Protein AF-A0A0A1UC58-F1 (afdb_monomer)

Organism: NCBI:txid370355

Foldseek 3Di:
DDDDDDDDDDDDDDDDDDDDDDDDDDDDPPPPPDDDPAPFAPDDDPNAGQFGDAQWFWEADPVGGIDTGNDDDHPQADDTGRRAGPHGHFQWEDDRRHTDGADQQARHAYYDNFRHPHGDQQWAQDPVVRGTHGLPPQSVFEPAADNVSPFHPGTDFQFDADPRHTHGADLQASHAPPDSDAHPFGDVVSQWAFQPVPQDPRGTDIDGLVVQPQAPDADNQEGPHGPFQWDQDPSRHTDGADPQERAAPDNQAHPHGDPQWAQAPVRNHTDRQVPAQQQDDADRVLRARDDGPDQWDQDPNRRHTHHDDPCVVVVVVVVVVVVVVVVVVVVVVVVVVVVVVVVVVVVLVVQWDKFFLVVCVVVVQDWDDFDDVVQQKTKSDLAAEDPDAAEAQDKDKDKMKIAHAAAQKKKKAKDFDADPLFKDKDKPPRDIDIHGHRMMIMMMIIMHTNAFDFDKTWMWIWMARPVVRDIDIGTHIYTHGHDDDLRHDPVQWAFDAWPDADPFFTWGFTDGPNDTDIDTGGDPVNLVVVVVPDDPDPDDDDPDDDDDDDDDDDDDDDDDDDDDDDDDDDDDDPVRVVVVVVVVVVVCVVVVVVVVDDVPDRDDDDD

pLDDT: mean 75.5, std 21.27, range [22.17, 95.5]

Nearest PDB structures (foldseek):
  3vta-assembly2_B  TM=6.972E-01  e=1.414E-04  Cucumis melo
  8jmw-assembly1_A  TM=4.650E-01  e=1.146E-05  Bacillus amyloliquefaciens
  7op0-assembly1_A  TM=5.884E-01  e=9.866E-03  Homo sapiens
  3cu7-assembly2_B  TM=5.703E-01  e=1.929E-02  Homo sapiens
  3cu7-assembly3_A  TM=5.698E-01  e=2.851E-02  Homo sapiens

InterPro domains:
  IPR000719 Protein kinase domain [PS50011] (493-607)
  IPR006212 Furin-like repeat [SM00261] (96-161)
  IPR006212 Furin-like repeat [SM00261] (163-222)
  IPR006212 Furin-like repeat [SM00261] (235-285)
  IPR009030 Growth factor receptor cysteine-rich domain superfamily [SSF57184] (40-193)
  IPR009030 Growth factor receptor cysteine-rich domain superfamily [SSF57184] (140-294)
  IPR011009 Protein kinase-like domain superfamily [SSF56112] (474-607)
  IPR017441 Protein kinase, ATP binding site [PS00107] (499-529)
  IPR053215 TKL Ser/Thr protein kinase [PTHR45756] (22-607)

Sequence (607 aa):
MICLPGIAKVSTYQLQNVQFVKRSTNLMITKKCVSMETTLCSYSSSGDCLQCDSQISLGTSNEGESICNTEIKTIYCKENSNTGCAKCSDGYYLSGTECLPCDKKCSSCFKNAESCFTCAFGYYFDTTNNDCIYVGELAEKCKLFLPSGVDCAACNEGYILINTDCVKCDEKCLSCVGNISNCVKCNVKGGYFEDVEFTTIEDKKCVTITTLENCEWVSEYGCAVCYDGYIQNKYYKCTKCNDLCATCSNNNTCSTCVDQSVLISKTSQCVKWNSIANCKSYDFKTHQCSECGGSNKVGPNGDECVHKTNVLSIILPIIFCILIVVIIIITISCILFYIHYRKEEKLRKSLVNEFLLKDLKKKGVEMVYLGTQKERILCLTQEIHFEGEIAVQKDSDCKFMIGNDRASLLKIQFTTQNDEEKFELNVEPSTPVSIKKGRAVEFTVTIHPLCTPEKTVDITCSVLNINKGKISEIKIPVKFASEMSTALDPDELKKKRKLGEGSFGIVYKGAYRGNVVAIKEMKEMVVAKLGAKGFTKNSTVESSSRNLAKNTTKSTTKNNTTNNSSMTTRDKTAAEKQMDKKMDEFRKEVAMLAKFVSPYLIRFYGA

Structure (mmCIF, N/CA/C/O backbone):
data_AF-A0A0A1UC58-F1
#
_entry.id   AF-A0A0A1UC58-F1
#
loop_
_atom_site.group_PDB
_atom_site.id
_atom_site.type_symbol
_atom_site.label_atom_id
_atom_site.label_alt_id
_atom_site.label_comp_id
_atom_site.label_asym_id
_atom_site.label_entity_id
_atom_site.label_seq_id
_atom_site.pdbx_PDB_ins_code
_atom_site.Cartn_x
_atom_site.Cartn_y
_atom_site.Cartn_z
_atom_site.occupancy
_atom_site.B_iso_or_equiv
_atom_site.auth_seq_id
_atom_site.auth_comp_id
_atom_site.auth_asym_id
_atom_site.auth_atom_id
_atom_site.pdbx_PDB_model_num
ATOM 1 N N . MET A 1 1 ? -11.815 -50.677 -52.597 1.00 34.56 1 MET A N 1
ATOM 2 C CA . MET A 1 1 ? -11.422 -51.828 -51.751 1.00 34.56 1 MET A CA 1
ATOM 3 C C . MET A 1 1 ? -12.610 -52.097 -50.828 1.00 34.56 1 MET A C 1
ATOM 5 O O . MET A 1 1 ? -13.082 -51.136 -50.244 1.00 34.56 1 MET A O 1
ATOM 9 N N . ILE A 1 2 ? -13.333 -53.221 -50.941 1.00 27.03 2 ILE A N 1
ATOM 10 C CA . ILE A 1 2 ? -12.948 -54.605 -50.553 1.00 27.03 2 ILE A CA 1
ATOM 11 C C . ILE A 1 2 ? -12.768 -54.699 -49.022 1.00 27.03 2 ILE A C 1
ATOM 13 O O . ILE A 1 2 ? -11.952 -53.943 -48.514 1.00 27.03 2 ILE A O 1
ATOM 17 N N . CYS A 1 3 ? -13.396 -55.596 -48.241 1.00 22.17 3 CYS A N 1
ATOM 18 C CA . CYS A 1 3 ? -14.615 -56.425 -48.385 1.00 22.17 3 CYS A CA 1
ATOM 19 C C . CYS A 1 3 ? -15.020 -56.992 -46.993 1.00 22.17 3 CYS A C 1
ATOM 21 O O . CYS A 1 3 ? -14.201 -57.029 -46.080 1.00 22.17 3 CYS A O 1
ATOM 23 N N . LEU A 1 4 ? -16.266 -57.473 -46.871 1.00 30.67 4 LEU A N 1
ATOM 24 C CA . LEU A 1 4 ? -16.813 -58.335 -45.791 1.00 30.67 4 LEU A CA 1
ATOM 25 C C . LEU A 1 4 ? -16.062 -59.694 -45.662 1.00 30.67 4 LEU A C 1
ATOM 27 O O . LEU A 1 4 ? -15.392 -60.064 -46.630 1.00 30.67 4 LEU A O 1
ATOM 31 N N . PRO A 1 5 ? -16.128 -60.437 -44.522 1.00 39.28 5 PRO A N 1
ATOM 32 C CA . PRO A 1 5 ? -17.310 -61.208 -44.035 1.00 39.28 5 PRO A CA 1
ATOM 33 C C . PRO A 1 5 ? -17.618 -61.019 -42.519 1.00 39.28 5 PRO A C 1
ATOM 35 O O . PRO A 1 5 ? -16.825 -60.413 -41.812 1.00 39.28 5 PRO A O 1
ATOM 38 N N . GLY A 1 6 ? -18.748 -61.444 -41.922 1.00 28.14 6 GLY A N 1
ATOM 39 C CA . GLY A 1 6 ? -19.748 -62.481 -42.279 1.00 28.14 6 GLY A CA 1
ATOM 40 C C . GLY A 1 6 ? -19.490 -63.791 -41.490 1.00 28.14 6 GLY A C 1
ATOM 41 O O . GLY A 1 6 ? -18.327 -64.101 -41.282 1.00 28.14 6 GLY A O 1
ATOM 42 N N . ILE A 1 7 ? -20.421 -64.637 -41.003 1.00 28.17 7 ILE A N 1
ATOM 43 C CA . ILE A 1 7 ? -21.871 -64.934 -41.189 1.00 28.17 7 ILE A CA 1
ATOM 44 C C . ILE A 1 7 ? -22.336 -65.734 -39.922 1.00 28.17 7 ILE A C 1
ATOM 46 O O . ILE A 1 7 ? -21.515 -66.454 -39.366 1.00 28.17 7 ILE A O 1
ATOM 50 N N . ALA A 1 8 ? -23.556 -65.606 -39.361 1.00 25.23 8 ALA A N 1
ATOM 51 C CA . ALA A 1 8 ? -24.745 -66.488 -39.545 1.00 25.23 8 ALA A CA 1
ATOM 52 C C . ALA A 1 8 ? -25.931 -65.963 -38.673 1.00 25.23 8 ALA A C 1
ATOM 54 O O . ALA A 1 8 ? -25.668 -65.433 -37.601 1.00 25.23 8 ALA A O 1
ATOM 55 N N . LYS A 1 9 ? -27.221 -65.913 -39.081 1.00 24.48 9 LYS A N 1
ATOM 56 C CA . LYS A 1 9 ? -28.208 -66.999 -39.381 1.00 24.48 9 LYS A CA 1
ATOM 57 C C . LYS A 1 9 ? -28.445 -67.934 -38.159 1.00 24.48 9 LYS A C 1
ATOM 59 O O . LYS A 1 9 ? -27.464 -68.422 -37.626 1.00 24.48 9 LYS A O 1
ATOM 64 N N . VAL A 1 10 ? -29.662 -68.253 -37.667 1.00 24.72 10 VAL A N 1
ATOM 65 C CA . VAL A 1 10 ? -31.027 -68.347 -38.265 1.00 24.72 10 VAL A CA 1
ATOM 66 C C . VAL A 1 10 ? -32.165 -67.980 -37.263 1.00 24.72 10 VAL A C 1
ATOM 68 O O . VAL A 1 10 ? -31.974 -67.953 -36.055 1.00 24.72 10 VAL A O 1
ATOM 71 N N . SER A 1 11 ? -33.350 -67.720 -37.827 1.00 24.61 11 SER A N 1
ATOM 72 C CA . SER A 1 11 ? -34.714 -67.507 -37.289 1.00 24.61 11 SER A CA 1
ATOM 73 C C . SER A 1 11 ? -35.352 -68.584 -36.356 1.00 24.61 11 SER A C 1
ATOM 75 O O . SER A 1 11 ? -34.956 -69.746 -36.366 1.00 24.61 11 SER A O 1
ATOM 77 N N . THR A 1 12 ? -36.501 -68.197 -35.755 1.00 25.12 12 THR A N 1
ATOM 78 C CA . THR A 1 12 ? -37.743 -68.974 -35.418 1.00 25.12 12 THR A CA 1
ATOM 79 C C . THR A 1 12 ? -37.914 -69.740 -34.079 1.00 25.12 12 THR A C 1
ATOM 81 O O . THR A 1 12 ? -37.519 -70.888 -33.958 1.00 25.12 12 THR A O 1
ATOM 84 N N . TYR A 1 13 ? -38.679 -69.111 -33.163 1.00 25.44 13 TYR A N 1
ATOM 85 C CA . TYR A 1 13 ? -39.971 -69.541 -32.554 1.00 25.44 13 TYR A CA 1
ATOM 86 C C . TYR A 1 13 ? -40.197 -70.868 -31.762 1.00 25.44 13 TYR A C 1
ATOM 88 O O . TYR A 1 13 ? -39.825 -71.952 -32.183 1.00 25.44 13 TYR A O 1
ATOM 96 N N . GLN A 1 14 ? -41.063 -70.723 -30.733 1.00 24.02 14 GLN A N 1
ATOM 97 C CA . GLN A 1 14 ? -41.922 -71.699 -30.004 1.00 24.02 14 GLN A CA 1
ATOM 98 C C . GLN A 1 14 ? -41.377 -72.525 -28.802 1.00 24.02 14 GLN A C 1
ATOM 100 O O . GLN A 1 14 ? -40.759 -73.570 -28.943 1.00 24.02 14 GLN A O 1
ATOM 105 N N . LEU A 1 15 ? -41.733 -72.024 -27.607 1.00 28.03 15 LEU A N 1
ATOM 106 C CA . LEU A 1 15 ? -42.356 -72.662 -26.421 1.00 28.03 15 LEU A CA 1
ATOM 107 C C . LEU A 1 15 ? -42.264 -74.184 -26.105 1.00 28.03 15 LEU A C 1
ATOM 109 O O . LEU A 1 15 ? -42.622 -75.034 -26.910 1.00 28.03 15 LEU A O 1
ATOM 113 N N . GLN A 1 16 ? -42.089 -74.414 -24.785 1.00 28.08 16 GLN A N 1
ATOM 114 C CA . GLN A 1 16 ? -42.767 -75.369 -23.866 1.00 28.08 16 GLN A CA 1
ATOM 115 C C . GLN A 1 16 ? -42.023 -76.587 -23.249 1.00 28.08 16 GLN A C 1
ATOM 117 O O . GLN A 1 16 ? -41.450 -77.420 -23.935 1.00 28.08 16 GLN A O 1
ATOM 122 N N . ASN A 1 17 ? -42.246 -76.715 -21.923 1.00 25.25 17 ASN A N 1
ATOM 123 C CA . ASN A 1 17 ? -42.180 -77.892 -21.025 1.00 25.25 17 ASN A CA 1
ATOM 124 C C . ASN A 1 17 ? -40.797 -78.507 -20.658 1.00 25.25 17 ASN A C 1
ATOM 126 O O . ASN A 1 17 ? -39.929 -78.584 -21.512 1.00 25.25 17 ASN A O 1
ATOM 130 N N . VAL A 1 18 ? -40.520 -79.108 -19.477 1.00 30.33 18 VAL A N 1
ATOM 131 C CA . VAL A 1 18 ? -40.904 -79.008 -18.027 1.00 30.33 18 VAL A CA 1
ATOM 132 C C . VAL A 1 18 ? -40.426 -80.311 -17.305 1.00 30.33 18 VAL A C 1
ATOM 134 O O . VAL A 1 18 ? -40.258 -81.329 -17.966 1.00 30.33 18 VAL A O 1
ATOM 137 N N . GLN A 1 19 ? -40.269 -80.298 -15.961 1.00 27.81 19 GLN A N 1
ATOM 138 C CA . GLN A 1 19 ? -39.815 -81.387 -15.030 1.00 27.81 19 GLN A CA 1
ATOM 139 C C . GLN A 1 19 ? -38.276 -81.606 -14.947 1.00 27.81 19 GLN A C 1
ATOM 141 O O . GLN A 1 19 ? -37.580 -81.275 -15.896 1.00 27.81 19 GLN A O 1
ATOM 146 N N . PHE A 1 20 ? -37.619 -82.100 -13.873 1.00 24.94 20 PHE A N 1
ATOM 147 C CA . PHE A 1 20 ? -37.948 -82.701 -12.546 1.00 24.94 20 PHE A CA 1
ATOM 148 C C . PHE A 1 20 ? -36.891 -82.243 -11.476 1.00 24.94 20 PHE A C 1
ATOM 150 O O . PHE A 1 20 ? -35.834 -81.778 -11.879 1.00 24.94 20 PHE A O 1
ATOM 157 N N . VAL A 1 21 ? -36.963 -82.460 -10.140 1.00 27.64 21 VAL A N 1
ATOM 158 C CA . VAL A 1 21 ? -38.045 -82.398 -9.116 1.00 27.64 21 VAL A CA 1
ATOM 159 C C . VAL A 1 21 ? -37.453 -82.540 -7.672 1.00 27.64 21 VAL A C 1
ATOM 161 O O . VAL A 1 21 ? -36.511 -83.304 -7.493 1.00 27.64 21 VAL A O 1
ATOM 164 N N . LYS A 1 22 ? -38.080 -81.940 -6.631 1.00 28.17 22 LYS A N 1
ATOM 165 C CA . LYS A 1 22 ? -37.839 -82.123 -5.154 1.00 28.17 22 LYS A CA 1
ATOM 166 C C . LYS A 1 22 ? -36.482 -81.597 -4.585 1.00 28.17 22 LYS A C 1
ATOM 168 O O . LYS A 1 22 ? -35.513 -81.484 -5.309 1.00 28.17 22 LYS A O 1
ATOM 173 N N . ARG A 1 23 ? -36.348 -81.250 -3.286 1.00 27.56 23 ARG A N 1
ATOM 174 C CA . ARG A 1 23 ? -37.153 -81.627 -2.098 1.00 27.56 23 ARG A CA 1
ATOM 175 C C . ARG A 1 23 ? -37.214 -80.540 -0.999 1.00 27.56 23 ARG A C 1
ATOM 177 O O . ARG A 1 23 ? -36.202 -79.987 -0.605 1.00 27.56 23 ARG A O 1
ATOM 184 N N . SER A 1 24 ? -38.428 -80.361 -0.476 1.00 30.75 24 SER A N 1
ATOM 185 C CA . SER A 1 24 ? -38.850 -79.665 0.754 1.00 30.75 24 SER A CA 1
ATOM 186 C C . SER A 1 24 ? -37.862 -79.579 1.934 1.00 30.75 24 SER A C 1
ATOM 188 O O . SER A 1 24 ? -37.379 -80.608 2.408 1.00 30.75 24 SER A O 1
ATOM 190 N N . THR A 1 25 ? -37.797 -78.388 2.540 1.00 26.58 25 THR A N 1
ATOM 191 C CA . THR A 1 25 ? -37.952 -78.226 3.996 1.00 26.58 25 THR A CA 1
ATOM 192 C C . THR A 1 25 ? -39.034 -77.186 4.294 1.00 26.58 25 THR A C 1
ATOM 194 O O . THR A 1 25 ? -38.980 -76.053 3.822 1.00 26.58 25 THR A O 1
ATOM 197 N N . ASN A 1 26 ? -40.016 -77.561 5.119 1.00 35.97 26 ASN A N 1
ATOM 198 C CA . ASN A 1 26 ? -40.834 -76.587 5.839 1.00 35.97 26 ASN A CA 1
ATOM 199 C C . ASN A 1 26 ? -39.905 -75.803 6.771 1.00 35.97 26 ASN A C 1
ATOM 201 O O . ASN A 1 26 ? -39.350 -76.394 7.698 1.00 35.97 26 ASN A O 1
ATOM 205 N N . LEU A 1 27 ? -39.803 -74.489 6.590 1.00 30.73 27 LEU A N 1
ATOM 206 C CA . LEU A 1 27 ? -39.449 -73.606 7.689 1.00 30.73 27 LEU A CA 1
ATOM 207 C C . LEU A 1 27 ? -40.635 -72.685 7.935 1.00 30.73 27 LEU A C 1
ATOM 209 O O . LEU A 1 27 ? -41.056 -71.935 7.057 1.00 30.73 27 LEU A O 1
ATOM 213 N N . MET A 1 28 ? -41.202 -72.800 9.134 1.00 29.78 28 MET A N 1
ATOM 214 C CA . MET A 1 28 ? -42.213 -71.876 9.629 1.00 29.78 28 MET A CA 1
ATOM 215 C C . MET A 1 28 ? -41.720 -70.444 9.406 1.00 29.78 28 MET A C 1
ATOM 217 O O . MET A 1 28 ? -40.592 -70.132 9.795 1.00 29.78 28 MET A O 1
ATOM 221 N N . ILE A 1 29 ? -42.580 -69.548 8.911 1.00 37.25 29 ILE A N 1
ATOM 222 C CA . ILE A 1 29 ? -42.402 -68.121 9.202 1.00 37.25 29 ILE A CA 1
ATOM 223 C C . ILE A 1 29 ? -42.750 -67.949 10.681 1.00 37.25 29 ILE A C 1
ATOM 225 O O . ILE A 1 29 ? -43.829 -67.497 11.063 1.00 37.25 29 ILE A O 1
ATOM 229 N N . THR A 1 30 ? -41.816 -68.361 11.538 1.00 33.03 30 THR A N 1
ATOM 230 C CA . THR A 1 30 ? -41.737 -67.838 12.889 1.00 33.03 30 THR A CA 1
ATOM 231 C C . THR A 1 30 ? -41.661 -66.330 12.734 1.00 33.03 30 THR A C 1
ATOM 233 O O . THR A 1 30 ? -40.696 -65.832 12.149 1.00 33.03 30 THR A O 1
ATOM 236 N N . LYS A 1 31 ? -42.643 -65.600 13.272 1.00 40.62 31 LYS A N 1
ATOM 237 C CA . LYS A 1 31 ? -42.470 -64.179 13.582 1.00 40.62 31 LYS A CA 1
ATOM 238 C C . LYS A 1 31 ? -41.414 -64.075 14.686 1.00 40.62 31 LYS A C 1
ATOM 240 O O . LYS A 1 31 ? -41.737 -63.902 15.856 1.00 40.62 31 LYS A O 1
ATOM 245 N N . LYS A 1 32 ? -40.148 -64.276 14.318 1.00 32.84 32 LYS A N 1
ATOM 246 C CA . LYS A 1 32 ? -39.002 -63.969 15.161 1.00 32.84 32 LYS A CA 1
ATOM 247 C C . LYS A 1 32 ? -38.919 -62.455 15.206 1.00 32.84 32 LYS A C 1
ATOM 249 O O . LYS A 1 32 ? -38.514 -61.834 14.229 1.00 32.84 32 LYS A O 1
ATOM 254 N N . CYS A 1 33 ? -39.313 -61.882 16.335 1.00 40.94 33 CYS A N 1
ATOM 255 C CA . CYS A 1 33 ? -38.898 -60.534 16.674 1.00 40.94 33 CYS A CA 1
ATOM 256 C C . CYS A 1 33 ? -37.369 -60.555 16.764 1.00 40.94 33 CYS A C 1
ATOM 258 O O . CYS A 1 33 ? -36.812 -61.168 17.675 1.00 40.94 33 CYS A O 1
ATOM 260 N N . VAL A 1 34 ? -36.700 -59.948 15.787 1.00 40.97 34 VAL A N 1
ATOM 261 C CA . VAL A 1 34 ? -35.288 -59.591 15.915 1.00 40.97 34 VAL A CA 1
ATOM 262 C C . VAL A 1 34 ? -35.260 -58.327 16.768 1.00 40.97 34 VAL A C 1
ATOM 264 O O . VAL A 1 34 ? -36.004 -57.386 16.495 1.00 40.97 34 VAL A O 1
ATOM 267 N N . SER A 1 35 ? -34.474 -58.321 17.842 1.00 43.78 35 SER A N 1
ATOM 268 C CA . SER A 1 35 ? -34.271 -57.119 18.650 1.00 43.78 35 SER A CA 1
ATOM 269 C C . SER A 1 35 ? -33.560 -56.064 17.806 1.00 43.78 35 SER A C 1
ATOM 271 O O . SER A 1 35 ? -32.484 -56.339 17.281 1.00 43.78 35 SER A O 1
ATOM 273 N N . MET A 1 36 ? -34.156 -54.880 17.673 1.00 44.66 36 MET A N 1
ATOM 274 C CA . MET A 1 36 ? -33.558 -53.773 16.928 1.00 44.66 36 MET A CA 1
ATOM 275 C C . MET A 1 36 ? -32.316 -53.251 17.658 1.00 44.66 36 MET A C 1
ATOM 277 O O . MET A 1 36 ? -32.385 -52.966 18.852 1.00 44.66 36 MET A O 1
ATOM 281 N N . GLU A 1 37 ? -31.210 -53.062 16.936 1.00 47.53 37 GLU A N 1
ATOM 282 C CA . GLU A 1 37 ? -30.027 -52.347 17.448 1.00 47.53 37 GLU A CA 1
ATOM 283 C C . GLU A 1 37 ? -30.183 -50.813 17.381 1.00 47.53 37 GLU A C 1
ATOM 285 O O . GLU A 1 37 ? -29.304 -50.074 17.815 1.00 47.53 37 GLU A O 1
ATOM 290 N N . THR A 1 38 ? -31.330 -50.312 16.910 1.00 53.59 38 THR A N 1
ATOM 291 C CA . THR A 1 38 ? -31.685 -48.888 16.908 1.00 53.59 38 THR A CA 1
ATOM 292 C C . THR A 1 38 ? -32.826 -48.611 17.891 1.00 53.59 38 THR A C 1
ATOM 294 O O . THR A 1 38 ? -34.007 -48.656 17.553 1.00 53.59 38 THR A O 1
ATOM 297 N N . THR A 1 39 ? -32.482 -48.254 19.130 1.00 62.94 39 THR A N 1
ATOM 298 C CA . THR A 1 39 ? -33.427 -47.896 20.214 1.00 62.94 39 THR A CA 1
ATOM 299 C C . THR A 1 39 ? -34.186 -46.574 20.001 1.00 62.94 39 THR A C 1
ATOM 301 O O . THR A 1 39 ? -34.764 -46.052 20.949 1.00 62.94 39 THR A O 1
ATOM 304 N N . LEU A 1 40 ? -34.151 -46.024 18.782 1.00 76.31 40 LEU A N 1
ATOM 305 C CA . LEU A 1 40 ? -34.602 -44.677 18.401 1.00 76.31 40 LEU A CA 1
ATOM 306 C C . LEU A 1 40 ? -35.612 -44.696 17.231 1.00 76.31 40 LEU A C 1
ATOM 308 O O . LEU A 1 40 ? -35.914 -43.653 16.641 1.00 76.31 40 LEU A O 1
ATOM 312 N N . CYS A 1 41 ? -36.065 -45.890 16.835 1.00 78.81 41 CYS A N 1
ATOM 313 C CA . CYS A 1 41 ? -36.978 -46.111 15.718 1.00 78.81 41 CYS A CA 1
ATOM 314 C C . CYS A 1 41 ? -38.379 -46.499 16.216 1.00 78.81 41 CYS A C 1
ATOM 316 O O . CYS A 1 41 ? -38.574 -47.583 16.765 1.00 78.81 41 CYS A O 1
ATOM 318 N N . SER A 1 42 ? -39.365 -45.639 15.956 1.00 82.19 42 SER A N 1
ATOM 319 C CA . SER A 1 42 ? -40.777 -45.844 16.304 1.00 82.19 42 SER A CA 1
ATOM 320 C C . SER A 1 42 ? -41.486 -46.870 15.409 1.00 82.19 42 SER A C 1
ATOM 322 O O . SER A 1 42 ? -42.420 -47.532 15.862 1.00 82.19 42 SER A O 1
ATOM 324 N N . TYR A 1 43 ? -41.096 -46.995 14.135 1.00 79.62 43 TYR A N 1
ATOM 325 C CA . TYR A 1 43 ? -41.724 -47.927 13.191 1.00 79.62 43 TYR A CA 1
ATOM 326 C C . TYR A 1 43 ? -40.732 -48.449 12.148 1.00 79.62 43 TYR A C 1
ATOM 328 O O . TYR A 1 43 ? -40.066 -47.672 11.462 1.00 79.62 43 TYR A O 1
ATOM 336 N N . SER A 1 44 ? -40.676 -49.771 11.995 1.00 77.19 44 SER A N 1
ATOM 337 C CA . SER A 1 44 ? -39.808 -50.476 11.050 1.00 77.19 44 SER A CA 1
ATOM 338 C C . SER A 1 44 ? -40.575 -51.534 10.255 1.00 77.19 44 SER A C 1
ATOM 340 O O . SER A 1 44 ? -41.598 -52.062 10.698 1.00 77.19 44 SER A O 1
ATOM 342 N N . SER A 1 45 ? -40.080 -51.853 9.059 1.00 78.50 45 SER A N 1
ATOM 343 C CA . SER A 1 45 ? -40.616 -52.919 8.209 1.00 78.50 45 SER A CA 1
ATOM 344 C C . SER A 1 45 ? -39.479 -53.616 7.473 1.00 78.50 45 SER A C 1
ATOM 346 O O . SER A 1 45 ? -38.589 -52.964 6.948 1.00 78.50 45 SER A O 1
ATOM 348 N N . SER A 1 46 ? -39.515 -54.949 7.412 1.00 72.31 46 SER A N 1
ATOM 349 C CA . SER A 1 46 ? -38.527 -55.793 6.709 1.00 72.31 46 SER A CA 1
ATOM 350 C C . SER A 1 46 ? -37.054 -55.664 7.147 1.00 72.31 46 SER A C 1
ATOM 352 O O . SER A 1 46 ? -36.209 -56.339 6.569 1.00 72.31 46 SER A O 1
ATOM 354 N N . GLY A 1 47 ? -36.754 -54.880 8.186 1.00 67.62 47 GLY A N 1
ATOM 355 C CA . GLY A 1 47 ? -35.398 -54.596 8.674 1.00 67.62 47 GLY A CA 1
ATOM 356 C C . GLY A 1 47 ? -35.089 -53.098 8.708 1.00 67.62 47 GLY A C 1
ATOM 357 O O . GLY A 1 47 ? -34.377 -52.648 9.599 1.00 67.62 47 GLY A O 1
ATOM 358 N N . ASP A 1 48 ? -35.711 -52.322 7.820 1.00 73.56 48 ASP A N 1
ATOM 359 C CA . ASP A 1 48 ? -35.487 -50.884 7.692 1.00 73.56 48 ASP A CA 1
ATOM 360 C C . ASP A 1 48 ? -36.346 -50.070 8.663 1.00 73.56 48 ASP A C 1
ATOM 362 O O . ASP A 1 48 ? -37.526 -50.370 8.889 1.00 73.56 48 ASP A O 1
ATOM 366 N N . CYS A 1 49 ? -35.771 -48.999 9.215 1.00 78.44 49 CYS A N 1
ATOM 367 C CA . CYS A 1 49 ? -36.535 -47.999 9.951 1.00 78.44 49 CYS A CA 1
ATOM 368 C C . CYS A 1 49 ? -37.269 -47.060 8.985 1.00 78.44 49 CYS A C 1
ATOM 370 O O . CYS A 1 49 ? -36.648 -46.427 8.138 1.00 78.44 49 CYS A O 1
ATOM 372 N N . LEU A 1 50 ? -38.586 -46.936 9.145 1.00 78.69 50 LEU A N 1
ATOM 373 C CA . LEU A 1 50 ? -39.440 -46.063 8.332 1.00 78.69 50 LEU A CA 1
ATOM 374 C C . LEU A 1 50 ? -39.876 -44.796 9.082 1.00 78.69 50 LEU A C 1
ATOM 376 O O . LEU A 1 50 ? -40.284 -43.819 8.456 1.00 78.69 50 LEU A O 1
ATOM 380 N N . GLN A 1 51 ? -39.808 -44.803 10.416 1.00 82.75 51 GLN A N 1
ATOM 381 C CA . GLN A 1 51 ? -40.080 -43.631 11.241 1.00 82.75 51 GLN A CA 1
ATOM 382 C C . GLN A 1 51 ? -39.277 -43.673 12.545 1.00 82.75 51 GLN A C 1
ATOM 384 O O . GLN A 1 51 ? -39.408 -44.613 13.329 1.00 82.75 51 GLN A O 1
ATOM 389 N N . CYS A 1 52 ? -38.507 -42.621 12.809 1.00 83.88 52 CYS A N 1
ATOM 390 C CA . CYS A 1 52 ? -37.823 -42.395 14.077 1.00 83.88 52 CYS A CA 1
ATOM 391 C C . CYS A 1 52 ? -38.761 -41.837 15.154 1.00 83.88 52 CYS A C 1
ATOM 393 O O . CYS A 1 52 ? -39.849 -41.317 14.870 1.00 83.88 52 CYS A O 1
ATOM 395 N N . ASP A 1 53 ? -38.306 -41.907 16.402 1.00 83.75 53 ASP A N 1
ATOM 396 C CA . ASP A 1 53 ? -38.993 -41.288 17.532 1.00 83.75 53 ASP A CA 1
ATOM 397 C C . ASP A 1 53 ? -39.149 -39.771 17.354 1.00 83.75 53 ASP A C 1
ATOM 399 O O . ASP A 1 53 ?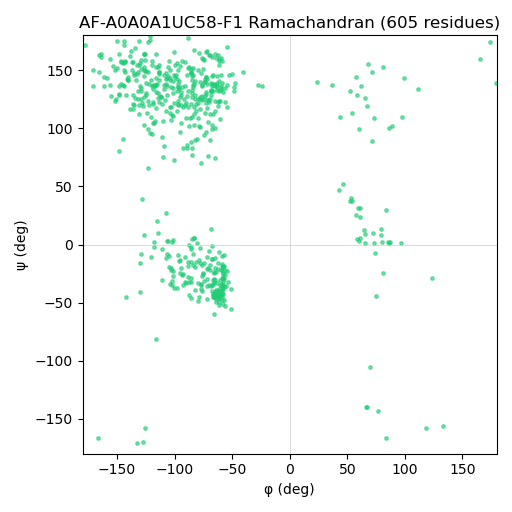 -38.443 -39.117 16.579 1.00 83.75 53 ASP A O 1
ATOM 403 N N . SER A 1 54 ? -40.115 -39.183 18.064 1.00 74.50 54 SER A N 1
ATOM 404 C CA . SER A 1 54 ? -40.357 -37.742 17.949 1.00 74.50 54 SER A CA 1
ATOM 405 C C . SER A 1 54 ? -39.108 -36.943 18.351 1.00 74.50 54 SER A C 1
ATOM 407 O O . SER A 1 54 ? -38.462 -37.244 19.349 1.00 74.50 54 SER A O 1
ATOM 409 N N . GLN A 1 55 ? -38.784 -35.913 17.559 1.00 75.25 55 GLN A N 1
ATOM 410 C CA . GLN A 1 55 ? -37.545 -35.112 17.627 1.00 75.25 55 GLN A CA 1
ATOM 411 C C . GLN A 1 55 ? -36.253 -35.791 17.126 1.00 75.25 55 GLN A C 1
ATOM 413 O O . GLN A 1 55 ? -35.209 -35.141 17.113 1.00 75.25 55 GLN A O 1
ATOM 418 N N . ILE A 1 56 ? -36.305 -37.033 16.637 1.00 82.12 56 ILE A N 1
ATOM 419 C CA . ILE A 1 56 ? -35.170 -37.705 15.988 1.00 82.12 56 ILE A CA 1
ATOM 420 C C . ILE A 1 56 ? -35.389 -37.699 14.472 1.00 82.12 56 ILE A C 1
ATOM 422 O O . ILE A 1 56 ? -36.498 -37.941 14.003 1.00 82.12 56 ILE A O 1
ATOM 426 N N . SER A 1 57 ? -34.350 -37.385 13.695 1.00 82.00 57 SER A N 1
ATOM 427 C CA . SER A 1 57 ? -34.426 -37.398 12.229 1.00 82.00 57 SER A CA 1
ATOM 428 C C . SER A 1 57 ? -34.141 -38.792 11.680 1.00 82.00 57 SER A C 1
ATOM 430 O O . SER A 1 57 ? -33.310 -39.507 12.239 1.00 82.00 57 SER A O 1
ATOM 432 N N . LEU A 1 58 ? -34.784 -39.137 10.562 1.00 79.44 58 LEU A N 1
ATOM 433 C CA . LEU A 1 58 ? -34.462 -40.307 9.741 1.00 79.44 58 LEU A CA 1
ATOM 434 C C . LEU A 1 58 ? -33.589 -39.882 8.551 1.00 79.44 58 LEU A C 1
ATOM 436 O O . LEU A 1 58 ? -33.808 -38.826 7.954 1.00 79.44 58 LEU A O 1
ATOM 440 N N . GLY A 1 59 ? -32.628 -40.720 8.181 1.00 74.62 59 GLY A N 1
ATOM 441 C CA . GLY A 1 59 ? -31.870 -40.595 6.938 1.00 74.62 59 GLY A CA 1
ATOM 442 C C . GLY A 1 59 ? -31.083 -41.860 6.634 1.00 74.62 59 GLY A C 1
ATOM 443 O O . GLY A 1 59 ? -31.314 -42.898 7.247 1.00 74.62 59 GLY A O 1
ATOM 444 N N . THR A 1 60 ? -30.152 -41.765 5.691 1.00 72.44 60 THR A N 1
ATOM 445 C CA . THR A 1 60 ? -29.488 -42.932 5.095 1.00 72.44 60 THR A CA 1
ATOM 446 C C . THR A 1 60 ? -27.995 -42.937 5.419 1.00 72.44 60 THR A C 1
ATOM 448 O O . THR A 1 60 ? -27.342 -41.891 5.367 1.00 72.44 60 THR A O 1
ATOM 451 N N . SER A 1 61 ? -27.445 -44.104 5.757 1.00 65.50 61 SER A N 1
ATOM 452 C CA . SER A 1 61 ? -26.004 -44.311 5.917 1.00 65.50 61 SER A CA 1
ATOM 453 C C . SER A 1 61 ? -25.286 -44.294 4.559 1.00 65.50 61 SER A C 1
ATOM 455 O O . SER A 1 61 ? -25.910 -44.415 3.504 1.00 65.50 61 SER A O 1
ATOM 457 N N . ASN A 1 62 ? -23.952 -44.202 4.569 1.00 63.12 62 ASN A N 1
ATOM 458 C CA . ASN A 1 62 ? -23.141 -44.305 3.345 1.00 63.12 62 ASN A CA 1
ATOM 459 C C . ASN A 1 62 ? -23.266 -45.676 2.645 1.00 63.12 62 ASN A C 1
ATOM 461 O O . ASN A 1 62 ? -22.863 -45.804 1.492 1.00 63.12 62 ASN A O 1
ATOM 465 N N . GLU A 1 63 ? -23.795 -46.687 3.340 1.00 61.94 63 GLU A N 1
ATOM 466 C CA . GLU A 1 63 ? -23.971 -48.061 2.853 1.00 61.94 63 GLU A CA 1
ATOM 467 C C . GLU A 1 63 ? -25.433 -48.353 2.449 1.00 61.94 63 GLU A C 1
ATOM 469 O O . GLU A 1 63 ? -25.739 -49.448 1.987 1.00 61.94 63 GLU A O 1
ATOM 474 N N . GLY A 1 64 ? -26.326 -47.356 2.548 1.00 64.94 64 GLY A N 1
ATOM 475 C CA . GLY A 1 64 ? -27.729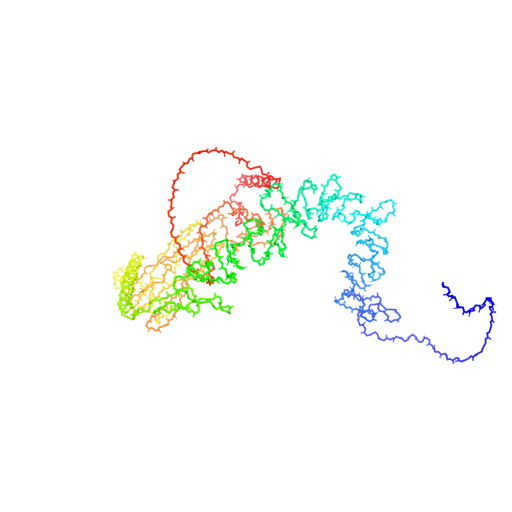 -47.439 2.116 1.00 64.94 64 GLY A CA 1
ATOM 476 C C . GLY A 1 64 ? -28.735 -47.781 3.222 1.00 64.94 64 GLY A C 1
ATOM 477 O O . GLY A 1 64 ? -29.927 -47.869 2.946 1.00 64.94 64 GLY A O 1
ATOM 478 N N . GLU A 1 65 ? -28.287 -47.950 4.466 1.00 70.69 65 GLU A N 1
ATOM 479 C CA . GLU A 1 65 ? -29.141 -48.367 5.587 1.00 70.69 65 GLU A CA 1
ATOM 480 C C . GLU A 1 65 ? -29.872 -47.189 6.251 1.00 70.69 65 GLU A C 1
ATOM 482 O O . GLU A 1 65 ? -29.320 -46.095 6.397 1.00 70.69 65 GLU A O 1
ATOM 487 N N . SER A 1 66 ? -31.107 -47.417 6.709 1.00 73.00 66 SER A N 1
ATOM 488 C CA . SER A 1 66 ? -31.929 -46.387 7.366 1.00 73.00 66 SER A CA 1
ATOM 489 C C . SER A 1 66 ? -31.515 -46.157 8.826 1.00 73.00 66 SER A C 1
ATOM 491 O O . SER A 1 66 ? -31.672 -47.037 9.674 1.00 73.00 66 SER A O 1
ATOM 493 N N . ILE A 1 67 ? -31.039 -44.950 9.141 1.00 79.44 67 ILE A N 1
ATOM 494 C CA . ILE A 1 67 ? -30.514 -44.549 10.455 1.00 79.44 67 ILE A CA 1
ATOM 495 C C . ILE A 1 67 ? -31.355 -43.445 11.116 1.00 79.44 67 ILE A C 1
ATOM 497 O O . ILE A 1 67 ? -31.826 -42.519 10.456 1.00 79.44 67 ILE A O 1
ATOM 501 N N . CYS A 1 68 ? -31.491 -43.521 12.444 1.00 79.25 68 CYS A N 1
ATOM 502 C CA . CYS A 1 68 ? -32.162 -42.525 13.286 1.00 79.25 68 CYS A CA 1
ATOM 503 C C . CYS A 1 68 ? -31.148 -41.795 14.171 1.00 79.25 68 CYS A C 1
ATOM 505 O O . CYS A 1 68 ? -30.459 -42.436 14.964 1.00 79.25 68 CYS A O 1
ATOM 507 N N . ASN A 1 69 ? -31.050 -40.468 14.060 1.00 76.31 69 ASN A N 1
ATOM 508 C CA . ASN A 1 69 ? -30.120 -39.656 14.853 1.00 76.31 69 ASN A CA 1
ATOM 509 C C . ASN A 1 69 ? -30.613 -38.195 14.968 1.00 76.31 69 ASN A C 1
ATOM 511 O O . ASN A 1 69 ? -31.427 -37.727 14.169 1.00 76.31 69 ASN A O 1
ATOM 515 N N . THR A 1 70 ? -30.135 -37.456 15.968 1.00 72.69 70 THR A N 1
ATOM 516 C CA . THR A 1 70 ? -30.465 -36.036 16.180 1.00 72.69 70 THR A CA 1
ATOM 517 C C . THR A 1 70 ? -29.738 -35.107 15.204 1.00 72.69 70 THR A C 1
ATOM 519 O O . THR A 1 70 ? -30.245 -34.032 14.902 1.00 72.69 70 THR A O 1
ATOM 522 N N . GLU A 1 71 ? -28.585 -35.524 14.669 1.00 68.94 71 GLU A N 1
ATOM 523 C CA . GLU A 1 71 ? -27.768 -34.748 13.722 1.00 68.94 71 GLU A CA 1
ATOM 524 C C . GLU A 1 71 ? -27.538 -35.511 12.402 1.00 68.94 71 GLU A C 1
ATOM 526 O O . GLU A 1 71 ? -26.421 -35.895 12.057 1.00 68.94 71 GLU A O 1
ATOM 531 N N . ILE A 1 72 ? -28.611 -35.750 11.641 1.00 70.19 72 ILE A N 1
ATOM 532 C CA . ILE A 1 72 ? -28.514 -36.350 10.300 1.00 70.19 72 ILE A CA 1
ATOM 533 C C . ILE A 1 72 ? -28.337 -35.276 9.228 1.00 70.19 72 ILE A C 1
ATOM 535 O O . ILE A 1 72 ? -29.165 -34.374 9.087 1.00 70.19 72 ILE A O 1
ATOM 539 N N . LYS A 1 73 ? -27.309 -35.451 8.391 1.00 64.12 73 LYS A N 1
ATOM 540 C CA . LYS A 1 73 ? -27.061 -34.653 7.185 1.00 64.12 73 LYS A CA 1
ATOM 541 C C . LYS A 1 73 ? -27.307 -35.482 5.918 1.00 64.12 73 LYS A C 1
ATOM 543 O O . LYS A 1 73 ? -26.369 -35.912 5.253 1.00 64.12 73 LYS A O 1
ATOM 548 N N . THR A 1 74 ? -28.580 -35.705 5.601 1.00 69.50 74 THR A N 1
ATOM 549 C CA . THR A 1 74 ? -29.016 -36.427 4.392 1.00 69.50 74 THR A CA 1
ATOM 550 C C . THR A 1 74 ? -28.584 -35.653 3.145 1.00 69.50 74 THR A C 1
ATOM 552 O O . THR A 1 74 ? -28.760 -34.433 3.078 1.00 69.50 74 THR A O 1
ATOM 555 N N . ILE A 1 75 ? -28.001 -36.335 2.157 1.00 74.56 75 ILE A N 1
ATOM 556 C CA . ILE A 1 75 ? -27.441 -35.680 0.967 1.00 74.56 75 ILE A CA 1
ATOM 557 C C . ILE A 1 75 ? -28.561 -34.946 0.207 1.00 74.56 75 ILE A C 1
ATOM 559 O O . ILE A 1 75 ? -29.650 -35.478 0.013 1.00 74.56 75 ILE A O 1
ATOM 563 N N . TYR A 1 76 ? -28.306 -33.688 -0.163 1.00 83.31 76 TYR A N 1
ATOM 564 C CA . TYR A 1 76 ? -29.253 -32.763 -0.808 1.00 83.31 76 TYR A CA 1
ATOM 565 C C . TYR A 1 76 ? -30.535 -32.431 -0.021 1.00 83.31 76 TYR A C 1
ATOM 567 O O . TYR A 1 76 ? -31.334 -31.624 -0.500 1.00 83.31 76 TYR A O 1
ATOM 575 N N . CYS A 1 77 ? -30.712 -32.927 1.205 1.00 83.88 77 CYS A N 1
ATOM 576 C CA . CYS A 1 77 ? -31.799 -32.500 2.080 1.00 83.88 77 CYS A CA 1
ATOM 577 C C . CYS A 1 77 ? -31.445 -31.211 2.836 1.00 83.88 77 CYS A C 1
ATOM 579 O O . CYS A 1 77 ? -30.334 -31.051 3.344 1.00 83.88 77 CYS A O 1
ATOM 581 N N . LYS A 1 78 ? -32.411 -30.295 2.930 1.00 85.88 78 LYS A N 1
ATOM 582 C CA . LYS A 1 78 ? -32.306 -29.014 3.640 1.00 85.88 78 LYS A CA 1
ATOM 583 C C . LYS A 1 78 ? -32.967 -29.057 5.017 1.00 85.88 78 LYS A C 1
ATOM 585 O O . LYS A 1 78 ? -32.447 -28.458 5.953 1.00 85.88 78 LYS A O 1
ATOM 590 N N . GLU A 1 79 ? -34.097 -29.754 5.140 1.00 84.88 79 GLU A N 1
ATOM 591 C CA . GLU A 1 79 ? -34.842 -29.924 6.394 1.00 84.88 79 GLU A CA 1
ATOM 592 C C . GLU A 1 79 ? -35.264 -31.398 6.520 1.00 84.88 79 GLU A C 1
ATOM 594 O O . GLU A 1 79 ? -36.010 -31.902 5.680 1.00 84.88 79 GLU A O 1
ATOM 599 N N . ASN A 1 80 ? -34.766 -32.092 7.548 1.00 82.50 80 ASN A N 1
ATOM 600 C CA . ASN A 1 80 ? -35.109 -33.484 7.856 1.00 82.50 80 ASN A CA 1
ATOM 601 C C . ASN A 1 80 ? -36.309 -33.572 8.817 1.00 82.50 80 ASN A C 1
ATOM 603 O O . ASN A 1 80 ? -36.597 -32.647 9.575 1.00 82.50 80 ASN A O 1
ATOM 607 N N . SER A 1 81 ? -36.985 -34.717 8.795 1.00 84.50 81 SER A N 1
ATOM 608 C CA . SER A 1 81 ? -38.081 -35.099 9.688 1.00 84.50 81 SER A CA 1
ATOM 609 C C . SER A 1 81 ? -37.841 -36.495 10.264 1.00 84.50 81 SER A C 1
ATOM 611 O O . SER A 1 81 ? -36.927 -37.211 9.849 1.00 84.50 81 SER A O 1
ATOM 613 N N . ASN A 1 82 ? -38.708 -36.925 11.177 1.00 84.44 82 ASN A N 1
ATOM 614 C CA . ASN A 1 82 ? -38.677 -38.284 11.708 1.00 84.44 82 ASN A CA 1
ATOM 615 C C . ASN A 1 82 ? -39.115 -39.360 10.697 1.00 84.44 82 ASN A C 1
ATOM 617 O O . ASN A 1 82 ? -39.000 -40.538 11.006 1.00 84.44 82 ASN A O 1
ATOM 621 N N . THR A 1 83 ? -39.577 -38.988 9.500 1.00 83.31 83 THR A N 1
ATOM 622 C CA . THR A 1 83 ? -39.919 -39.908 8.397 1.00 83.31 83 THR A CA 1
ATOM 623 C C . THR A 1 83 ? -39.014 -39.743 7.170 1.00 83.31 83 THR A C 1
ATOM 625 O O . THR A 1 83 ? -39.319 -40.284 6.116 1.00 83.31 83 THR A O 1
ATOM 628 N N . GLY A 1 84 ? -37.918 -38.984 7.268 1.00 83.31 84 GLY A N 1
ATOM 629 C CA . GLY A 1 84 ? -36.963 -38.744 6.177 1.00 83.31 84 GLY A CA 1
ATOM 630 C C . GLY A 1 84 ? -36.881 -37.268 5.804 1.00 83.31 84 GLY A C 1
ATOM 631 O O . GLY A 1 84 ? -37.238 -36.402 6.608 1.00 83.31 84 GLY A O 1
ATOM 632 N N . CYS A 1 85 ? -36.434 -36.944 4.592 1.00 86.44 85 CYS A N 1
ATOM 633 C CA . CYS A 1 85 ? -36.340 -35.548 4.181 1.00 86.44 85 CYS A CA 1
ATOM 634 C C . CYS A 1 85 ? -37.729 -34.896 4.058 1.00 86.44 85 CYS A C 1
ATOM 636 O O . CYS A 1 85 ? -38.622 -35.439 3.415 1.00 86.44 85 CYS A O 1
ATOM 638 N N . ALA A 1 86 ? -37.911 -33.709 4.641 1.00 85.75 86 ALA A N 1
ATOM 639 C CA . ALA A 1 86 ? -39.123 -32.901 4.481 1.00 85.75 86 ALA A CA 1
ATOM 640 C C . ALA A 1 86 ? -38.983 -31.841 3.379 1.00 85.75 86 ALA A C 1
ATOM 642 O O . ALA A 1 86 ? -39.983 -31.382 2.824 1.00 85.75 86 ALA A O 1
ATOM 643 N N . LYS A 1 87 ? -37.750 -31.422 3.065 1.00 86.75 87 LYS A N 1
ATOM 644 C CA . LYS A 1 87 ? -37.480 -30.365 2.085 1.00 86.75 87 LYS A CA 1
ATOM 645 C C . LYS A 1 87 ? -36.093 -30.495 1.483 1.00 86.75 87 LYS A C 1
ATOM 647 O O . LYS A 1 87 ? -35.096 -30.518 2.204 1.00 86.75 87 LYS A O 1
ATOM 652 N N . CYS A 1 88 ? -36.036 -30.499 0.162 1.00 88.19 88 CYS A N 1
ATOM 653 C CA . CYS A 1 88 ? -34.790 -30.603 -0.580 1.00 88.19 88 CYS A CA 1
ATOM 654 C C . CYS A 1 88 ? -34.068 -29.260 -0.741 1.00 88.19 88 CYS A C 1
ATOM 656 O O . CYS A 1 88 ? -34.601 -28.184 -0.459 1.00 88.19 88 CYS A O 1
ATOM 658 N N . SER A 1 89 ? -32.814 -29.355 -1.168 1.00 88.56 89 SER A N 1
ATOM 659 C CA . SER A 1 89 ? -32.002 -28.231 -1.625 1.00 88.56 89 SER A CA 1
ATOM 660 C C . SER A 1 89 ? -32.438 -27.798 -3.027 1.00 88.56 89 SER A C 1
ATOM 662 O O . SER A 1 89 ? -33.033 -28.583 -3.766 1.00 88.56 89 SER A O 1
ATOM 664 N N . ASP A 1 90 ? -32.113 -26.565 -3.409 1.00 85.62 90 ASP A N 1
ATOM 665 C CA . ASP A 1 90 ? -32.427 -26.049 -4.745 1.00 85.62 90 ASP A CA 1
ATOM 666 C C . ASP A 1 90 ? -31.766 -26.941 -5.824 1.00 85.62 90 ASP A C 1
ATOM 668 O O . ASP A 1 90 ? -30.645 -27.424 -5.640 1.00 85.62 90 ASP A O 1
ATOM 672 N N . GLY A 1 91 ? -32.481 -27.220 -6.919 1.00 86.69 91 GLY A N 1
ATOM 673 C CA . GLY A 1 91 ? -32.094 -28.220 -7.927 1.00 86.69 91 GLY A CA 1
ATOM 674 C C . GLY A 1 91 ? -32.514 -29.673 -7.639 1.00 86.69 91 GLY A C 1
ATOM 675 O O . GLY A 1 91 ? -32.203 -30.548 -8.446 1.00 86.69 91 GLY A O 1
ATOM 676 N N . TYR A 1 92 ? -33.230 -29.947 -6.539 1.00 90.38 92 TYR A N 1
ATOM 677 C CA . TYR A 1 92 ? -33.735 -31.282 -6.179 1.00 90.38 92 TYR A CA 1
ATOM 678 C C . TYR A 1 92 ? -35.217 -31.236 -5.766 1.00 90.38 92 TYR A C 1
ATOM 680 O O . TYR A 1 92 ? -35.661 -30.270 -5.145 1.00 90.38 92 TYR A O 1
ATOM 688 N N . TYR A 1 93 ? -35.972 -32.300 -6.056 1.00 89.50 93 TYR A N 1
ATOM 689 C CA . TYR A 1 93 ? -37.357 -32.490 -5.605 1.00 89.50 93 TYR A CA 1
ATOM 690 C C . TYR A 1 93 ? -37.482 -33.663 -4.632 1.00 89.50 93 TYR A C 1
ATOM 692 O O . TYR A 1 93 ? -36.686 -34.602 -4.657 1.00 89.50 93 TYR A O 1
ATOM 700 N N . LEU A 1 94 ? -38.511 -33.610 -3.785 1.00 88.62 94 LEU A N 1
ATOM 701 C CA . LEU A 1 94 ? -38.818 -34.667 -2.828 1.00 88.62 94 LEU A CA 1
ATOM 702 C C . LEU A 1 94 ? -39.582 -35.805 -3.519 1.00 88.62 94 LEU A C 1
ATOM 704 O O . LEU A 1 94 ? -40.673 -35.592 -4.048 1.00 88.62 94 LEU A O 1
ATOM 708 N N . SER A 1 95 ? -39.024 -37.013 -3.474 1.00 86.06 95 SER A N 1
ATOM 709 C CA . SER A 1 95 ? -39.633 -38.245 -3.976 1.00 86.06 95 SER A CA 1
ATOM 710 C C . SER A 1 95 ? -39.751 -39.247 -2.831 1.00 86.06 95 SER A C 1
ATOM 712 O O . SER A 1 95 ? -38.796 -39.942 -2.489 1.00 86.06 95 SER A O 1
ATOM 714 N N . GLY A 1 96 ? -40.927 -39.304 -2.202 1.00 83.12 96 GLY A N 1
ATOM 715 C CA . GLY A 1 96 ? -41.122 -40.074 -0.974 1.00 83.12 96 GLY A CA 1
ATOM 716 C C . GLY A 1 96 ? -40.374 -39.429 0.192 1.00 83.12 96 GLY A C 1
ATOM 717 O O . GLY A 1 96 ? -40.815 -38.405 0.706 1.00 83.12 96 GLY A O 1
ATOM 718 N N . THR A 1 97 ? -39.255 -40.028 0.593 1.00 78.94 97 THR A N 1
ATOM 719 C CA . THR A 1 97 ? -38.414 -39.607 1.728 1.00 78.94 97 THR A CA 1
ATOM 720 C C . THR A 1 97 ? -37.048 -39.051 1.298 1.00 78.94 97 THR A C 1
ATOM 722 O O . THR A 1 97 ? -36.286 -38.578 2.145 1.00 78.94 97 THR A O 1
ATOM 725 N N . GLU A 1 98 ? -36.743 -39.080 -0.006 1.00 81.94 98 GLU A N 1
ATOM 726 C CA . GLU A 1 98 ? -35.432 -38.763 -0.584 1.00 81.94 98 GLU A CA 1
ATOM 727 C C . GLU A 1 98 ? -35.477 -37.582 -1.565 1.00 81.94 98 GLU A C 1
ATOM 729 O O . GLU A 1 98 ? -36.516 -37.266 -2.150 1.00 81.94 98 GLU A O 1
ATOM 734 N N . CYS A 1 99 ? -34.324 -36.942 -1.777 1.00 88.56 99 CYS A N 1
ATOM 735 C CA . CYS A 1 99 ? -34.166 -35.824 -2.705 1.00 88.56 99 CYS A CA 1
ATOM 736 C C . CYS A 1 99 ? -33.528 -36.272 -4.019 1.00 88.56 99 CYS A C 1
ATOM 738 O O . CYS A 1 99 ? -32.337 -36.578 -4.062 1.00 88.56 99 CYS A O 1
ATOM 740 N N . LEU A 1 100 ? -34.306 -36.254 -5.101 1.00 89.00 100 LEU A N 1
ATOM 741 C CA . LEU A 1 100 ? -33.845 -36.607 -6.444 1.00 89.00 100 LEU A CA 1
ATOM 742 C C . LEU A 1 100 ? -33.561 -35.344 -7.275 1.00 89.00 100 LEU A C 1
ATOM 744 O O . LEU A 1 100 ? -34.245 -34.334 -7.099 1.00 89.00 100 LEU A O 1
ATOM 748 N N . PRO A 1 101 ? -32.551 -35.359 -8.164 1.00 91.44 101 PRO A N 1
ATOM 749 C CA . PRO A 1 101 ? -32.184 -34.186 -8.952 1.00 91.44 101 PRO A CA 1
ATOM 750 C C . PRO A 1 101 ? -33.278 -33.808 -9.955 1.00 91.44 101 PRO A C 1
ATOM 752 O O . PRO A 1 101 ? -33.943 -34.670 -10.534 1.00 91.44 101 PRO A O 1
ATOM 755 N N . CYS A 1 102 ? -33.433 -32.506 -10.187 1.00 93.19 102 CYS A N 1
ATOM 756 C CA . CYS A 1 102 ? -34.237 -31.984 -11.285 1.00 93.19 102 CYS A CA 1
ATOM 757 C C . CYS A 1 102 ? -33.595 -32.265 -12.654 1.00 93.19 102 CYS A C 1
ATOM 759 O O . CYS A 1 102 ? -32.394 -32.528 -12.762 1.00 93.19 102 CYS A O 1
ATOM 761 N N . ASP A 1 103 ? -34.390 -32.147 -13.717 1.00 93.38 103 ASP A N 1
ATOM 762 C CA . ASP A 1 103 ? -33.872 -32.020 -15.078 1.00 93.38 103 ASP A CA 1
ATOM 763 C C . ASP A 1 103 ? -32.979 -30.766 -15.172 1.00 93.38 103 ASP A C 1
ATOM 765 O O . ASP A 1 103 ? -33.241 -29.745 -14.535 1.00 93.38 103 ASP A O 1
ATOM 769 N N . LYS A 1 104 ? -31.932 -30.830 -15.999 1.00 91.12 104 LYS A N 1
ATOM 770 C CA . LYS A 1 104 ? -30.982 -29.738 -16.258 1.00 91.12 104 LYS A CA 1
ATOM 771 C C . LYS A 1 104 ? -31.644 -28.470 -16.808 1.00 91.12 104 LYS A C 1
ATOM 773 O O . LYS A 1 104 ? -31.051 -27.401 -16.687 1.00 91.12 104 LYS A O 1
ATOM 778 N N . LYS A 1 105 ? -32.836 -28.571 -17.413 1.00 91.44 105 LYS A N 1
ATOM 779 C CA . LYS A 1 105 ? -33.643 -27.407 -17.833 1.00 91.44 105 LYS A CA 1
ATOM 780 C C . LYS A 1 105 ? -34.282 -26.652 -16.656 1.00 91.44 105 LYS A C 1
ATOM 782 O O . LYS A 1 105 ? -34.608 -25.472 -16.798 1.00 91.44 105 LYS A O 1
ATOM 787 N N . CYS A 1 106 ? -34.428 -27.285 -15.489 1.00 91.25 106 CYS A N 1
ATOM 788 C CA . CYS A 1 106 ? -34.983 -26.675 -14.284 1.00 91.25 106 CYS A CA 1
ATOM 789 C C . CYS A 1 106 ? -33.879 -26.154 -13.341 1.00 91.25 106 CYS A C 1
ATOM 791 O O . CYS A 1 106 ? -32.877 -26.818 -13.092 1.00 91.25 106 CYS A O 1
ATOM 793 N N . SER A 1 107 ? -34.109 -24.995 -12.724 1.00 90.44 107 SER A N 1
ATOM 794 C CA . SER A 1 107 ? -33.381 -24.524 -11.533 1.00 90.44 107 SER A CA 1
ATOM 795 C C . SER A 1 107 ? -34.037 -25.042 -10.244 1.00 90.44 107 SER A C 1
ATOM 797 O O . SER A 1 107 ? -33.365 -25.366 -9.266 1.00 90.44 107 SER A O 1
ATOM 799 N N . SER A 1 108 ? -35.362 -25.206 -10.257 1.00 89.38 108 SER A N 1
ATOM 800 C CA . SER A 1 108 ? -36.115 -25.912 -9.216 1.00 89.38 108 SER A CA 1
ATOM 801 C C . SER A 1 108 ? -37.280 -26.687 -9.830 1.00 89.38 108 SER A C 1
ATOM 803 O O . SER A 1 108 ? -37.815 -26.281 -10.862 1.00 89.38 108 SER A O 1
ATOM 805 N N . CYS A 1 109 ? -37.675 -27.796 -9.209 1.00 90.81 109 CYS A N 1
ATOM 806 C CA . CYS A 1 109 ? -38.773 -28.663 -9.639 1.00 90.81 109 CYS A CA 1
ATOM 807 C C . CYS A 1 109 ? -39.529 -29.213 -8.413 1.00 90.81 109 CYS A C 1
ATOM 809 O O . CYS A 1 109 ? -38.991 -29.201 -7.306 1.00 90.81 109 CYS A O 1
ATOM 811 N N . PHE A 1 110 ? -40.791 -29.637 -8.576 1.00 81.88 110 PHE A N 1
ATOM 812 C CA . PHE A 1 110 ? -41.707 -29.810 -7.425 1.00 81.88 110 PHE A CA 1
ATOM 813 C C . PHE A 1 110 ? -42.449 -31.156 -7.304 1.00 81.88 110 PHE A C 1
ATOM 815 O O . PHE A 1 110 ? -43.116 -31.377 -6.294 1.00 81.88 110 PHE A O 1
ATOM 822 N N . LYS A 1 111 ? -42.381 -32.043 -8.306 1.00 82.44 111 LYS A N 1
ATOM 823 C CA . LYS A 1 111 ? -43.124 -33.331 -8.328 1.00 82.44 111 LYS A CA 1
ATOM 824 C C . LYS A 1 111 ? -42.334 -34.488 -8.929 1.00 82.44 111 LYS A C 1
ATOM 826 O O . LYS A 1 111 ? -42.363 -35.594 -8.407 1.00 82.44 111 LYS A O 1
ATOM 831 N N . ASN A 1 112 ? -41.690 -34.226 -10.056 1.00 88.06 112 ASN A N 1
ATOM 832 C CA . ASN A 1 112 ? -40.751 -35.107 -10.733 1.00 88.06 112 ASN A CA 1
ATOM 833 C C . ASN A 1 112 ? -39.644 -34.232 -11.347 1.00 88.06 112 ASN A C 1
ATOM 835 O O . ASN A 1 112 ? -39.743 -33.001 -11.299 1.00 88.06 112 ASN A O 1
ATOM 839 N N . ALA A 1 113 ? -38.618 -34.856 -11.928 1.00 89.12 113 ALA A N 1
ATOM 840 C CA . ALA A 1 113 ? -37.462 -34.140 -12.470 1.00 89.12 113 ALA A CA 1
ATOM 841 C C . ALA A 1 113 ? -37.836 -33.096 -13.542 1.00 89.12 113 ALA A C 1
ATOM 843 O O . ALA A 1 113 ? -37.240 -32.024 -13.578 1.00 89.12 113 ALA A O 1
ATOM 844 N N . GLU A 1 114 ? -38.841 -33.389 -14.372 1.00 88.62 114 GLU A N 1
ATOM 845 C CA . GLU A 1 114 ? -39.282 -32.548 -15.495 1.00 88.62 114 GLU A CA 1
ATOM 846 C C . GLU A 1 114 ? -40.255 -31.428 -15.082 1.00 88.62 114 GLU A C 1
ATOM 848 O O . GLU A 1 114 ? -40.438 -30.469 -15.825 1.00 88.62 114 GLU A O 1
ATOM 853 N N . SER A 1 115 ? -40.879 -31.524 -13.900 1.00 87.94 115 SER A N 1
ATOM 854 C CA . SER A 1 115 ? -41.873 -30.561 -13.401 1.00 87.94 115 SER A CA 1
ATOM 855 C C . SER A 1 115 ? -41.200 -29.290 -12.873 1.00 87.94 115 SER A C 1
ATOM 857 O O . SER A 1 115 ? -41.161 -29.067 -11.657 1.00 87.94 115 SER A O 1
ATOM 859 N N . CYS A 1 116 ? -40.642 -28.473 -13.767 1.00 89.06 116 CYS A N 1
ATOM 860 C CA . CYS A 1 116 ? -39.951 -27.243 -13.397 1.00 89.06 116 CYS A CA 1
ATOM 861 C C . CYS A 1 116 ? -40.888 -26.224 -12.723 1.00 89.06 116 CYS A C 1
ATOM 863 O O . CYS A 1 116 ? -42.004 -25.976 -13.171 1.00 89.06 116 CYS A O 1
ATOM 865 N N . PHE A 1 117 ? -40.394 -25.589 -11.662 1.00 86.06 117 PHE A N 1
ATOM 866 C CA . PHE A 1 117 ? -40.998 -24.423 -11.011 1.00 86.06 117 PHE A CA 1
ATOM 867 C C . PHE A 1 117 ? -40.249 -23.129 -11.371 1.00 86.06 117 PHE A C 1
ATOM 869 O O . PHE A 1 117 ? -40.859 -22.077 -11.546 1.00 86.06 117 PHE A O 1
ATOM 876 N N . THR A 1 118 ? -38.928 -23.213 -11.550 1.00 87.12 118 THR A N 1
ATOM 877 C CA . THR A 1 118 ? -38.105 -22.166 -12.174 1.00 87.12 118 THR A CA 1
ATOM 878 C C . THR A 1 118 ? -37.133 -22.797 -13.162 1.00 87.12 118 THR A C 1
ATOM 880 O O . THR A 1 118 ? -36.656 -23.911 -12.939 1.00 87.12 118 THR A O 1
ATOM 883 N N . CYS A 1 119 ? -36.813 -22.089 -14.243 1.00 88.75 119 CYS A N 1
ATOM 884 C CA . CYS A 1 119 ? -35.896 -22.577 -15.271 1.00 88.75 119 CYS A CA 1
ATOM 885 C C . CYS A 1 119 ? -34.426 -22.323 -14.925 1.00 88.75 119 CYS A C 1
ATOM 887 O O . CYS A 1 119 ? -34.091 -21.381 -14.203 1.00 88.75 119 CYS A O 1
ATOM 889 N N . ALA A 1 120 ? -33.551 -23.187 -15.435 1.00 89.00 120 ALA A N 1
ATOM 890 C CA . ALA A 1 120 ? -32.107 -23.006 -15.381 1.00 89.00 120 ALA A CA 1
ATOM 891 C C . ALA A 1 120 ? -31.659 -21.865 -16.310 1.00 89.00 120 ALA A C 1
ATOM 893 O O . ALA A 1 120 ? -32.385 -21.443 -17.211 1.00 89.00 120 ALA A O 1
ATOM 894 N N . PHE A 1 121 ? -30.438 -21.363 -16.113 1.00 87.69 121 PHE A N 1
ATOM 895 C CA . PHE A 1 121 ? -29.869 -20.368 -17.021 1.00 87.69 121 PHE A CA 1
ATOM 896 C C . PHE A 1 121 ? -29.781 -20.922 -18.455 1.00 87.69 121 PHE A C 1
ATOM 898 O O . PHE A 1 121 ? -29.355 -22.057 -18.661 1.00 87.69 121 PHE A O 1
ATOM 905 N N . GLY A 1 122 ? -30.186 -20.114 -19.438 1.00 86.69 122 GLY A N 1
ATOM 906 C CA . GLY A 1 122 ? -30.337 -20.537 -20.834 1.00 86.69 122 GLY A CA 1
ATOM 907 C C . GLY A 1 122 ? -31.708 -21.139 -21.164 1.00 86.69 122 GLY A C 1
ATOM 908 O O . GLY A 1 122 ? -31.925 -21.533 -22.305 1.00 86.69 122 GLY A O 1
ATOM 909 N N . TYR A 1 123 ? -32.642 -21.189 -20.211 1.00 87.69 123 TYR A N 1
ATOM 910 C CA . TYR A 1 123 ? -34.014 -21.646 -20.430 1.00 87.69 123 TYR A CA 1
ATOM 911 C C . TYR A 1 123 ? -35.018 -20.595 -19.941 1.00 87.69 123 TYR A C 1
ATOM 913 O O . TYR A 1 123 ? -34.784 -19.925 -18.933 1.00 87.69 123 TYR A O 1
ATOM 921 N N . TYR A 1 124 ? -36.152 -20.470 -20.632 1.00 86.50 124 TYR A N 1
ATOM 922 C CA . TYR A 1 124 ? -37.282 -19.631 -20.221 1.00 86.50 124 TYR A CA 1
ATOM 923 C C . TYR A 1 124 ? -38.520 -20.488 -19.951 1.00 86.50 124 TYR A C 1
ATOM 925 O O . TYR A 1 124 ? -38.658 -21.573 -20.513 1.00 86.50 124 TYR A O 1
ATOM 933 N N . PHE A 1 125 ? -39.408 -20.016 -19.074 1.00 87.12 125 PHE A N 1
ATOM 934 C CA . PHE A 1 125 ? -40.625 -20.746 -18.722 1.00 87.12 125 PHE A CA 1
ATOM 935 C C . PHE A 1 125 ? -41.736 -20.417 -19.719 1.00 87.12 125 PHE A C 1
ATOM 937 O O . PHE A 1 125 ? -42.268 -19.305 -19.705 1.00 87.12 125 PHE A O 1
ATOM 944 N N . ASP A 1 126 ? -42.091 -21.374 -20.571 1.00 85.75 126 ASP A N 1
ATOM 945 C CA . ASP A 1 126 ? -43.226 -21.242 -21.475 1.00 85.75 126 ASP A CA 1
ATOM 946 C C . ASP A 1 126 ? -44.516 -21.638 -20.751 1.00 85.75 126 ASP A C 1
ATOM 948 O O . ASP A 1 126 ? -44.775 -22.810 -20.479 1.00 85.75 126 ASP A O 1
ATOM 952 N N . THR A 1 127 ? -45.358 -20.645 -20.471 1.00 83.94 127 THR A N 1
ATOM 953 C CA . THR A 1 127 ? -46.672 -20.817 -19.835 1.00 83.94 127 THR A CA 1
ATOM 954 C C . THR A 1 127 ? -47.691 -21.553 -20.710 1.00 83.94 127 THR A C 1
ATOM 956 O O . THR A 1 127 ? -48.731 -21.969 -20.203 1.00 83.94 127 THR A O 1
ATOM 959 N N . THR A 1 128 ? -47.413 -21.730 -22.004 1.00 85.19 128 THR A N 1
ATOM 960 C CA . THR A 1 128 ? -48.270 -22.470 -22.943 1.00 85.19 128 THR A CA 1
ATOM 961 C C . THR A 1 128 ? -48.090 -23.976 -22.777 1.00 85.19 128 THR A C 1
ATOM 963 O O . THR A 1 128 ? -49.070 -24.715 -22.711 1.00 85.19 128 THR A O 1
ATOM 966 N N . ASN A 1 129 ? -46.834 -24.421 -22.673 1.00 84.12 129 ASN A N 1
ATOM 967 C CA . ASN A 1 129 ? -46.466 -25.826 -22.490 1.00 84.12 129 ASN A CA 1
ATOM 968 C C . ASN A 1 129 ? -46.206 -26.204 -21.015 1.00 84.12 129 ASN A C 1
ATOM 970 O O . ASN A 1 129 ? -46.090 -27.388 -20.707 1.00 84.12 129 ASN A O 1
ATOM 974 N N . ASN A 1 130 ? -46.155 -25.223 -20.101 1.00 85.75 130 ASN A N 1
ATOM 975 C CA . ASN A 1 130 ? -45.734 -25.363 -18.698 1.00 85.75 130 ASN A CA 1
ATOM 976 C C . ASN A 1 130 ? -44.355 -26.036 -18.541 1.00 85.75 130 ASN A C 1
ATOM 978 O O . ASN A 1 130 ? -44.152 -26.849 -17.638 1.00 85.75 130 ASN A O 1
ATOM 982 N N . ASP A 1 131 ? -43.410 -25.693 -19.419 1.00 87.88 131 ASP A N 1
ATOM 983 C CA . ASP A 1 131 ? -42.070 -26.288 -19.458 1.00 87.88 131 ASP A CA 1
ATOM 984 C C . ASP A 1 131 ? -40.977 -25.233 -19.711 1.00 87.88 131 ASP A C 1
ATOM 986 O O . ASP A 1 131 ? -41.239 -24.117 -20.165 1.00 87.88 131 ASP A O 1
ATOM 990 N N . CYS A 1 132 ? -39.732 -25.589 -19.403 1.00 89.88 132 CYS A N 1
ATOM 991 C CA . CYS A 1 132 ? -38.552 -24.763 -19.609 1.00 89.88 132 CYS A CA 1
ATOM 992 C C . CYS A 1 132 ? -37.935 -25.012 -20.991 1.00 89.88 132 CYS A C 1
ATOM 994 O O . CYS A 1 132 ? -37.310 -26.046 -21.228 1.00 89.88 132 CYS A O 1
ATOM 996 N N . ILE A 1 133 ? -38.068 -24.039 -21.894 1.00 87.75 133 ILE A N 1
ATOM 997 C CA . ILE A 1 133 ? -37.585 -24.117 -23.278 1.00 87.75 133 ILE A CA 1
ATOM 998 C C . ILE A 1 133 ? -36.222 -23.425 -23.398 1.00 87.75 133 ILE A C 1
ATOM 1000 O O . ILE A 1 133 ? -36.013 -22.338 -22.860 1.00 87.75 133 ILE A O 1
ATOM 1004 N N . TYR A 1 134 ? -35.282 -24.059 -24.102 1.00 88.38 134 TYR A N 1
ATOM 1005 C CA . TYR A 1 134 ? -33.935 -23.528 -24.329 1.00 88.38 134 TYR A CA 1
ATOM 1006 C C . TYR A 1 134 ? -33.965 -22.293 -25.247 1.00 88.38 134 TYR A C 1
ATOM 1008 O O . TYR A 1 134 ? -34.575 -22.333 -26.313 1.00 88.38 134 TYR A O 1
ATOM 1016 N N . VAL A 1 135 ? -33.277 -21.211 -24.864 1.00 86.75 135 VAL A N 1
ATOM 1017 C CA . VAL A 1 135 ? -33.279 -19.927 -25.605 1.00 86.75 135 VAL A CA 1
ATOM 1018 C C . VAL A 1 135 ? -32.376 -19.920 -26.851 1.00 86.75 135 VAL A C 1
ATOM 1020 O O . VAL A 1 135 ? -32.321 -18.922 -27.567 1.00 86.75 135 VAL A O 1
ATOM 1023 N N . GLY A 1 136 ? -31.644 -21.005 -27.125 1.00 86.75 136 GLY A N 1
ATOM 1024 C CA . GLY A 1 136 ? -30.754 -21.095 -28.286 1.00 86.75 136 GLY A CA 1
ATOM 1025 C C . GLY A 1 136 ? -29.570 -20.126 -28.212 1.00 86.75 136 GLY A C 1
ATOM 1026 O O . GLY A 1 136 ? -29.002 -19.898 -27.143 1.00 86.75 136 GLY A O 1
ATOM 1027 N N . GLU A 1 137 ? -29.224 -19.526 -29.353 1.00 84.06 137 GLU A N 1
ATOM 1028 C CA . GLU A 1 137 ? -28.092 -18.596 -29.526 1.00 84.06 137 GLU A CA 1
ATOM 1029 C C . GLU A 1 137 ? -28.133 -17.382 -28.576 1.00 84.06 137 GLU A C 1
ATOM 1031 O O . GLU A 1 137 ? -27.095 -16.794 -28.264 1.00 84.06 137 GLU A O 1
ATOM 1036 N N . LEU A 1 138 ? -29.310 -17.021 -28.043 1.00 86.31 138 LEU A N 1
ATOM 1037 C CA . LEU A 1 138 ? -29.428 -15.980 -27.017 1.00 86.31 138 LEU A CA 1
ATOM 1038 C C . LEU A 1 138 ? -28.581 -16.281 -25.769 1.00 86.31 138 LEU A C 1
ATOM 1040 O O . LEU A 1 138 ? -28.096 -15.349 -25.128 1.00 86.31 138 LEU A O 1
ATOM 1044 N N . ALA A 1 139 ? -28.362 -17.559 -25.442 1.00 85.81 139 ALA A N 1
ATOM 1045 C CA . ALA A 1 139 ? -27.556 -17.973 -24.295 1.00 85.81 139 ALA A CA 1
ATOM 1046 C C . ALA A 1 139 ? -26.069 -17.606 -24.429 1.00 85.81 139 ALA A C 1
ATOM 1048 O O . ALA A 1 139 ? -25.383 -17.467 -23.416 1.00 85.81 139 ALA A O 1
ATOM 1049 N N . GLU A 1 140 ? -25.569 -17.417 -25.653 1.00 87.75 140 GLU A N 1
ATOM 1050 C CA . GLU A 1 140 ? -24.172 -17.053 -25.904 1.00 87.75 140 GLU A CA 1
ATOM 1051 C C . GLU A 1 140 ? -23.936 -15.544 -25.748 1.00 87.75 140 GLU A C 1
ATOM 1053 O O . GLU A 1 140 ? -22.925 -15.118 -25.182 1.00 87.75 140 GLU A O 1
ATOM 1058 N N . LYS A 1 141 ? -24.889 -14.718 -26.201 1.00 91.19 141 LYS A N 1
ATOM 1059 C CA . LYS A 1 141 ? -24.785 -13.248 -26.164 1.00 91.19 141 LYS A CA 1
ATOM 1060 C C . LYS A 1 141 ? -25.294 -12.607 -24.869 1.00 91.19 141 LYS A C 1
ATOM 1062 O O . LYS A 1 141 ? -24.804 -11.541 -24.480 1.00 91.19 141 LYS A O 1
ATOM 1067 N N . CYS A 1 142 ? -26.239 -13.236 -24.172 1.00 91.44 142 CYS A N 1
ATOM 1068 C CA . CYS A 1 142 ? -26.929 -12.617 -23.042 1.00 91.44 142 CYS A CA 1
ATOM 1069 C C . CYS A 1 142 ? -26.512 -13.182 -21.683 1.00 91.44 142 CYS A C 1
ATOM 1071 O O . CYS A 1 142 ? -26.391 -14.386 -21.483 1.00 91.44 142 CYS A O 1
ATOM 1073 N N . LYS A 1 143 ? -26.338 -12.272 -20.722 1.00 91.12 143 LYS A N 1
ATOM 1074 C CA . LYS A 1 143 ? -26.011 -12.551 -19.317 1.00 91.12 143 LYS A CA 1
ATOM 1075 C C . LYS A 1 143 ? -27.255 -12.633 -18.432 1.00 91.12 143 LYS A C 1
ATOM 1077 O O . LYS A 1 143 ? -27.228 -13.261 -17.378 1.00 91.12 143 LYS A O 1
ATOM 1082 N N . LEU A 1 144 ? -28.332 -11.961 -18.833 1.00 87.44 144 LEU A N 1
ATOM 1083 C CA . LEU A 1 144 ? -29.632 -12.012 -18.175 1.00 87.44 144 LEU A CA 1
ATOM 1084 C C . LEU A 1 144 ? -30.731 -11.833 -19.221 1.00 87.44 144 LEU A C 1
ATOM 1086 O O . LEU A 1 144 ? -30.688 -10.875 -19.993 1.00 87.44 144 LEU A O 1
ATOM 1090 N N . PHE A 1 145 ? -31.716 -12.724 -19.210 1.00 86.12 145 PHE A N 1
ATOM 1091 C CA . PHE A 1 145 ? -32.899 -12.661 -20.068 1.00 86.12 145 PHE A CA 1
ATOM 1092 C C . PHE A 1 145 ? -34.002 -11.835 -19.401 1.00 86.12 145 PHE A C 1
ATOM 1094 O O . PHE A 1 145 ? -34.086 -11.766 -18.172 1.00 86.12 145 PHE A O 1
ATOM 1101 N N . LEU A 1 146 ? -34.861 -11.218 -20.206 1.00 83.31 146 LEU A N 1
ATOM 1102 C CA . LEU A 1 146 ? -36.137 -10.685 -19.738 1.00 83.31 146 LEU A CA 1
ATOM 1103 C C . LEU A 1 146 ? -37.150 -11.830 -19.530 1.00 83.31 146 LEU A C 1
ATOM 1105 O O . LEU A 1 146 ? -36.976 -12.911 -20.097 1.00 83.31 146 LEU A O 1
ATOM 1109 N N . PRO A 1 147 ? -38.229 -11.620 -18.748 1.00 73.44 147 PRO A N 1
ATOM 1110 C CA . PRO A 1 147 ? -39.219 -12.665 -18.459 1.00 73.44 147 PRO A CA 1
ATOM 1111 C C . PRO A 1 147 ? -39.918 -13.264 -19.690 1.00 73.44 147 PRO A C 1
ATOM 1113 O O . PRO A 1 147 ? -40.511 -14.330 -19.575 1.00 73.44 147 PRO A O 1
ATOM 1116 N N . SER A 1 148 ? -39.852 -12.595 -20.849 1.00 71.12 148 SER A N 1
ATOM 1117 C CA . SER A 1 148 ? -40.344 -13.089 -22.141 1.00 71.12 148 SER A CA 1
ATOM 1118 C C . SER A 1 148 ? -39.531 -14.259 -22.705 1.00 71.12 148 SER A C 1
ATOM 1120 O O . SER A 1 148 ? -40.033 -14.965 -23.570 1.00 71.12 148 SER A O 1
ATOM 1122 N N . GLY A 1 149 ? -38.274 -14.446 -22.280 1.00 70.25 149 GLY A N 1
ATOM 1123 C CA . GLY A 1 149 ? -37.359 -15.451 -22.839 1.00 70.25 149 GLY A CA 1
ATOM 1124 C C . GLY A 1 149 ? -36.779 -15.122 -24.222 1.00 70.25 149 GLY A C 1
ATOM 1125 O O . GLY A 1 149 ? -35.888 -15.829 -24.683 1.00 70.25 149 GLY A O 1
ATOM 1126 N N . VAL A 1 150 ? -37.256 -14.049 -24.862 1.00 77.00 150 VAL A N 1
ATOM 1127 C CA . VAL A 1 150 ? -36.893 -13.632 -26.233 1.00 77.00 150 VAL A CA 1
ATOM 1128 C C . VAL A 1 150 ? -35.911 -12.453 -26.247 1.00 77.00 150 VAL A C 1
ATOM 1130 O O . VAL A 1 150 ? -35.211 -12.243 -27.232 1.00 77.00 150 VAL A O 1
ATOM 1133 N N . ASP A 1 151 ? -35.828 -11.712 -25.142 1.00 87.38 151 ASP A N 1
ATOM 1134 C CA . ASP A 1 151 ? -35.078 -10.461 -25.031 1.00 87.38 151 ASP A CA 1
ATOM 1135 C C . ASP A 1 151 ? -34.077 -10.498 -23.872 1.00 87.38 151 ASP A C 1
ATOM 1137 O O . ASP A 1 151 ? -34.184 -11.312 -22.947 1.00 87.38 151 ASP A O 1
ATOM 1141 N N . CYS A 1 152 ? -33.128 -9.563 -23.869 1.00 90.06 152 CYS A N 1
ATOM 1142 C CA . CYS A 1 152 ? -32.033 -9.537 -22.910 1.00 90.06 152 CYS A CA 1
ATOM 1143 C C . CYS A 1 152 ? -32.037 -8.270 -22.047 1.00 90.06 152 CYS A C 1
ATOM 1145 O O . CYS A 1 152 ? -32.174 -7.146 -22.521 1.00 90.06 152 CYS A O 1
ATOM 1147 N N . ALA A 1 153 ? -31.867 -8.461 -20.739 1.00 88.69 153 ALA A N 1
ATOM 1148 C CA . ALA A 1 153 ? -31.739 -7.395 -19.748 1.00 88.69 153 ALA A CA 1
ATOM 1149 C C . ALA A 1 153 ? -30.271 -7.010 -19.488 1.00 88.69 153 ALA A C 1
ATOM 1151 O O . ALA A 1 153 ? -29.988 -5.893 -19.058 1.00 88.69 153 ALA A O 1
ATOM 1152 N N . ALA A 1 154 ? -29.331 -7.930 -19.731 1.00 90.38 154 ALA A N 1
ATOM 1153 C CA . ALA A 1 154 ? -27.894 -7.679 -19.647 1.00 90.38 154 ALA A CA 1
ATOM 1154 C C . ALA A 1 154 ? -27.119 -8.596 -20.603 1.00 90.38 154 ALA A C 1
ATOM 1156 O O . ALA A 1 154 ? -27.517 -9.738 -20.834 1.00 90.38 154 ALA A O 1
ATOM 1157 N N . CYS A 1 155 ? -25.980 -8.115 -21.098 1.00 92.88 155 CYS A N 1
ATOM 1158 C CA . CYS A 1 155 ? -25.154 -8.803 -22.090 1.00 92.88 155 CYS A CA 1
ATOM 1159 C C . CYS A 1 155 ? -23.882 -9.416 -21.492 1.00 92.88 155 CYS A C 1
ATOM 1161 O O . CYS A 1 155 ? -23.421 -9.000 -20.423 1.00 92.88 155 CYS A O 1
ATOM 1163 N N . ASN A 1 156 ? -23.329 -10.415 -22.182 1.00 91.44 156 ASN A N 1
ATOM 1164 C CA . ASN A 1 156 ? -22.010 -10.973 -21.879 1.00 91.44 156 ASN A CA 1
ATOM 1165 C C . ASN A 1 156 ? -20.887 -10.002 -22.302 1.00 91.44 156 ASN A C 1
ATOM 1167 O O . ASN A 1 156 ? -21.121 -9.040 -23.034 1.00 91.44 156 ASN A O 1
ATOM 1171 N N . GLU A 1 157 ? -19.656 -10.225 -21.827 1.00 89.50 157 GLU A N 1
ATOM 1172 C CA . GLU A 1 157 ? -18.502 -9.429 -22.277 1.00 89.50 157 GLU A CA 1
ATOM 1173 C C . GLU A 1 157 ? -18.296 -9.607 -23.794 1.00 89.50 157 GLU A C 1
ATOM 1175 O O . GLU A 1 157 ? -18.506 -10.693 -24.332 1.00 89.50 157 GLU A O 1
ATOM 1180 N N . GLY A 1 158 ? -17.946 -8.524 -24.493 1.00 91.25 158 GLY A N 1
ATOM 1181 C CA . GLY A 1 158 ? -17.916 -8.479 -25.961 1.00 91.25 158 GLY A CA 1
ATOM 1182 C C . GLY A 1 158 ? -19.251 -8.129 -26.634 1.00 91.25 158 GLY A C 1
ATOM 1183 O O . GLY A 1 158 ? -19.295 -8.059 -27.860 1.00 91.25 158 GLY A O 1
ATOM 1184 N N . TYR A 1 159 ? -20.314 -7.862 -25.866 1.00 93.69 159 TYR A N 1
ATOM 1185 C CA . TYR A 1 159 ? -21.629 -7.450 -26.371 1.00 93.69 159 TYR A CA 1
ATOM 1186 C C . TYR A 1 159 ? -22.147 -6.187 -25.660 1.00 93.69 159 TYR A C 1
ATOM 1188 O O . TYR A 1 159 ? -21.858 -5.961 -24.483 1.00 93.69 159 TYR A O 1
ATOM 1196 N N . ILE A 1 160 ? -22.962 -5.389 -26.355 1.00 93.56 160 ILE A N 1
ATOM 1197 C CA . ILE A 1 160 ? -23.680 -4.229 -25.805 1.00 93.56 160 ILE A CA 1
ATOM 1198 C C . ILE A 1 160 ? -25.186 -4.339 -26.013 1.00 93.56 160 ILE A C 1
ATOM 1200 O O . ILE A 1 160 ? -25.655 -4.892 -27.005 1.00 93.56 160 ILE A O 1
ATOM 1204 N N . LEU A 1 161 ? -25.943 -3.774 -25.073 1.00 92.88 161 LEU A N 1
ATOM 1205 C CA . LEU A 1 161 ? -27.399 -3.771 -25.111 1.00 92.88 161 LEU A CA 1
ATOM 1206 C C . LEU A 1 161 ? -27.910 -2.649 -26.026 1.00 92.88 161 LEU A C 1
ATOM 1208 O O . LEU A 1 161 ? -27.750 -1.471 -25.706 1.00 92.88 161 LEU A O 1
ATOM 1212 N N . ILE A 1 162 ? -28.556 -3.013 -27.132 1.00 90.56 162 ILE A N 1
ATOM 1213 C CA . ILE A 1 162 ? -29.215 -2.096 -28.068 1.00 90.56 162 ILE A CA 1
ATOM 1214 C C . ILE A 1 162 ? -30.647 -2.591 -28.266 1.00 90.56 162 ILE A C 1
ATOM 1216 O O . ILE A 1 162 ? -30.849 -3.700 -28.747 1.00 90.56 162 ILE A O 1
ATOM 1220 N N . ASN A 1 163 ? -31.644 -1.773 -27.909 1.00 86.75 163 ASN A N 1
ATOM 1221 C CA . ASN A 1 163 ? -33.071 -2.079 -28.103 1.00 86.75 163 ASN A CA 1
ATOM 1222 C C . ASN A 1 163 ? -33.447 -3.512 -27.667 1.00 86.75 163 ASN A C 1
ATOM 1224 O O . ASN A 1 163 ? -34.006 -4.276 -28.447 1.00 86.75 163 ASN A O 1
ATOM 1228 N N . THR A 1 164 ? -33.080 -3.868 -26.431 1.00 87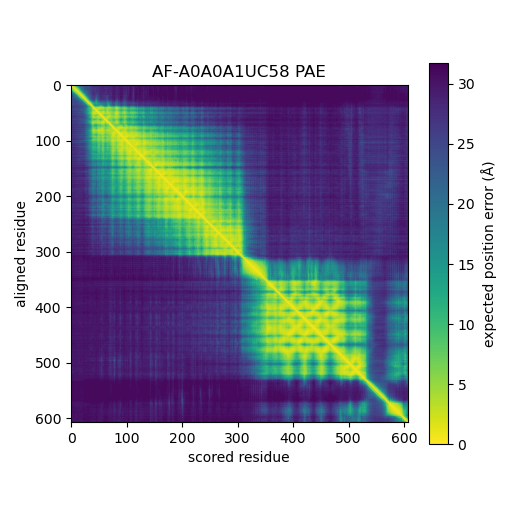.44 164 THR A N 1
ATOM 1229 C CA . THR A 1 164 ? -33.286 -5.184 -25.790 1.00 87.44 164 THR A CA 1
ATOM 1230 C C . THR A 1 164 ? -32.541 -6.394 -26.379 1.00 87.44 164 THR A C 1
ATOM 1232 O O . THR A 1 164 ? -32.626 -7.471 -25.792 1.00 87.44 164 THR A O 1
ATOM 1235 N N . ASP A 1 165 ? -31.722 -6.230 -27.426 1.00 90.25 165 ASP A N 1
ATOM 1236 C CA . ASP A 1 165 ? -30.798 -7.273 -27.902 1.00 90.25 165 ASP A CA 1
ATOM 1237 C C . ASP A 1 165 ? -29.328 -6.979 -27.546 1.00 90.25 165 ASP A C 1
ATOM 1239 O O . ASP A 1 165 ? -28.907 -5.830 -27.395 1.00 90.25 165 ASP A O 1
ATOM 1243 N N . CYS A 1 166 ? -28.533 -8.038 -27.422 1.00 93.56 166 CYS A N 1
ATOM 1244 C CA . CYS A 1 166 ? -27.100 -7.993 -27.168 1.00 93.56 166 CYS A CA 1
ATOM 1245 C C . CYS A 1 166 ? -26.315 -8.086 -28.480 1.00 93.56 166 CYS A C 1
ATOM 1247 O O . CYS A 1 166 ? -26.061 -9.170 -29.004 1.00 93.56 166 CYS A O 1
ATOM 1249 N N . VAL A 1 167 ? -25.907 -6.929 -29.000 1.00 93.62 167 VAL A N 1
ATOM 1250 C CA . VAL A 1 167 ? -25.159 -6.800 -30.256 1.00 93.62 167 VAL A CA 1
ATOM 1251 C C . VAL A 1 167 ? -23.660 -6.902 -29.978 1.00 93.62 167 VAL A C 1
ATOM 1253 O O . VAL A 1 167 ? -23.146 -6.263 -29.060 1.00 93.62 167 VAL A O 1
ATOM 1256 N N . LYS A 1 168 ? -22.953 -7.722 -30.759 1.00 94.88 168 LYS A N 1
ATOM 1257 C CA . LYS A 1 168 ? -21.509 -7.950 -30.612 1.00 94.88 168 LYS A CA 1
ATOM 1258 C C . LYS A 1 168 ? -20.720 -6.673 -30.931 1.00 94.88 168 LYS A C 1
ATOM 1260 O O . LYS A 1 168 ? -21.038 -5.981 -31.894 1.00 94.88 168 LYS A O 1
ATOM 1265 N N . CYS A 1 169 ? -19.692 -6.376 -30.140 1.00 95.38 169 CYS A N 1
ATOM 1266 C CA . CYS A 1 169 ? -18.749 -5.293 -30.425 1.00 95.38 169 CYS A CA 1
ATOM 1267 C C . CYS A 1 169 ? -17.947 -5.557 -31.715 1.00 95.38 169 CYS A C 1
ATOM 1269 O O . CYS A 1 169 ? -17.794 -6.707 -32.135 1.00 95.38 169 CYS A O 1
ATOM 1271 N N . ASP A 1 170 ? -17.372 -4.500 -32.300 1.00 95.12 170 ASP A N 1
ATOM 1272 C CA . ASP A 1 170 ? -16.389 -4.616 -33.385 1.00 95.12 170 ASP A CA 1
ATOM 1273 C C . ASP A 1 170 ? -15.241 -5.554 -32.975 1.00 95.12 170 ASP A C 1
ATOM 1275 O O . ASP A 1 170 ? -14.787 -5.516 -31.834 1.00 95.12 170 ASP A O 1
ATOM 1279 N N . GLU A 1 171 ? -14.685 -6.318 -33.921 1.00 94.69 171 GLU A N 1
ATOM 1280 C CA . GLU A 1 171 ? -13.630 -7.321 -33.661 1.00 94.69 171 GLU A CA 1
ATOM 1281 C C . GLU A 1 171 ? -12.375 -6.751 -32.975 1.00 94.69 171 GLU A C 1
ATOM 1283 O O . GLU A 1 171 ? -11.679 -7.459 -32.241 1.00 94.69 171 GLU A O 1
ATOM 1288 N N . LYS A 1 172 ? -12.120 -5.452 -33.178 1.00 94.25 172 LYS A N 1
ATOM 1289 C CA . LYS A 1 172 ? -11.036 -4.676 -32.559 1.00 94.25 172 LYS A CA 1
ATOM 1290 C C . LYS A 1 172 ? -11.239 -4.413 -31.057 1.00 94.25 172 LYS A C 1
ATOM 1292 O O . LYS A 1 172 ? -10.272 -4.106 -30.361 1.00 94.25 172 LYS A O 1
ATOM 1297 N N . CYS A 1 173 ? -12.472 -4.516 -30.557 1.00 94.12 173 CYS A N 1
ATOM 1298 C CA . CYS A 1 173 ? -12.846 -4.290 -29.165 1.00 94.12 173 CYS A CA 1
ATOM 1299 C C . CYS A 1 173 ? -13.022 -5.627 -28.424 1.00 94.12 173 CYS A C 1
ATOM 1301 O O . CYS A 1 173 ? -13.715 -6.523 -28.893 1.00 94.12 173 CYS A O 1
ATOM 1303 N N . LEU A 1 174 ? -12.469 -5.742 -27.214 1.00 94.19 174 LEU A N 1
ATOM 1304 C CA . LEU A 1 174 ? -12.841 -6.799 -26.263 1.00 94.19 174 LEU A CA 1
ATOM 1305 C C . LEU A 1 174 ? -14.157 -6.456 -25.542 1.00 94.19 174 LEU A C 1
ATOM 1307 O O . LEU A 1 174 ? -14.948 -7.330 -25.207 1.00 94.19 174 LEU A O 1
ATOM 1311 N N . SER A 1 175 ? -14.394 -5.167 -25.307 1.00 92.75 175 SER A N 1
ATOM 1312 C CA . SER A 1 175 ? -15.656 -4.620 -24.803 1.00 92.75 175 SER A CA 1
ATOM 1313 C C . SER A 1 175 ? -15.849 -3.203 -25.335 1.00 92.75 175 SER A C 1
ATOM 1315 O O . SER A 1 175 ? -14.870 -2.516 -25.636 1.00 92.75 175 SER A O 1
ATOM 1317 N N . CYS A 1 176 ? -17.100 -2.770 -25.476 1.00 92.69 176 CYS A N 1
ATOM 1318 C CA . CYS A 1 176 ? -17.488 -1.488 -26.062 1.00 92.69 176 CYS A CA 1
ATOM 1319 C C . CYS A 1 176 ? -18.616 -0.822 -25.252 1.00 92.69 176 CYS A C 1
ATOM 1321 O O . CYS A 1 176 ? -19.210 -1.452 -24.375 1.00 92.69 176 CYS A O 1
ATOM 1323 N N . VAL A 1 177 ? -18.884 0.466 -25.492 1.00 90.44 177 VAL A N 1
ATOM 1324 C CA . VAL A 1 177 ? -19.915 1.238 -24.775 1.00 90.44 177 VAL A CA 1
ATOM 1325 C C . VAL A 1 177 ? -20.602 2.250 -25.690 1.00 90.44 177 VAL A C 1
ATOM 1327 O O . VAL A 1 177 ? -19.957 2.928 -26.481 1.00 90.44 177 VAL A O 1
ATOM 1330 N N . GLY A 1 178 ? -21.928 2.364 -25.591 1.00 87.69 178 GLY A N 1
ATOM 1331 C CA . GLY A 1 178 ? -22.743 3.278 -26.403 1.00 87.69 178 GLY A CA 1
ATOM 1332 C C . GLY A 1 178 ? -22.946 2.825 -27.855 1.00 87.69 178 GLY A C 1
ATOM 1333 O O . GLY A 1 178 ? -24.071 2.855 -28.339 1.00 87.69 178 GLY A O 1
ATOM 1334 N N . ASN A 1 179 ? -21.890 2.362 -28.530 1.00 89.81 179 ASN A N 1
ATOM 1335 C CA . ASN A 1 179 ? -21.932 1.791 -29.879 1.00 89.81 179 ASN A CA 1
ATOM 1336 C C . ASN A 1 179 ? -20.877 0.676 -30.040 1.00 89.81 179 ASN A C 1
ATOM 1338 O O . ASN A 1 179 ? -19.879 0.661 -29.318 1.00 89.81 179 ASN A O 1
ATOM 1342 N N . ILE A 1 180 ? -21.074 -0.230 -31.005 1.00 92.94 180 ILE A N 1
ATOM 1343 C CA . ILE A 1 180 ? -20.236 -1.423 -31.240 1.00 92.94 180 ILE A CA 1
ATOM 1344 C C . ILE A 1 180 ? -18.761 -1.089 -31.507 1.00 92.94 180 ILE A C 1
ATOM 1346 O O . ILE A 1 180 ? -17.873 -1.862 -31.148 1.00 92.94 180 ILE A O 1
ATOM 1350 N N . SER A 1 181 ? -18.501 0.090 -32.076 1.00 90.69 181 SER A N 1
ATOM 1351 C CA . SER A 1 181 ? -17.167 0.563 -32.451 1.00 90.69 181 SER A CA 1
ATOM 1352 C C . SER A 1 181 ? -16.410 1.312 -31.355 1.00 90.69 181 SER A C 1
ATOM 1354 O O . SER A 1 181 ? -15.201 1.496 -31.506 1.00 90.69 181 SER A O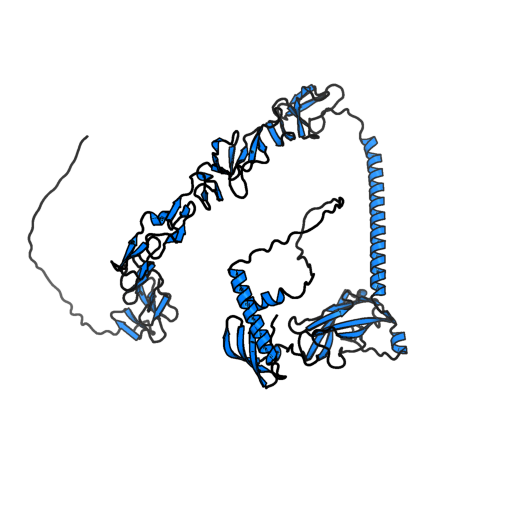 1
ATOM 1356 N N . ASN A 1 182 ? -17.091 1.745 -30.289 1.00 90.81 182 ASN A N 1
ATOM 1357 C CA . ASN A 1 182 ? -16.522 2.573 -29.225 1.00 90.81 182 ASN A CA 1
ATOM 1358 C C . ASN A 1 182 ? -15.924 1.665 -28.145 1.00 90.81 182 ASN A C 1
ATOM 1360 O O . ASN A 1 182 ? -16.600 1.298 -27.179 1.00 90.81 182 ASN A O 1
ATOM 1364 N N . CYS A 1 183 ? -14.672 1.249 -28.330 1.00 92.12 183 CYS A N 1
ATOM 1365 C CA . CYS A 1 183 ? -14.035 0.287 -27.439 1.00 92.12 183 CYS A CA 1
ATOM 1366 C C . CYS A 1 183 ? -13.797 0.863 -26.031 1.00 92.12 183 CYS A C 1
ATOM 1368 O O . CYS A 1 183 ? -13.277 1.960 -25.866 1.00 92.12 183 CYS A O 1
ATOM 1370 N N . VAL A 1 184 ? -14.090 0.067 -25.003 1.00 91.06 184 VAL A N 1
ATOM 1371 C CA . VAL A 1 184 ? -13.631 0.274 -23.617 1.00 91.06 184 VAL A CA 1
ATOM 1372 C C . VAL A 1 184 ? -12.289 -0.431 -23.393 1.00 91.06 184 VAL A C 1
ATOM 1374 O O . VAL A 1 184 ? -11.448 0.061 -22.641 1.00 91.06 184 VAL A O 1
ATOM 1377 N N . LYS A 1 185 ? -12.073 -1.567 -24.071 1.00 92.44 185 LYS A N 1
ATOM 1378 C CA . LYS A 1 185 ? -10.811 -2.322 -24.105 1.00 92.44 185 LYS A CA 1
ATOM 1379 C C . LYS A 1 185 ? -10.561 -2.866 -25.509 1.00 92.44 185 LYS A C 1
ATOM 1381 O O . LYS A 1 185 ? -11.504 -3.335 -26.148 1.00 92.44 185 LYS A O 1
ATOM 1386 N N . CYS A 1 186 ? -9.310 -2.869 -25.961 1.00 94.56 186 CYS A N 1
ATOM 1387 C CA . CYS A 1 186 ? -8.923 -3.453 -27.248 1.00 94.56 186 CYS A CA 1
ATOM 1388 C C . CYS A 1 186 ? -8.785 -4.983 -27.179 1.00 94.56 186 CYS A C 1
ATOM 1390 O O . CYS A 1 186 ? -8.465 -5.556 -26.136 1.00 94.56 186 CYS A O 1
ATOM 1392 N N . ASN A 1 187 ? -9.037 -5.659 -28.299 1.00 94.69 187 ASN A N 1
ATOM 1393 C CA . ASN A 1 187 ? -8.962 -7.112 -28.406 1.00 94.69 187 ASN A CA 1
ATOM 1394 C C . ASN A 1 187 ? -7.528 -7.596 -28.684 1.00 94.69 187 ASN A C 1
ATOM 1396 O O . ASN A 1 187 ? -7.194 -7.996 -29.800 1.00 94.69 187 ASN A O 1
ATOM 1400 N N . VAL A 1 188 ? -6.686 -7.609 -27.646 1.00 92.44 188 VAL A N 1
ATOM 1401 C CA . VAL A 1 188 ? -5.271 -8.023 -27.756 1.00 92.44 188 VAL A CA 1
ATOM 1402 C C . VAL A 1 188 ? -5.132 -9.459 -28.273 1.00 92.44 188 VAL A C 1
ATOM 1404 O O . VAL A 1 188 ? -4.275 -9.734 -29.108 1.00 92.44 188 VAL A O 1
ATOM 1407 N N . LYS A 1 189 ? -6.027 -10.369 -27.861 1.00 91.25 189 LYS A N 1
ATOM 1408 C CA . LYS A 1 189 ? -6.058 -11.759 -28.358 1.00 91.25 189 LYS A CA 1
ATOM 1409 C C . LYS A 1 189 ? -6.440 -11.861 -29.839 1.00 91.25 189 LYS A C 1
ATOM 1411 O O . LYS A 1 189 ? -5.983 -12.777 -30.510 1.00 91.25 189 LYS A O 1
ATOM 1416 N N . GLY A 1 190 ? -7.257 -10.932 -30.335 1.00 91.31 190 GLY A N 1
ATOM 1417 C CA . GLY A 1 190 ? -7.590 -10.777 -31.753 1.00 91.31 190 GLY A CA 1
ATOM 1418 C C . GLY A 1 190 ? -6.562 -9.977 -32.556 1.00 91.31 190 GLY A C 1
ATOM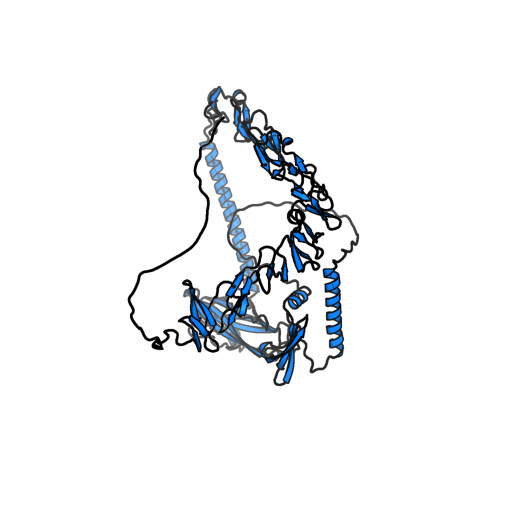 1419 O O . GLY A 1 190 ? -6.814 -9.690 -33.719 1.00 91.31 190 GLY A O 1
ATOM 1420 N N . GLY A 1 191 ? -5.426 -9.597 -31.960 1.00 93.75 191 GLY A N 1
ATOM 1421 C CA . GLY A 1 191 ? -4.382 -8.835 -32.642 1.00 93.75 191 GLY A CA 1
ATOM 1422 C C . GLY A 1 191 ? -4.607 -7.322 -32.670 1.00 93.75 191 GLY A C 1
ATOM 1423 O O . GLY A 1 191 ? -4.121 -6.672 -33.593 1.00 93.75 191 GLY A O 1
ATOM 1424 N N . TYR A 1 192 ? -5.286 -6.742 -31.671 1.00 95.50 192 TYR A N 1
ATOM 1425 C CA . TYR A 1 192 ? -5.482 -5.290 -31.546 1.00 95.50 192 TYR A CA 1
ATOM 1426 C C . TYR A 1 192 ? -5.010 -4.732 -30.197 1.00 95.50 192 TYR A C 1
ATOM 1428 O O . TYR A 1 192 ? -5.432 -5.207 -29.145 1.00 95.50 192 TYR A O 1
ATOM 1436 N N . PHE A 1 193 ? -4.208 -3.669 -30.221 1.00 94.75 193 PHE A N 1
ATOM 1437 C CA . PHE A 1 193 ? -3.727 -2.951 -29.034 1.00 94.75 193 PHE A CA 1
ATOM 1438 C C . PHE A 1 193 ? -4.251 -1.506 -29.009 1.00 94.75 193 PHE A C 1
ATOM 1440 O O . PHE A 1 193 ? -4.727 -0.995 -30.022 1.00 94.75 193 PHE A O 1
ATOM 1447 N N . GLU A 1 194 ? -4.177 -0.847 -27.855 1.00 94.81 194 GLU A N 1
ATOM 1448 C CA . GLU A 1 194 ? -4.545 0.560 -27.684 1.00 94.81 194 GLU A CA 1
ATOM 1449 C C . GLU A 1 194 ? -3.389 1.477 -28.102 1.00 94.81 194 GLU A C 1
ATOM 1451 O O . GLU A 1 194 ? -2.357 1.514 -27.436 1.00 94.81 194 GLU A O 1
ATOM 1456 N N . ASP A 1 195 ? -3.549 2.240 -29.188 1.00 93.25 195 ASP A N 1
ATOM 1457 C CA . ASP A 1 195 ? -2.563 3.254 -29.562 1.00 93.25 195 ASP A CA 1
ATOM 1458 C C . ASP A 1 195 ? -2.740 4.496 -28.678 1.00 93.25 195 ASP A C 1
ATOM 1460 O O . ASP A 1 195 ? -3.637 5.325 -28.873 1.00 93.25 195 ASP A O 1
ATOM 1464 N N . VAL A 1 196 ? -1.864 4.604 -27.679 1.00 91.62 196 VAL A N 1
ATOM 1465 C CA . VAL A 1 196 ? -1.837 5.682 -26.679 1.00 91.62 196 VAL A CA 1
ATOM 1466 C C . VAL A 1 196 ? -1.576 7.058 -27.310 1.00 91.62 196 VAL A C 1
ATOM 1468 O O . VAL A 1 196 ? -1.941 8.074 -26.726 1.00 91.62 196 VAL A O 1
ATOM 1471 N N . GLU A 1 197 ? -0.992 7.124 -28.511 1.00 91.81 197 GLU A N 1
ATOM 1472 C CA . GLU A 1 197 ? -0.737 8.391 -29.212 1.00 91.81 197 GLU A CA 1
ATOM 1473 C C . GLU A 1 197 ? -2.020 9.045 -29.754 1.00 91.81 197 GLU A C 1
ATOM 1475 O O . GLU A 1 197 ? -2.102 10.271 -29.833 1.00 91.81 197 GLU A O 1
ATOM 1480 N N . PHE A 1 198 ? -3.030 8.236 -30.095 1.00 89.25 198 PHE A N 1
ATOM 1481 C CA . PHE A 1 198 ? -4.275 8.683 -30.738 1.00 89.25 198 PHE A CA 1
ATOM 1482 C C . PHE A 1 198 ? -5.536 8.416 -29.904 1.00 89.25 198 PHE A C 1
ATOM 1484 O O . PHE A 1 198 ? -6.645 8.697 -30.356 1.00 89.25 198 PHE A O 1
ATOM 1491 N N . THR A 1 199 ? -5.381 7.867 -28.701 1.00 90.06 199 THR A N 1
ATOM 1492 C CA . THR A 1 199 ? -6.484 7.588 -27.777 1.00 90.06 199 THR A CA 1
ATOM 1493 C C . THR A 1 199 ? -6.880 8.830 -26.978 1.00 90.06 199 THR A C 1
ATOM 1495 O O . THR A 1 199 ? -6.039 9.599 -26.516 1.00 90.06 199 THR A O 1
ATOM 1498 N N . THR A 1 200 ? -8.185 9.002 -26.773 1.00 85.31 200 THR A N 1
ATOM 1499 C CA . THR A 1 200 ? -8.778 10.043 -25.926 1.00 85.31 200 THR A CA 1
ATOM 1500 C C . THR A 1 200 ? -9.634 9.419 -24.817 1.00 85.31 200 THR A C 1
ATOM 1502 O O . THR A 1 200 ? -9.817 8.205 -24.760 1.00 85.31 200 THR A O 1
ATOM 1505 N N . ILE A 1 201 ? -10.170 10.246 -23.913 1.00 77.81 201 ILE A N 1
ATOM 1506 C CA . ILE A 1 201 ? -11.080 9.787 -22.845 1.00 77.81 201 ILE A CA 1
ATOM 1507 C C . ILE A 1 201 ? -12.406 9.255 -23.424 1.00 77.81 201 ILE A C 1
ATOM 1509 O O . ILE A 1 201 ? -13.026 8.379 -22.824 1.00 77.81 201 ILE A O 1
ATOM 1513 N N . GLU A 1 202 ? -12.833 9.777 -24.577 1.00 77.88 202 GLU A N 1
ATOM 1514 C CA . GLU A 1 202 ? -14.140 9.495 -25.190 1.00 77.88 202 GLU A CA 1
ATOM 1515 C C . GLU A 1 202 ? -14.060 8.476 -26.343 1.00 77.88 202 GLU A C 1
ATOM 1517 O O . GLU A 1 202 ? -15.049 7.804 -26.631 1.00 77.88 202 GLU A O 1
ATOM 1522 N N . ASP A 1 203 ? -12.885 8.315 -26.964 1.00 81.50 203 ASP A N 1
ATOM 1523 C CA . ASP A 1 203 ? -12.618 7.358 -28.047 1.00 81.50 203 ASP A CA 1
ATOM 1524 C C . ASP A 1 203 ? -11.244 6.683 -27.867 1.00 81.50 203 ASP A C 1
ATOM 1526 O O . ASP A 1 203 ? -10.202 7.348 -27.911 1.00 81.50 203 ASP A O 1
ATOM 1530 N N . LYS A 1 204 ? -11.239 5.356 -27.663 1.00 89.50 204 LYS A N 1
ATOM 1531 C CA . LYS A 1 204 ? -10.025 4.529 -27.560 1.00 89.50 204 LYS A CA 1
ATOM 1532 C C . LYS A 1 204 ? -9.624 3.983 -28.921 1.00 89.50 204 LYS A C 1
ATOM 1534 O O . LYS A 1 204 ? -10.346 3.196 -29.539 1.00 89.50 204 LYS A O 1
ATOM 1539 N N . LYS A 1 205 ? -8.412 4.327 -29.357 1.00 93.62 205 LYS A N 1
ATOM 1540 C CA . LYS A 1 205 ? -7.921 3.963 -30.681 1.00 93.62 205 LYS A CA 1
ATOM 1541 C C . LYS A 1 205 ? -7.291 2.572 -30.682 1.00 93.62 205 LYS A C 1
ATOM 1543 O O . LYS A 1 205 ? -6.085 2.425 -30.524 1.00 93.62 205 LYS A O 1
ATOM 1548 N N . CYS A 1 206 ? -8.107 1.547 -30.915 1.00 94.62 206 CYS A N 1
ATOM 1549 C CA . CYS A 1 206 ? -7.603 0.191 -31.132 1.00 94.62 206 CYS A CA 1
ATOM 1550 C C . CYS A 1 206 ? -7.017 0.030 -32.547 1.00 94.62 206 CYS A C 1
ATOM 1552 O O . CYS A 1 206 ? -7.709 0.277 -33.540 1.00 94.62 206 CYS A O 1
ATOM 1554 N N . VAL A 1 207 ? -5.755 -0.397 -32.639 1.00 94.00 207 VAL A N 1
ATOM 1555 C CA . VAL A 1 207 ? -4.983 -0.576 -33.884 1.00 94.00 207 VAL A CA 1
ATOM 1556 C C . VAL A 1 207 ? -4.436 -2.005 -33.953 1.00 94.00 207 VAL A C 1
ATOM 1558 O O . VAL A 1 207 ? -4.195 -2.634 -32.926 1.00 94.00 207 VAL A O 1
ATOM 1561 N N . THR A 1 208 ? -4.278 -2.549 -35.163 1.00 94.62 208 THR A N 1
ATOM 1562 C CA . THR A 1 208 ? -3.717 -3.896 -35.378 1.00 94.62 208 THR A CA 1
ATOM 1563 C C . THR A 1 208 ? -2.249 -3.968 -34.949 1.00 94.62 208 THR A C 1
ATOM 1565 O O . THR A 1 208 ? -1.455 -3.098 -35.300 1.00 94.62 208 THR A O 1
ATOM 1568 N N . ILE A 1 209 ? -1.861 -5.047 -34.263 1.00 92.50 209 ILE A N 1
ATOM 1569 C CA . ILE A 1 209 ? -0.480 -5.298 -33.813 1.00 92.50 209 ILE A CA 1
ATOM 1570 C C . ILE A 1 209 ? 0.544 -5.321 -34.955 1.00 92.50 209 ILE A C 1
ATOM 1572 O O . ILE A 1 209 ? 1.727 -5.106 -34.712 1.00 92.50 209 ILE A O 1
ATOM 1576 N N . THR A 1 210 ? 0.112 -5.519 -36.205 1.00 91.31 210 THR A N 1
ATOM 1577 C CA . THR A 1 210 ? 0.996 -5.492 -37.382 1.00 91.31 210 THR A CA 1
ATOM 1578 C C . THR A 1 210 ? 1.617 -4.119 -37.652 1.00 91.31 210 THR A C 1
ATOM 1580 O O . THR A 1 210 ? 2.517 -4.029 -38.478 1.00 91.31 210 THR A O 1
ATOM 1583 N N . THR A 1 211 ? 1.157 -3.046 -36.993 1.00 91.88 211 THR A N 1
ATOM 1584 C CA . THR A 1 211 ? 1.785 -1.714 -37.077 1.00 91.88 211 THR A CA 1
ATOM 1585 C C . THR A 1 211 ? 2.932 -1.517 -36.079 1.00 91.88 211 THR A C 1
ATOM 1587 O O . THR A 1 211 ? 3.549 -0.454 -36.072 1.00 91.88 211 THR A O 1
ATOM 1590 N N . LEU A 1 212 ? 3.208 -2.491 -35.202 1.00 92.12 212 LEU A N 1
ATOM 1591 C CA . LEU A 1 212 ? 4.322 -2.445 -34.250 1.00 92.12 212 LEU A CA 1
ATOM 1592 C C . LEU A 1 212 ? 5.586 -3.039 -34.884 1.00 92.12 212 LEU A C 1
ATOM 1594 O O . LEU A 1 212 ? 5.924 -4.204 -34.678 1.00 92.12 212 LEU A O 1
ATOM 1598 N N . GLU A 1 213 ? 6.299 -2.222 -35.655 1.00 92.81 213 GLU A N 1
ATOM 1599 C CA . GLU A 1 213 ? 7.601 -2.606 -36.202 1.00 92.81 213 GLU A CA 1
ATOM 1600 C C . GLU A 1 213 ? 8.637 -2.849 -35.092 1.00 92.81 213 GLU A C 1
ATOM 1602 O O . GLU A 1 213 ? 8.666 -2.152 -34.076 1.00 92.81 213 GLU A O 1
ATOM 1607 N N . ASN A 1 214 ? 9.527 -3.820 -35.317 1.00 92.94 214 ASN A N 1
ATOM 1608 C CA . ASN A 1 214 ? 10.641 -4.182 -34.429 1.00 92.94 214 ASN A CA 1
ATOM 1609 C C . ASN A 1 214 ? 10.236 -4.575 -32.987 1.00 92.94 214 ASN A C 1
ATOM 1611 O O . ASN A 1 214 ? 11.032 -4.453 -32.052 1.00 92.94 214 ASN A O 1
ATOM 1615 N N . CYS A 1 215 ? 9.005 -5.060 -32.815 1.00 94.12 215 CYS A N 1
ATOM 1616 C CA . CYS A 1 215 ? 8.477 -5.539 -31.544 1.00 94.12 215 CYS A CA 1
ATOM 1617 C C . CYS A 1 215 ? 8.636 -7.059 -31.387 1.00 94.12 215 CYS A C 1
ATOM 1619 O O . CYS A 1 215 ? 8.194 -7.815 -32.248 1.00 94.12 215 CYS A O 1
ATOM 1621 N N . GLU A 1 216 ? 9.203 -7.501 -30.264 1.00 94.19 216 GLU A N 1
ATOM 1622 C CA . GLU A 1 216 ? 9.304 -8.916 -29.889 1.00 94.19 216 GLU A CA 1
ATOM 1623 C C . GLU A 1 216 ? 8.063 -9.392 -29.120 1.00 94.19 216 GLU A C 1
ATOM 1625 O O . GLU A 1 216 ? 7.528 -10.466 -29.399 1.00 94.19 216 GLU A O 1
ATOM 1630 N N . TRP A 1 217 ? 7.575 -8.590 -28.164 1.00 92.00 217 TRP A N 1
ATOM 1631 C CA . TRP A 1 217 ? 6.416 -8.946 -27.342 1.00 92.00 217 TRP A CA 1
ATOM 1632 C C . TRP A 1 217 ? 5.431 -7.789 -27.175 1.00 92.00 217 TRP A C 1
ATOM 1634 O O . TRP A 1 217 ? 5.803 -6.683 -26.779 1.00 92.00 217 TRP A O 1
ATOM 1644 N N . VAL A 1 218 ? 4.153 -8.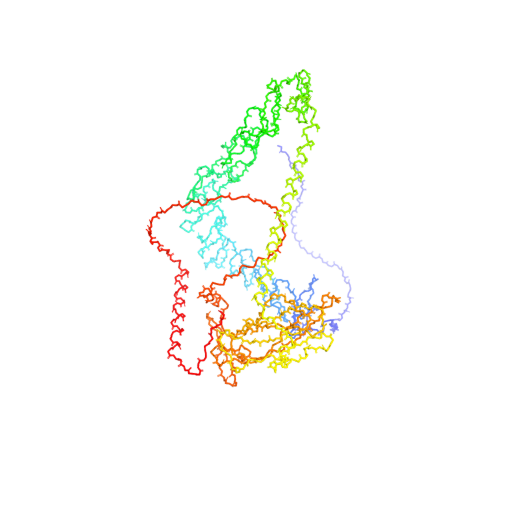058 -27.454 1.00 93.56 218 VAL A N 1
ATOM 1645 C CA . VAL A 1 218 ? 3.074 -7.060 -27.485 1.00 93.56 218 VAL A CA 1
ATOM 1646 C C . VAL A 1 218 ? 2.258 -7.072 -26.189 1.00 93.56 218 VAL A C 1
ATOM 1648 O O . VAL A 1 218 ? 1.994 -8.120 -25.605 1.00 93.56 218 VAL A O 1
ATOM 1651 N N . SER A 1 219 ? 1.824 -5.886 -25.770 1.00 93.69 219 SER A N 1
ATOM 1652 C CA . SER A 1 219 ? 0.970 -5.620 -24.610 1.00 93.69 219 SER A CA 1
ATOM 1653 C C . SER A 1 219 ? -0.321 -4.900 -25.006 1.00 93.69 219 SER A C 1
ATOM 1655 O O . SER A 1 219 ? -0.536 -4.563 -26.169 1.00 93.69 219 SER A O 1
ATOM 1657 N N . GLU A 1 220 ? -1.179 -4.618 -24.025 1.00 93.44 220 GLU A N 1
ATOM 1658 C CA . GLU A 1 220 ? -2.441 -3.904 -24.244 1.00 93.44 220 GLU A CA 1
ATOM 1659 C C . GLU A 1 220 ? -2.276 -2.449 -24.733 1.00 93.44 220 GLU A C 1
ATOM 1661 O O . GLU A 1 220 ? -3.170 -1.965 -25.422 1.00 93.44 220 GLU A O 1
ATOM 1666 N N . TYR A 1 221 ? -1.134 -1.791 -24.478 1.00 93.00 221 TYR A N 1
ATOM 1667 C CA . TYR A 1 221 ? -0.863 -0.387 -24.860 1.00 93.00 221 TYR A CA 1
ATOM 1668 C C . TYR A 1 221 ? 0.123 -0.214 -26.028 1.00 93.00 221 TYR A C 1
ATOM 1670 O O . TYR A 1 221 ? 0.505 0.909 -26.348 1.00 93.00 221 TYR A O 1
ATOM 1678 N N . GLY A 1 222 ? 0.593 -1.309 -26.632 1.00 92.56 222 GLY A N 1
ATOM 1679 C CA . GLY A 1 222 ? 1.661 -1.294 -27.637 1.00 92.56 222 GLY A CA 1
ATOM 1680 C C . GLY A 1 222 ? 2.720 -2.353 -27.364 1.00 92.56 222 GLY A C 1
ATOM 1681 O O . GLY A 1 222 ? 2.458 -3.358 -26.706 1.00 92.56 222 GLY A O 1
ATOM 1682 N N . CYS A 1 223 ? 3.934 -2.151 -27.857 1.00 94.25 223 CYS A N 1
ATOM 1683 C CA . CYS A 1 223 ? 5.027 -3.087 -27.644 1.00 94.25 223 CYS A CA 1
ATOM 1684 C C . CYS A 1 223 ? 5.550 -3.035 -26.201 1.00 94.25 223 CYS A C 1
ATOM 1686 O O . CYS A 1 223 ? 5.889 -1.959 -25.713 1.00 94.25 223 CYS A O 1
ATOM 1688 N N . ALA A 1 224 ? 5.665 -4.184 -25.531 1.00 93.00 224 ALA A N 1
ATOM 1689 C CA . ALA A 1 224 ? 6.285 -4.299 -24.208 1.00 93.00 224 ALA A CA 1
ATOM 1690 C C . ALA A 1 224 ? 7.782 -4.635 -24.267 1.00 93.00 224 ALA A C 1
ATOM 1692 O O . ALA A 1 224 ? 8.532 -4.144 -23.426 1.00 93.00 224 ALA A O 1
ATOM 1693 N N . VAL A 1 225 ? 8.220 -5.435 -25.245 1.00 91.56 225 VAL A N 1
ATOM 1694 C CA . VAL A 1 225 ? 9.637 -5.783 -25.450 1.00 91.56 225 VAL A CA 1
ATOM 1695 C C . VAL A 1 225 ? 9.987 -5.575 -26.917 1.00 91.56 225 VAL A C 1
ATOM 1697 O O . VAL A 1 225 ? 9.372 -6.188 -27.787 1.00 91.56 225 VAL A O 1
ATOM 1700 N N . CYS A 1 226 ? 10.948 -4.696 -27.190 1.00 93.06 226 CYS A N 1
ATOM 1701 C CA . CYS A 1 226 ? 11.493 -4.473 -28.528 1.00 93.06 226 CYS A CA 1
ATOM 1702 C C . CYS A 1 226 ? 12.650 -5.440 -28.801 1.00 93.06 226 CYS A C 1
ATOM 1704 O O . CYS A 1 226 ? 13.349 -5.815 -27.862 1.00 93.06 226 CYS A O 1
ATOM 1706 N N . TYR A 1 227 ? 12.892 -5.779 -30.070 1.00 90.75 227 TYR A N 1
ATOM 1707 C CA . TYR A 1 227 ? 14.098 -6.522 -30.448 1.00 90.75 227 TYR A CA 1
ATOM 1708 C C . TYR A 1 227 ? 15.382 -5.738 -30.123 1.00 90.75 227 TYR A C 1
ATOM 1710 O O . TYR A 1 227 ? 15.372 -4.504 -30.049 1.00 90.75 227 TYR A O 1
ATOM 1718 N N . ASP A 1 228 ? 16.502 -6.456 -30.000 1.00 84.62 228 ASP A N 1
ATOM 1719 C CA . ASP A 1 228 ? 17.834 -5.874 -29.804 1.00 84.62 228 ASP A CA 1
ATOM 1720 C C . ASP A 1 228 ? 18.126 -4.730 -30.794 1.00 84.62 228 ASP A C 1
ATOM 1722 O O . ASP A 1 228 ? 17.791 -4.782 -31.980 1.00 84.62 228 ASP A O 1
ATOM 1726 N N . GLY A 1 229 ? 18.752 -3.663 -30.292 1.00 84.06 229 GLY A N 1
ATOM 1727 C CA . GLY A 1 229 ? 18.974 -2.423 -31.041 1.00 84.06 229 GLY A CA 1
ATOM 1728 C C . GLY A 1 229 ? 17.770 -1.470 -31.105 1.00 84.06 229 GLY A C 1
ATOM 1729 O O . GLY A 1 229 ? 17.891 -0.407 -31.718 1.00 84.06 229 GLY A O 1
ATOM 1730 N N . TYR A 1 230 ? 16.641 -1.785 -30.460 1.00 90.12 230 TYR A N 1
ATOM 1731 C CA . TYR A 1 230 ? 15.469 -0.908 -30.349 1.00 90.12 230 TYR A CA 1
ATOM 1732 C C . TYR A 1 230 ? 15.029 -0.706 -28.893 1.00 90.12 230 TYR A C 1
ATOM 1734 O O . TYR A 1 230 ? 15.215 -1.559 -28.032 1.00 90.12 230 TYR A O 1
ATOM 1742 N N . ILE A 1 231 ? 14.403 0.441 -28.622 1.00 89.69 231 ILE A N 1
ATOM 1743 C CA . ILE A 1 231 ? 13.846 0.809 -27.316 1.00 89.69 231 ILE A CA 1
ATOM 1744 C C . ILE A 1 231 ? 12.422 1.333 -27.431 1.00 89.69 231 ILE A C 1
ATOM 1746 O O . ILE A 1 231 ? 12.056 1.999 -28.399 1.00 89.69 231 ILE A O 1
ATOM 1750 N N . GLN A 1 232 ? 11.635 1.077 -26.392 1.00 91.31 232 GLN A N 1
ATOM 1751 C CA . GLN A 1 232 ? 10.277 1.582 -26.248 1.00 91.31 232 GLN A CA 1
ATOM 1752 C C . GLN A 1 232 ? 10.279 3.109 -26.042 1.00 91.31 232 GLN A C 1
ATOM 1754 O O . GLN A 1 232 ? 10.969 3.632 -25.166 1.00 91.31 232 GLN A O 1
ATOM 1759 N N . ASN A 1 233 ? 9.487 3.833 -26.833 1.00 88.50 233 ASN A N 1
ATOM 1760 C CA . ASN A 1 233 ? 9.239 5.261 -26.636 1.00 88.50 233 ASN A CA 1
ATOM 1761 C C . ASN A 1 233 ? 8.045 5.514 -25.684 1.00 88.50 233 ASN A C 1
ATOM 1763 O O . ASN A 1 233 ? 7.358 4.590 -25.254 1.00 88.50 233 ASN A O 1
ATOM 1767 N N . LYS A 1 234 ? 7.742 6.787 -25.389 1.00 90.06 234 LYS A N 1
ATOM 1768 C CA . LYS A 1 234 ? 6.617 7.192 -24.513 1.00 90.06 234 LYS A CA 1
ATOM 1769 C C . LYS A 1 234 ? 5.206 6.784 -24.988 1.00 90.06 234 LYS A C 1
ATOM 1771 O O . LYS A 1 234 ? 4.246 7.028 -24.267 1.00 90.06 234 LYS A O 1
ATOM 1776 N N . TYR A 1 235 ? 5.078 6.225 -26.190 1.00 91.00 235 TYR A N 1
ATOM 1777 C CA . TYR A 1 235 ? 3.835 5.716 -26.775 1.00 91.00 235 TYR A CA 1
ATOM 1778 C C . TYR A 1 235 ? 3.891 4.198 -26.998 1.00 91.00 235 TYR A C 1
ATOM 1780 O O . TYR A 1 235 ? 3.149 3.672 -27.820 1.00 91.00 235 TYR A O 1
ATOM 1788 N N . TYR A 1 236 ? 4.795 3.497 -26.305 1.00 92.50 236 TYR A N 1
ATOM 1789 C CA . TYR A 1 236 ? 4.956 2.043 -26.380 1.00 92.50 236 TYR A CA 1
ATOM 1790 C C . TYR A 1 236 ? 5.321 1.520 -27.788 1.00 92.50 236 TYR A C 1
ATOM 1792 O O . TYR A 1 236 ? 5.100 0.354 -28.107 1.00 92.50 236 TYR A O 1
ATOM 1800 N N . LYS A 1 237 ? 5.916 2.363 -28.646 1.00 92.19 237 LYS A N 1
ATOM 1801 C CA . LYS A 1 237 ? 6.400 1.995 -29.992 1.00 92.19 237 LYS A CA 1
ATOM 1802 C C . LYS A 1 237 ? 7.925 1.860 -29.982 1.00 92.19 237 LYS A C 1
ATOM 1804 O O . LYS A 1 237 ? 8.606 2.625 -29.296 1.00 92.19 237 LYS A O 1
ATOM 1809 N N . CYS A 1 238 ? 8.463 0.903 -30.734 1.00 92.56 238 CYS A N 1
ATOM 1810 C CA . CYS A 1 238 ? 9.901 0.644 -30.783 1.00 92.56 238 CYS A CA 1
ATOM 1811 C C . CYS A 1 238 ? 10.621 1.647 -31.693 1.00 92.56 238 CYS A C 1
ATOM 1813 O O . CYS A 1 238 ? 10.289 1.810 -32.863 1.00 92.56 238 CYS A O 1
ATOM 1815 N N . THR A 1 239 ? 11.629 2.317 -31.145 1.00 89.94 239 THR A N 1
ATOM 1816 C CA . THR A 1 239 ? 12.495 3.279 -31.838 1.00 89.94 239 THR A CA 1
ATOM 1817 C C . THR A 1 239 ? 13.934 2.788 -31.811 1.00 89.94 239 THR A C 1
ATOM 1819 O O . THR A 1 239 ? 14.387 2.276 -30.789 1.00 89.94 239 THR A O 1
ATOM 1822 N N . LYS A 1 240 ? 14.646 2.910 -32.935 1.00 89.19 240 LYS A N 1
ATOM 1823 C CA . LYS A 1 240 ? 16.020 2.415 -33.077 1.00 89.19 240 LYS A CA 1
ATOM 1824 C C . LYS A 1 240 ? 16.967 3.139 -32.112 1.00 89.19 240 LYS A C 1
ATOM 1826 O O . LYS A 1 240 ? 16.882 4.356 -31.970 1.00 89.19 240 LYS A O 1
ATOM 1831 N N . CYS A 1 241 ? 17.886 2.404 -31.492 1.00 87.25 241 CYS A N 1
ATOM 1832 C CA . CYS A 1 241 ? 19.031 2.971 -30.787 1.00 87.25 241 CYS A CA 1
ATOM 1833 C C . CYS A 1 241 ? 19.948 3.758 -31.745 1.00 87.25 241 CYS A C 1
ATOM 1835 O O . CYS A 1 241 ? 19.925 3.573 -32.964 1.00 87.25 241 CYS A O 1
ATOM 1837 N N . ASN A 1 242 ? 20.813 4.602 -31.177 1.00 85.38 242 ASN A N 1
ATOM 1838 C CA . ASN A 1 242 ? 21.940 5.201 -31.894 1.00 85.38 242 ASN A CA 1
ATOM 1839 C C . ASN A 1 242 ? 22.814 4.102 -32.541 1.00 85.38 242 ASN A C 1
ATOM 1841 O O . ASN A 1 242 ? 23.104 3.098 -31.895 1.00 85.38 242 ASN A O 1
ATOM 1845 N N . ASP A 1 243 ? 23.258 4.305 -33.787 1.00 85.06 243 ASP A N 1
ATOM 1846 C CA . ASP A 1 243 ? 23.935 3.299 -34.626 1.00 85.06 243 ASP A CA 1
ATOM 1847 C C . ASP A 1 243 ? 25.212 2.680 -34.020 1.00 85.06 243 ASP A C 1
ATOM 1849 O O . ASP A 1 243 ? 25.656 1.624 -34.467 1.00 85.06 243 ASP A O 1
ATOM 1853 N N . LEU A 1 244 ? 25.825 3.317 -33.015 1.00 86.25 244 LEU A N 1
ATOM 1854 C CA . LEU A 1 244 ? 27.005 2.793 -32.307 1.00 86.25 244 LEU A CA 1
ATOM 1855 C C . LEU A 1 244 ? 26.662 1.867 -31.123 1.00 86.25 244 LEU A C 1
ATOM 1857 O O . LEU A 1 244 ? 27.565 1.365 -30.447 1.00 86.25 244 LEU A O 1
ATOM 1861 N N . CYS A 1 245 ? 25.378 1.639 -30.849 1.00 86.94 245 CYS A N 1
ATOM 1862 C CA . CYS A 1 245 ? 24.901 0.962 -29.649 1.00 86.94 245 CYS A CA 1
ATOM 1863 C C . CYS A 1 245 ? 24.135 -0.317 -29.992 1.00 86.94 245 CYS A C 1
ATOM 1865 O O . CYS A 1 245 ? 23.142 -0.277 -30.711 1.00 86.94 245 CYS A O 1
ATOM 1867 N N . ALA A 1 246 ? 24.592 -1.447 -29.449 1.00 85.00 246 ALA A N 1
ATOM 1868 C CA . ALA A 1 246 ? 23.945 -2.744 -29.634 1.00 85.00 246 ALA A CA 1
ATOM 1869 C C . ALA A 1 246 ? 22.696 -2.870 -28.744 1.00 85.00 246 ALA A C 1
ATOM 1871 O O . ALA A 1 246 ? 21.663 -3.361 -29.185 1.00 85.00 246 ALA A O 1
ATOM 1872 N N . THR A 1 247 ? 22.758 -2.343 -27.518 1.00 84.62 247 THR A N 1
ATOM 1873 C CA . THR A 1 247 ? 21.586 -2.145 -26.653 1.00 84.62 247 THR A CA 1
ATOM 1874 C C . THR A 1 247 ? 21.645 -0.764 -26.007 1.00 84.62 247 THR A C 1
ATOM 1876 O O . THR A 1 247 ? 22.727 -0.247 -25.703 1.00 84.62 247 THR A O 1
ATOM 1879 N N . CYS A 1 248 ? 20.491 -0.133 -25.789 1.00 86.25 248 CYS A N 1
ATOM 1880 C CA . CYS A 1 248 ? 20.414 1.186 -25.170 1.00 86.25 248 CYS A CA 1
ATOM 1881 C C . CYS A 1 248 ? 19.286 1.288 -24.135 1.00 86.25 248 CYS A C 1
ATOM 1883 O O . CYS A 1 248 ? 18.345 0.505 -24.140 1.00 86.25 248 CYS A O 1
ATOM 1885 N N . SER A 1 249 ? 19.415 2.241 -23.209 1.00 83.06 249 SER A N 1
ATOM 1886 C CA . SER A 1 249 ? 18.411 2.544 -22.175 1.00 83.06 249 SER A CA 1
ATOM 1887 C C . SER A 1 249 ? 17.572 3.777 -22.531 1.00 83.06 249 SER A C 1
ATOM 1889 O O . SER A 1 249 ? 16.419 3.885 -22.127 1.00 83.06 249 SER A O 1
ATOM 1891 N N . ASN A 1 250 ? 18.138 4.694 -23.314 1.00 80.25 250 ASN A N 1
ATOM 1892 C CA . ASN A 1 250 ? 17.425 5.727 -24.056 1.00 80.25 250 ASN A CA 1
ATOM 1893 C C . ASN A 1 250 ? 18.238 6.052 -25.323 1.00 80.25 250 ASN A C 1
ATOM 1895 O O . ASN A 1 250 ? 19.357 5.564 -25.479 1.00 80.25 250 ASN A O 1
ATOM 1899 N N . ASN A 1 251 ? 17.709 6.904 -26.203 1.00 77.12 251 ASN A N 1
ATOM 1900 C CA . ASN A 1 251 ? 18.319 7.224 -27.500 1.00 77.12 251 ASN A CA 1
ATOM 1901 C C . ASN A 1 251 ? 19.787 7.713 -27.429 1.00 77.12 251 ASN A C 1
ATOM 1903 O O . ASN A 1 251 ? 20.519 7.606 -28.410 1.00 77.12 251 ASN A O 1
ATOM 1907 N N . ASN A 1 252 ? 20.222 8.240 -26.277 1.00 76.12 252 ASN A N 1
ATOM 1908 C CA . ASN A 1 252 ? 21.549 8.821 -26.065 1.00 76.12 252 ASN A CA 1
ATOM 1909 C C . ASN A 1 252 ? 22.399 8.092 -25.004 1.00 76.12 252 ASN A C 1
ATOM 1911 O O . ASN A 1 252 ? 23.535 8.511 -24.780 1.00 76.12 252 ASN A O 1
ATOM 1915 N N . THR A 1 253 ? 21.879 7.050 -24.340 1.00 83.81 253 THR A N 1
ATOM 1916 C CA . THR A 1 253 ? 22.622 6.271 -23.330 1.00 83.81 253 THR A CA 1
ATOM 1917 C C . THR A 1 253 ? 22.553 4.785 -23.633 1.00 83.81 253 THR A C 1
ATOM 1919 O O . THR A 1 253 ? 21.471 4.190 -23.660 1.00 83.81 253 THR A O 1
ATOM 1922 N N . CYS A 1 254 ? 23.717 4.184 -23.805 1.00 87.12 254 CYS A N 1
ATOM 1923 C CA . CYS A 1 254 ? 23.896 2.837 -24.301 1.00 87.12 254 CYS A CA 1
ATOM 1924 C C . CYS A 1 254 ? 24.336 1.893 -23.183 1.00 87.12 254 CYS A C 1
ATOM 1926 O O . CYS A 1 254 ? 25.090 2.279 -22.290 1.00 87.12 254 CYS A O 1
ATOM 1928 N N . SER A 1 255 ? 23.829 0.664 -23.230 1.00 86.44 255 SER A N 1
ATOM 1929 C CA . SER A 1 255 ? 24.113 -0.386 -22.248 1.00 86.44 255 SER A CA 1
ATOM 1930 C C . SER A 1 255 ? 25.201 -1.326 -22.768 1.00 86.44 255 SER A C 1
ATOM 1932 O O . SER A 1 255 ? 26.083 -1.723 -22.012 1.00 86.44 255 SER A O 1
ATOM 1934 N N . THR A 1 256 ? 25.193 -1.613 -24.074 1.00 86.56 256 THR A N 1
ATOM 1935 C CA . THR A 1 256 ? 26.287 -2.282 -24.792 1.00 86.56 256 THR A CA 1
ATOM 1936 C C . THR A 1 256 ? 26.533 -1.604 -26.138 1.00 86.56 256 THR A C 1
ATOM 1938 O O . THR A 1 256 ? 25.622 -1.040 -26.752 1.00 86.56 256 THR A O 1
ATOM 1941 N N . CYS A 1 257 ? 27.777 -1.646 -26.604 1.00 88.25 257 CYS A N 1
ATOM 1942 C CA . CYS A 1 257 ? 28.181 -1.057 -27.877 1.00 88.25 257 CYS A CA 1
ATOM 1943 C C . CYS A 1 257 ? 28.239 -2.102 -28.988 1.00 88.25 257 CYS A C 1
ATOM 1945 O O . CYS A 1 257 ? 28.420 -3.285 -28.713 1.00 88.25 257 CYS A O 1
ATOM 1947 N N . VAL A 1 258 ? 28.107 -1.656 -30.239 1.00 88.12 258 VAL A N 1
ATOM 1948 C CA . VAL A 1 258 ? 28.420 -2.511 -31.394 1.00 88.12 258 VAL A CA 1
ATOM 1949 C C . VAL A 1 258 ? 29.925 -2.794 -31.456 1.00 88.12 258 VAL A C 1
ATOM 1951 O O . VAL A 1 258 ? 30.731 -2.060 -30.873 1.00 88.12 258 VAL A O 1
ATOM 1954 N N . ASP A 1 259 ? 30.314 -3.832 -32.197 1.00 86.06 259 ASP A N 1
ATOM 1955 C CA . ASP A 1 259 ? 31.722 -4.173 -32.414 1.00 86.06 259 ASP A CA 1
ATOM 1956 C C . ASP A 1 259 ? 32.560 -2.967 -32.865 1.00 86.06 259 ASP A C 1
ATOM 1958 O O . ASP A 1 259 ? 32.101 -2.078 -33.585 1.00 86.06 259 ASP A O 1
ATOM 1962 N N . GLN A 1 260 ? 33.827 -2.945 -32.440 1.00 88.25 260 GLN A N 1
ATOM 1963 C CA . GLN A 1 260 ? 34.773 -1.840 -32.661 1.00 88.25 260 GLN A CA 1
ATOM 1964 C C . GLN A 1 260 ? 34.397 -0.519 -31.959 1.00 88.25 260 GLN A C 1
ATOM 1966 O O . GLN A 1 260 ? 35.051 0.508 -32.174 1.00 88.25 260 GLN A O 1
ATOM 1971 N N . SER A 1 261 ? 33.392 -0.532 -31.084 1.00 90.00 261 SER A N 1
ATOM 1972 C CA . SER A 1 261 ? 33.062 0.589 -30.203 1.00 90.00 261 SER A CA 1
ATOM 1973 C C . SER A 1 261 ? 33.284 0.219 -28.733 1.00 90.00 261 SER A C 1
ATOM 1975 O O . SER A 1 261 ? 33.250 -0.954 -28.359 1.00 90.00 261 SER A O 1
ATOM 1977 N N . VAL A 1 262 ? 33.561 1.235 -27.918 1.00 89.12 262 VAL A N 1
ATOM 1978 C CA . VAL A 1 262 ? 33.840 1.152 -26.477 1.00 89.12 262 VAL A CA 1
ATOM 1979 C C . VAL A 1 262 ? 32.831 2.032 -25.744 1.00 89.12 262 VAL A C 1
ATOM 1981 O O . VAL A 1 262 ? 32.535 3.144 -26.195 1.00 89.12 262 VAL A O 1
ATOM 1984 N N . LEU A 1 263 ? 32.309 1.548 -24.615 1.00 91.50 263 LEU A N 1
ATOM 1985 C CA . LEU A 1 263 ? 31.369 2.295 -23.781 1.00 91.50 263 LEU A CA 1
ATOM 1986 C C . LEU A 1 263 ? 32.123 3.250 -22.850 1.00 91.50 263 LEU A C 1
ATOM 1988 O O . LEU A 1 263 ? 32.875 2.811 -21.984 1.00 91.50 263 LEU A O 1
ATOM 1992 N N . ILE A 1 264 ? 31.893 4.555 -22.988 1.00 89.44 264 ILE A N 1
ATOM 1993 C CA . ILE A 1 264 ? 32.480 5.564 -22.102 1.00 89.44 264 ILE A CA 1
ATOM 1994 C C . ILE A 1 264 ? 31.677 5.630 -20.800 1.00 89.44 264 ILE A C 1
ATOM 1996 O O . ILE A 1 264 ? 30.568 6.163 -20.775 1.00 89.44 264 ILE A O 1
ATOM 2000 N N . SER A 1 265 ? 32.247 5.151 -19.691 1.00 85.44 265 SER A N 1
ATOM 2001 C CA . SER A 1 265 ? 31.556 5.010 -18.394 1.00 85.44 265 SER A CA 1
ATOM 2002 C C . SER A 1 265 ? 31.000 6.330 -17.850 1.00 85.44 265 SER A C 1
ATOM 2004 O O . SER A 1 265 ? 30.026 6.341 -17.104 1.00 85.44 265 SER A O 1
ATOM 2006 N N . LYS A 1 266 ? 31.644 7.454 -18.192 1.00 83.81 266 LYS A N 1
ATOM 2007 C CA . LYS A 1 266 ? 31.291 8.799 -17.702 1.00 83.81 266 LYS A CA 1
ATOM 2008 C C . LYS A 1 266 ? 30.046 9.382 -18.376 1.00 83.81 266 LYS A C 1
ATOM 2010 O O . LYS A 1 266 ? 29.391 10.232 -17.783 1.00 83.81 266 LYS A O 1
ATOM 2015 N N . THR A 1 267 ? 29.745 8.965 -19.606 1.00 85.81 267 THR A N 1
ATOM 2016 C CA . THR A 1 267 ? 28.630 9.492 -20.418 1.00 85.81 267 THR A CA 1
ATOM 2017 C C . THR A 1 267 ? 27.616 8.421 -20.817 1.00 85.81 267 THR A C 1
ATOM 2019 O O . THR A 1 267 ? 26.553 8.764 -21.328 1.00 85.81 267 THR A O 1
ATOM 2022 N N . SER A 1 268 ? 27.936 7.141 -20.603 1.00 87.38 268 SER A N 1
ATOM 2023 C CA . SER A 1 268 ? 27.213 5.980 -21.133 1.00 87.38 268 SER A CA 1
ATOM 2024 C C . SER A 1 268 ? 27.011 6.053 -22.650 1.00 87.38 268 SER A C 1
ATOM 2026 O O . SER A 1 268 ? 25.961 5.676 -23.161 1.00 87.38 268 SER A O 1
ATOM 2028 N N . GLN A 1 269 ? 28.002 6.563 -23.386 1.00 89.12 269 GLN A N 1
ATOM 2029 C CA . GLN A 1 269 ? 27.965 6.666 -24.847 1.00 89.12 269 GLN A CA 1
ATOM 2030 C C . GLN A 1 269 ? 29.005 5.756 -25.487 1.00 89.12 269 GLN A C 1
ATOM 2032 O O . GLN A 1 269 ? 30.125 5.631 -24.993 1.00 89.12 269 GLN A O 1
ATOM 2037 N N . CYS A 1 270 ? 28.632 5.145 -26.607 1.00 89.94 270 CYS A N 1
ATOM 2038 C CA . CYS A 1 270 ? 29.532 4.334 -27.412 1.00 89.94 270 CYS A CA 1
ATOM 2039 C C . CYS A 1 270 ? 30.324 5.216 -28.376 1.00 89.94 270 CYS A C 1
ATOM 2041 O O . CYS A 1 270 ? 29.742 5.980 -29.145 1.00 89.94 270 CYS A O 1
ATOM 2043 N N . VAL A 1 271 ? 31.648 5.084 -28.359 1.00 90.25 271 VAL A N 1
ATOM 2044 C CA . VAL A 1 271 ? 32.548 5.734 -29.323 1.00 90.25 271 VAL A CA 1
ATOM 2045 C C . VAL A 1 271 ? 33.419 4.684 -29.999 1.00 90.25 271 VAL A C 1
ATOM 2047 O O . VAL A 1 271 ? 33.752 3.664 -29.396 1.00 90.25 271 VAL A O 1
ATOM 2050 N N . LYS A 1 272 ? 33.816 4.916 -31.253 1.00 90.44 272 LYS A N 1
ATOM 2051 C CA . LYS A 1 272 ? 34.734 4.005 -31.952 1.00 90.44 272 LYS A CA 1
ATOM 2052 C C . LYS A 1 272 ? 36.089 4.008 -31.250 1.00 90.44 272 LYS A C 1
ATOM 2054 O O . LYS A 1 272 ? 36.595 5.083 -30.923 1.00 90.44 272 LYS A O 1
ATOM 2059 N N . TRP A 1 273 ? 36.697 2.839 -31.047 1.00 88.81 273 TRP A N 1
ATOM 2060 C CA . TRP A 1 273 ? 37.933 2.713 -30.255 1.00 88.81 273 TRP A CA 1
ATOM 2061 C C . TRP A 1 273 ? 39.069 3.625 -30.756 1.00 88.81 273 TRP A C 1
ATOM 2063 O O . TRP A 1 273 ? 39.799 4.208 -29.962 1.00 88.81 273 TRP A O 1
ATOM 2073 N N . ASN A 1 274 ? 39.161 3.819 -32.075 1.00 87.62 274 ASN A N 1
ATOM 2074 C CA . ASN A 1 274 ? 40.167 4.657 -32.733 1.00 87.62 274 ASN A CA 1
ATOM 2075 C C . ASN A 1 274 ? 39.965 6.173 -32.535 1.00 87.62 274 ASN A C 1
ATOM 2077 O O . ASN A 1 274 ? 40.849 6.952 -32.881 1.00 87.62 274 ASN A O 1
ATOM 2081 N N . SER A 1 275 ? 38.815 6.594 -32.000 1.00 88.38 275 SER A N 1
ATOM 2082 C CA . SER A 1 275 ? 38.533 7.989 -31.635 1.00 88.38 275 SER A CA 1
ATOM 2083 C C . SER A 1 275 ? 38.902 8.317 -30.183 1.00 88.38 275 SER A C 1
ATOM 2085 O O . SER A 1 275 ? 38.948 9.490 -29.812 1.00 88.38 275 SER A O 1
ATOM 2087 N N . ILE A 1 276 ? 39.214 7.304 -29.363 1.00 87.00 276 ILE A N 1
ATOM 2088 C CA . ILE A 1 276 ? 39.690 7.498 -27.991 1.00 87.00 276 ILE A CA 1
ATOM 2089 C C . ILE A 1 276 ? 41.128 8.014 -28.040 1.00 87.00 276 ILE A C 1
ATOM 2091 O O . ILE A 1 276 ? 42.024 7.368 -28.586 1.00 87.00 276 ILE A O 1
ATOM 2095 N N . ALA A 1 277 ? 41.362 9.182 -27.440 1.00 87.31 277 ALA A N 1
ATOM 2096 C CA . ALA A 1 277 ? 42.667 9.830 -27.442 1.00 87.31 277 ALA A CA 1
ATOM 2097 C C . ALA A 1 277 ? 43.759 8.908 -26.871 1.00 87.31 277 ALA A C 1
ATOM 2099 O O . ALA A 1 277 ? 43.694 8.472 -25.722 1.00 87.31 277 ALA A O 1
ATOM 2100 N N . ASN A 1 278 ? 44.793 8.659 -27.678 1.00 86.75 278 ASN A N 1
ATOM 2101 C CA . ASN A 1 278 ? 45.903 7.745 -27.394 1.00 86.75 278 ASN A CA 1
ATOM 2102 C C . ASN A 1 278 ? 45.533 6.254 -27.255 1.00 86.75 278 ASN A C 1
ATOM 2104 O O . ASN A 1 278 ? 46.400 5.492 -26.836 1.00 86.75 278 ASN A O 1
ATOM 2108 N N . CYS A 1 279 ? 44.331 5.797 -27.622 1.00 89.19 279 CYS A N 1
ATOM 2109 C CA . CYS A 1 279 ? 44.071 4.358 -27.721 1.00 89.19 279 CYS A CA 1
ATOM 2110 C C . CYS A 1 279 ? 44.767 3.768 -28.961 1.00 89.19 279 CYS A C 1
ATOM 2112 O O . CYS A 1 279 ? 44.672 4.322 -30.056 1.00 89.19 279 CYS A O 1
ATOM 2114 N N . LYS A 1 280 ? 45.493 2.658 -28.789 1.00 90.12 280 LYS A N 1
ATOM 2115 C CA . LYS A 1 280 ? 46.331 2.027 -29.824 1.00 90.12 280 LYS A CA 1
ATOM 2116 C C . LYS A 1 280 ? 45.781 0.684 -30.309 1.00 90.12 280 LYS A C 1
ATOM 2118 O O . LYS A 1 280 ? 45.988 0.339 -31.471 1.00 90.12 280 LYS A O 1
ATOM 2123 N N . SER A 1 281 ? 45.078 -0.059 -29.457 1.00 88.38 281 SER A N 1
ATOM 2124 C CA . SER A 1 281 ? 44.450 -1.334 -29.817 1.00 88.38 281 SER A CA 1
ATOM 2125 C C . SER A 1 281 ? 43.143 -1.568 -29.056 1.00 88.38 281 SER A C 1
ATOM 2127 O O . SER A 1 281 ? 42.898 -0.988 -27.997 1.00 88.38 281 SER A O 1
ATOM 2129 N N . TYR A 1 282 ? 42.296 -2.420 -29.633 1.00 90.81 282 TYR A N 1
ATOM 2130 C CA . TYR A 1 282 ? 40.979 -2.805 -29.128 1.00 90.81 282 TYR A CA 1
ATOM 2131 C C . TYR A 1 282 ? 40.966 -4.299 -28.814 1.00 90.81 282 TYR A C 1
ATOM 2133 O O . TYR A 1 282 ? 41.476 -5.099 -29.601 1.00 90.81 282 TYR A O 1
ATOM 2141 N N . ASP A 1 283 ? 40.390 -4.682 -27.677 1.00 89.12 283 ASP A N 1
ATOM 2142 C CA . ASP A 1 283 ? 40.135 -6.082 -27.345 1.00 89.12 283 ASP A CA 1
ATOM 2143 C C . ASP A 1 283 ? 38.683 -6.458 -27.667 1.00 89.12 283 ASP A C 1
ATOM 2145 O O . ASP A 1 283 ? 37.735 -5.982 -27.045 1.00 89.12 283 ASP A O 1
ATOM 2149 N N . PHE A 1 284 ? 38.532 -7.368 -28.629 1.00 85.25 284 PHE A N 1
ATOM 2150 C CA . PHE A 1 284 ? 37.254 -7.908 -29.093 1.00 85.25 284 PHE A CA 1
ATOM 2151 C C . PHE A 1 284 ? 36.529 -8.785 -28.059 1.00 85.25 284 PHE A C 1
ATOM 2153 O O . PHE A 1 284 ? 35.369 -9.111 -28.271 1.00 85.25 284 PHE A O 1
ATOM 2160 N N . LYS A 1 285 ? 37.183 -9.202 -26.964 1.00 84.56 285 LYS A N 1
ATOM 2161 C CA . LYS A 1 285 ? 36.548 -9.991 -25.891 1.00 84.56 285 LYS A CA 1
ATOM 2162 C C . LYS A 1 285 ? 35.965 -9.133 -24.775 1.00 84.56 285 LYS A C 1
ATOM 2164 O O . LYS A 1 285 ? 34.992 -9.534 -24.146 1.00 84.56 285 LYS A O 1
ATOM 2169 N N . THR A 1 286 ? 36.588 -7.992 -24.492 1.00 82.69 286 THR A N 1
ATOM 2170 C CA . THR A 1 286 ? 36.166 -7.064 -23.429 1.00 82.69 286 THR A CA 1
ATOM 2171 C C . THR A 1 286 ? 35.466 -5.817 -23.970 1.00 82.69 286 THR A C 1
ATOM 2173 O O . THR A 1 286 ? 34.879 -5.073 -23.191 1.00 82.69 286 THR A O 1
ATOM 2176 N N . HIS A 1 287 ? 35.498 -5.599 -25.291 1.00 87.69 287 HIS A N 1
ATOM 2177 C CA . HIS A 1 287 ? 35.002 -4.405 -25.985 1.00 87.69 287 HIS A CA 1
ATOM 2178 C C . HIS A 1 287 ? 35.604 -3.094 -25.437 1.00 87.69 287 HIS A C 1
ATOM 2180 O O . HIS A 1 287 ? 34.933 -2.065 -25.339 1.00 87.69 287 HIS A O 1
ATOM 2186 N N . GLN A 1 288 ? 36.891 -3.136 -25.077 1.00 90.06 288 GLN A N 1
ATOM 2187 C CA . GLN A 1 288 ? 37.634 -2.058 -24.412 1.00 90.06 288 GLN A CA 1
ATOM 2188 C C . GLN A 1 288 ? 38.922 -1.689 -25.164 1.00 90.06 288 GLN A C 1
ATOM 2190 O O . GLN A 1 288 ? 39.422 -2.444 -26.004 1.00 90.06 288 GLN A O 1
ATOM 2195 N N . CYS A 1 289 ? 39.487 -0.522 -24.843 1.00 89.69 289 CYS A N 1
ATOM 2196 C CA . CYS A 1 289 ? 40.841 -0.161 -25.254 1.00 89.69 289 CYS A CA 1
ATOM 2197 C C . CYS A 1 289 ? 41.866 -1.020 -24.493 1.00 89.69 289 CYS A C 1
ATOM 2199 O O . CYS A 1 289 ? 41.888 -0.999 -23.263 1.00 89.69 289 CYS A O 1
ATOM 2201 N N . SER A 1 290 ? 42.723 -1.760 -25.200 1.00 89.31 290 SER A N 1
ATOM 2202 C CA . SER A 1 290 ? 43.654 -2.726 -24.591 1.00 89.31 290 SER A CA 1
ATOM 2203 C C . SER A 1 290 ? 45.104 -2.244 -24.496 1.00 89.31 290 SER A C 1
ATOM 2205 O O . SER A 1 290 ? 45.848 -2.707 -23.630 1.00 89.31 290 SER A O 1
ATOM 2207 N N . GLU A 1 291 ? 45.512 -1.274 -25.315 1.00 87.56 291 GLU A N 1
ATOM 2208 C CA . GLU A 1 291 ? 46.835 -0.646 -25.255 1.00 87.56 291 GLU A CA 1
ATOM 2209 C C . GLU A 1 291 ? 46.724 0.861 -25.511 1.00 87.56 291 GLU A C 1
ATOM 2211 O O . GLU A 1 291 ? 45.969 1.300 -26.380 1.00 87.56 291 GLU A O 1
ATOM 2216 N N . CYS A 1 292 ? 47.518 1.657 -24.792 1.00 86.81 292 CYS A N 1
ATOM 2217 C CA . CYS A 1 292 ? 47.616 3.102 -24.983 1.00 86.81 292 CYS A CA 1
ATOM 2218 C C . CYS A 1 292 ? 48.963 3.493 -25.606 1.00 86.81 292 CYS A C 1
ATOM 2220 O O . CYS A 1 292 ? 49.998 2.907 -25.301 1.00 86.81 292 CYS A O 1
ATOM 2222 N N . GLY A 1 293 ? 48.966 4.527 -26.445 1.00 85.31 293 GLY A N 1
ATOM 2223 C CA . GLY A 1 293 ? 50.175 5.129 -26.999 1.00 85.31 293 GLY A CA 1
ATOM 2224 C C . GLY A 1 293 ? 50.966 5.939 -25.963 1.00 85.31 293 GLY A C 1
ATOM 2225 O O . GLY A 1 293 ? 50.395 6.654 -25.133 1.00 85.31 293 GLY A O 1
ATOM 2226 N N . GLY A 1 294 ? 52.297 5.866 -26.052 1.00 81.19 294 GLY A N 1
ATOM 2227 C CA . GLY A 1 294 ? 53.227 6.615 -25.203 1.00 81.19 294 GLY A CA 1
ATOM 2228 C C . GLY A 1 294 ? 53.368 6.045 -23.787 1.00 81.19 294 GLY A C 1
ATOM 2229 O O . GLY A 1 294 ? 53.365 4.838 -23.582 1.00 81.19 294 GLY A O 1
ATOM 2230 N N . SER A 1 295 ? 53.510 6.930 -22.799 1.00 74.12 295 SER A N 1
ATOM 2231 C CA . SER A 1 295 ? 53.627 6.615 -21.362 1.00 74.12 295 SER A CA 1
ATOM 2232 C C . SER A 1 295 ? 52.277 6.436 -20.646 1.00 74.12 295 SER A C 1
ATOM 2234 O O . SER A 1 295 ? 52.236 6.299 -19.418 1.00 74.12 295 SER A O 1
ATOM 2236 N N . ASN A 1 296 ? 51.170 6.477 -21.388 1.00 79.44 296 ASN A N 1
ATOM 2237 C CA . ASN A 1 296 ? 49.819 6.371 -20.847 1.00 79.44 296 ASN A CA 1
ATOM 2238 C C . ASN A 1 296 ? 49.491 4.926 -20.451 1.00 79.44 296 ASN A C 1
ATOM 2240 O O . ASN A 1 296 ? 49.986 3.972 -21.048 1.00 79.44 296 ASN A O 1
ATOM 2244 N N . LYS A 1 297 ? 48.615 4.761 -19.460 1.00 81.44 297 LYS A N 1
ATOM 2245 C CA . LYS A 1 297 ? 48.035 3.462 -19.104 1.00 81.44 297 LYS A CA 1
ATOM 2246 C C . LYS A 1 297 ? 46.543 3.456 -19.394 1.00 81.44 297 LYS A C 1
ATOM 2248 O O . LYS A 1 297 ? 45.887 4.484 -19.251 1.00 81.44 297 LYS A O 1
ATOM 2253 N N . VAL A 1 298 ? 46.022 2.288 -19.755 1.00 86.62 298 VAL A N 1
ATOM 2254 C CA . VAL A 1 298 ? 44.578 2.054 -19.843 1.00 86.62 298 VAL A CA 1
ATOM 2255 C C . VAL A 1 298 ? 43.957 2.349 -18.471 1.00 86.62 298 VAL A C 1
ATOM 2257 O O . VAL A 1 298 ? 44.490 1.928 -17.440 1.00 86.62 298 VAL A O 1
ATOM 2260 N N . GLY A 1 299 ? 42.881 3.134 -18.457 1.00 83.56 299 GLY A N 1
ATOM 2261 C CA . GLY A 1 299 ? 42.097 3.439 -17.265 1.00 83.56 299 GLY A CA 1
ATOM 2262 C C . GLY A 1 299 ? 41.408 2.189 -16.700 1.00 83.56 299 GLY A C 1
ATOM 2263 O O . GLY A 1 299 ? 41.292 1.180 -17.394 1.00 83.56 299 GLY A O 1
ATOM 2264 N N . PRO A 1 300 ? 40.920 2.228 -15.449 1.00 82.94 300 PRO A N 1
ATOM 2265 C CA . PRO A 1 300 ? 40.374 1.046 -14.773 1.00 82.94 300 PRO A CA 1
ATOM 2266 C C . PRO A 1 300 ? 39.173 0.403 -15.487 1.00 82.94 300 PRO A C 1
ATOM 2268 O O . PRO A 1 300 ? 38.930 -0.781 -15.280 1.00 82.94 300 PRO A O 1
ATOM 2271 N N . ASN A 1 301 ? 38.460 1.157 -16.333 1.00 84.75 301 ASN A N 1
ATOM 2272 C CA . ASN A 1 301 ? 37.274 0.695 -17.057 1.00 84.75 301 ASN A CA 1
ATOM 2273 C C . ASN A 1 301 ? 37.532 0.437 -18.559 1.00 84.75 301 ASN A C 1
ATOM 2275 O O . ASN A 1 301 ? 36.594 0.132 -19.290 1.00 84.75 301 ASN A O 1
ATOM 2279 N N . GLY A 1 302 ? 38.773 0.588 -19.045 1.00 85.31 302 GLY A N 1
ATOM 2280 C CA . GLY A 1 302 ? 39.107 0.358 -20.459 1.00 85.31 302 GLY A CA 1
ATOM 2281 C C . GLY A 1 302 ? 38.605 1.420 -21.452 1.00 85.31 302 GLY A C 1
ATOM 2282 O O . GLY A 1 302 ? 38.680 1.204 -22.661 1.00 85.31 302 GLY A O 1
ATOM 2283 N N . ASP A 1 303 ? 38.101 2.557 -20.965 1.00 89.19 303 ASP A N 1
ATOM 2284 C CA . ASP A 1 303 ? 37.422 3.606 -21.741 1.00 89.19 303 ASP A CA 1
ATOM 2285 C C . ASP A 1 303 ? 38.238 4.898 -21.943 1.00 89.19 303 ASP A C 1
ATOM 2287 O O . ASP A 1 303 ? 37.888 5.732 -22.778 1.00 89.19 303 ASP A O 1
ATOM 2291 N N . GLU A 1 304 ? 39.353 5.062 -21.231 1.00 90.06 304 GLU A N 1
ATOM 2292 C CA . GLU A 1 304 ? 40.276 6.187 -21.401 1.00 90.06 304 GLU A CA 1
ATOM 2293 C C . GLU A 1 304 ? 41.747 5.793 -21.198 1.00 90.06 304 GLU A C 1
ATOM 2295 O O . GLU A 1 304 ? 42.065 4.834 -20.496 1.00 90.06 304 GLU A O 1
ATOM 2300 N N . CYS A 1 305 ? 42.663 6.561 -21.793 1.00 86.38 305 CYS A N 1
ATOM 2301 C CA . CYS A 1 305 ? 44.108 6.418 -21.608 1.00 86.38 305 CYS A CA 1
ATOM 2302 C C . CYS A 1 305 ? 44.627 7.514 -20.667 1.00 86.38 305 CYS A C 1
ATOM 2304 O O . CYS A 1 305 ? 44.722 8.680 -21.052 1.00 86.38 305 CYS A O 1
ATOM 2306 N N . VAL A 1 306 ? 44.980 7.147 -19.433 1.00 83.62 306 VAL A N 1
ATOM 2307 C CA . VAL A 1 306 ? 45.403 8.085 -18.384 1.00 83.62 306 VAL A CA 1
ATOM 2308 C C . VAL A 1 306 ? 46.922 8.205 -18.287 1.00 83.62 306 VAL A C 1
ATOM 2310 O O . VAL A 1 306 ? 47.656 7.213 -18.232 1.00 83.62 306 VAL A O 1
ATOM 2313 N N . HIS A 1 307 ? 47.411 9.443 -18.203 1.00 72.06 307 HIS A N 1
ATOM 2314 C CA . HIS A 1 307 ? 48.823 9.708 -17.950 1.00 72.06 307 HIS A CA 1
ATOM 2315 C C . HIS A 1 307 ? 49.146 9.474 -16.467 1.00 72.06 307 HIS A C 1
ATOM 2317 O O . HIS A 1 307 ? 48.492 10.027 -15.581 1.00 72.06 307 HIS A O 1
ATOM 2323 N N . LYS A 1 308 ? 50.167 8.662 -16.170 1.00 58.03 308 LYS A N 1
ATOM 2324 C CA . LYS A 1 308 ? 50.505 8.281 -14.789 1.00 58.03 308 LYS A CA 1
ATOM 2325 C C . LYS A 1 308 ? 51.147 9.448 -14.023 1.00 58.03 308 LYS A C 1
ATOM 2327 O O . LYS A 1 308 ? 52.360 9.638 -14.082 1.00 58.03 308 LYS A O 1
ATOM 2332 N N . THR A 1 309 ? 50.356 10.188 -13.249 1.00 57.00 309 THR A N 1
ATOM 2333 C CA . THR A 1 309 ? 50.840 11.132 -12.224 1.00 57.00 309 THR A CA 1
ATOM 2334 C C . THR A 1 309 ? 50.772 10.504 -10.826 1.00 57.00 309 THR A C 1
ATOM 2336 O O . THR A 1 309 ? 50.025 9.555 -10.584 1.00 57.00 309 THR A O 1
ATOM 2339 N N . ASN A 1 310 ? 51.611 10.971 -9.894 1.00 53.38 310 ASN A N 1
ATOM 2340 C CA . ASN A 1 310 ? 51.777 10.324 -8.589 1.00 53.38 310 ASN A CA 1
ATOM 2341 C C . ASN A 1 310 ? 50.701 10.795 -7.587 1.00 53.38 310 ASN A C 1
ATOM 2343 O O . ASN A 1 310 ? 50.914 11.711 -6.796 1.00 53.38 310 ASN A O 1
ATOM 2347 N N . VAL A 1 311 ? 49.518 10.177 -7.662 1.00 55.91 311 VAL A N 1
ATOM 2348 C CA . VAL A 1 311 ? 48.260 10.647 -7.037 1.00 55.91 311 VAL A CA 1
ATOM 2349 C C . VAL A 1 311 ? 48.332 10.818 -5.505 1.00 55.91 311 VAL A C 1
ATOM 2351 O O . VAL A 1 311 ? 47.614 11.641 -4.932 1.00 55.91 311 VAL A O 1
ATOM 2354 N N . LEU A 1 312 ? 49.231 10.092 -4.831 1.00 49.78 312 LEU A N 1
ATOM 2355 C CA . LEU A 1 312 ? 49.372 10.095 -3.368 1.00 49.78 312 LEU A CA 1
ATOM 2356 C C . LEU A 1 312 ? 49.680 11.491 -2.788 1.00 49.78 312 LEU A C 1
ATOM 2358 O O . LEU A 1 312 ? 49.188 11.829 -1.712 1.00 49.78 312 LEU A O 1
ATOM 2362 N N . SER A 1 313 ? 50.430 12.324 -3.518 1.00 55.16 313 SER A N 1
ATOM 2363 C CA . SER A 1 313 ? 50.822 13.675 -3.079 1.00 55.16 313 SER A CA 1
ATOM 2364 C C . SER A 1 313 ? 49.688 14.709 -3.126 1.00 55.16 313 SER A C 1
ATOM 2366 O O . SER A 1 313 ? 49.812 15.764 -2.513 1.00 55.16 313 SER A O 1
ATOM 2368 N N . ILE A 1 314 ? 48.589 14.419 -3.832 1.00 60.53 314 ILE A N 1
ATOM 2369 C CA . ILE A 1 314 ? 47.418 15.309 -3.952 1.00 60.53 314 ILE A CA 1
ATOM 2370 C C . ILE A 1 314 ? 46.280 14.832 -3.035 1.00 60.53 314 ILE A C 1
ATOM 2372 O O . ILE A 1 314 ? 45.573 15.643 -2.441 1.00 60.53 314 ILE A O 1
ATOM 2376 N N . ILE A 1 315 ? 46.130 13.515 -2.862 1.00 62.53 315 ILE A N 1
ATOM 2377 C CA . ILE A 1 315 ? 45.072 12.924 -2.031 1.00 62.53 315 ILE A CA 1
ATOM 2378 C C . ILE A 1 315 ? 45.247 13.262 -0.542 1.00 62.53 315 ILE A C 1
ATOM 2380 O O . ILE A 1 315 ? 44.266 13.595 0.120 1.00 62.53 315 ILE A O 1
ATOM 2384 N N . LEU A 1 316 ? 46.473 13.215 -0.007 1.00 63.31 316 LEU A N 1
ATOM 2385 C CA . LEU A 1 316 ? 46.728 13.432 1.425 1.00 63.31 316 LEU A CA 1
ATOM 2386 C C . LEU A 1 316 ? 46.232 14.795 1.966 1.00 63.31 316 LEU A C 1
ATOM 2388 O O . LEU A 1 316 ? 45.491 14.788 2.954 1.00 63.31 316 LEU A O 1
ATOM 2392 N N . PRO A 1 317 ? 46.556 15.954 1.349 1.00 73.94 317 PRO A N 1
ATOM 2393 C CA . PRO A 1 317 ? 46.028 17.241 1.807 1.00 73.94 317 PRO A CA 1
ATOM 2394 C C . PRO A 1 317 ? 44.510 17.365 1.609 1.00 73.94 317 PRO A C 1
ATOM 2396 O O . PRO A 1 317 ? 43.838 17.951 2.455 1.00 73.94 317 PRO A O 1
ATOM 2399 N N . ILE A 1 318 ? 43.940 16.773 0.551 1.00 77.75 318 ILE A N 1
ATOM 2400 C CA . ILE A 1 318 ? 42.486 16.791 0.319 1.00 77.75 318 ILE A CA 1
ATOM 2401 C C . ILE A 1 318 ? 41.748 16.003 1.411 1.00 77.75 318 ILE A C 1
ATOM 2403 O O . ILE A 1 318 ? 40.775 16.510 1.967 1.00 77.75 318 ILE A O 1
ATOM 2407 N N . ILE A 1 319 ? 42.230 14.809 1.776 1.00 78.81 319 ILE A N 1
ATOM 2408 C CA . ILE A 1 319 ? 41.659 14.020 2.880 1.00 78.81 319 ILE A CA 1
ATOM 2409 C C . ILE A 1 319 ? 41.741 14.801 4.196 1.00 78.81 319 ILE A C 1
ATOM 2411 O O . ILE A 1 319 ? 40.751 14.858 4.920 1.00 78.81 319 ILE A O 1
ATOM 2415 N N . PHE A 1 320 ? 42.873 15.447 4.491 1.00 79.62 320 PHE A N 1
ATOM 2416 C CA . PHE A 1 320 ? 43.032 16.248 5.709 1.00 79.62 320 PHE A CA 1
ATOM 2417 C C . PHE A 1 320 ? 42.048 17.432 5.764 1.00 79.62 320 PHE A C 1
ATOM 2419 O O . PHE A 1 320 ? 41.381 17.634 6.780 1.00 79.62 320 PHE A O 1
ATOM 2426 N N . CYS A 1 321 ? 41.872 18.157 4.654 1.00 80.69 321 CYS A N 1
ATOM 2427 C CA . CYS A 1 321 ? 40.875 19.225 4.542 1.00 80.69 321 CYS A CA 1
ATOM 2428 C C . CYS A 1 321 ? 39.435 18.709 4.714 1.00 80.69 321 CYS A C 1
ATOM 2430 O O . CYS A 1 321 ? 38.652 19.326 5.436 1.00 80.69 321 CYS A O 1
ATOM 2432 N N . ILE A 1 322 ? 39.084 17.566 4.112 1.00 85.38 322 ILE A N 1
ATOM 2433 C CA . ILE A 1 322 ? 37.762 16.936 4.290 1.00 85.38 322 ILE A CA 1
ATOM 2434 C C . ILE A 1 322 ? 37.538 16.561 5.761 1.00 85.38 322 ILE A C 1
ATOM 2436 O O . ILE A 1 322 ? 36.464 16.821 6.301 1.00 85.38 322 ILE A O 1
ATOM 2440 N N . LEU A 1 323 ? 38.549 16.006 6.434 1.00 84.50 323 LEU A N 1
ATOM 2441 C CA . LEU A 1 323 ? 38.467 15.599 7.839 1.00 84.50 323 LEU A CA 1
ATOM 2442 C C . LEU A 1 323 ? 38.238 16.812 8.763 1.00 84.50 323 LEU A C 1
ATOM 2444 O O . LEU A 1 323 ? 37.381 16.757 9.645 1.00 84.50 323 LEU A O 1
ATOM 2448 N N . ILE A 1 324 ? 38.902 17.944 8.497 1.00 86.06 324 ILE A N 1
ATOM 2449 C CA . ILE A 1 324 ? 38.645 19.221 9.189 1.00 86.06 324 ILE A CA 1
ATOM 2450 C C . ILE A 1 324 ? 37.212 19.718 8.941 1.00 86.06 324 ILE A C 1
ATOM 2452 O O . ILE A 1 324 ? 36.524 20.087 9.893 1.00 86.06 324 ILE A O 1
ATOM 2456 N N . VAL A 1 325 ? 36.724 19.693 7.696 1.00 87.00 325 VAL A N 1
ATOM 2457 C CA . VAL A 1 325 ? 35.345 20.110 7.371 1.00 87.00 325 VAL A CA 1
ATOM 2458 C C . VAL A 1 325 ? 34.312 19.226 8.080 1.00 87.00 325 VAL A C 1
ATOM 2460 O O . VAL A 1 325 ? 33.338 19.746 8.622 1.00 87.00 325 VAL A O 1
ATOM 2463 N N . VAL A 1 326 ? 34.539 17.912 8.162 1.00 87.25 326 VAL A N 1
ATOM 2464 C CA . VAL A 1 326 ? 33.673 16.985 8.910 1.00 87.25 326 VAL A CA 1
ATOM 2465 C C . VAL A 1 326 ? 33.665 17.313 10.409 1.00 87.25 326 VAL A C 1
ATOM 2467 O O . VAL A 1 326 ? 32.591 17.355 11.009 1.00 87.25 326 VAL A O 1
ATOM 2470 N N . ILE A 1 327 ? 34.816 17.628 11.013 1.00 88.38 327 ILE A N 1
ATOM 2471 C CA . ILE A 1 327 ? 34.897 18.068 12.420 1.00 88.38 327 ILE A CA 1
ATOM 2472 C C . ILE A 1 327 ? 34.132 19.387 12.640 1.00 88.38 327 ILE A C 1
ATOM 2474 O O . ILE A 1 327 ? 33.413 19.529 13.633 1.00 88.38 327 ILE A O 1
ATOM 2478 N N . ILE A 1 328 ? 34.222 20.342 11.709 1.00 89.69 328 ILE A N 1
ATOM 2479 C CA . ILE A 1 328 ? 33.465 21.603 11.770 1.00 89.69 328 ILE A CA 1
ATOM 2480 C C . ILE A 1 328 ? 31.951 21.343 11.672 1.00 89.69 328 ILE A C 1
ATOM 2482 O O . ILE A 1 328 ? 31.181 21.890 12.458 1.00 89.69 328 ILE A O 1
ATOM 2486 N N . ILE A 1 329 ? 31.506 20.455 10.778 1.00 88.88 329 ILE A N 1
ATOM 2487 C CA . ILE A 1 329 ? 30.086 20.082 10.669 1.00 88.88 329 ILE A CA 1
ATOM 2488 C C . ILE A 1 329 ? 29.597 19.419 11.964 1.00 88.88 329 ILE A C 1
ATOM 2490 O O . ILE A 1 329 ? 28.559 19.816 12.488 1.00 88.88 329 ILE A O 1
ATOM 2494 N N . ILE A 1 330 ? 30.358 18.472 12.527 1.00 89.62 330 ILE A N 1
ATOM 2495 C CA . ILE A 1 330 ? 30.011 17.797 13.789 1.00 89.62 330 ILE A CA 1
ATOM 2496 C C . ILE A 1 330 ? 29.927 18.802 14.945 1.00 89.62 330 ILE A C 1
ATOM 2498 O O . ILE A 1 330 ? 28.955 18.785 15.697 1.00 89.62 330 ILE A O 1
ATOM 2502 N N . THR A 1 331 ? 30.899 19.708 15.085 1.00 90.50 331 THR A N 1
ATOM 2503 C CA . THR A 1 331 ? 30.875 20.721 16.154 1.00 90.50 331 THR A CA 1
ATOM 2504 C C . THR A 1 331 ? 29.696 21.685 16.011 1.00 90.50 331 THR A C 1
ATOM 2506 O O . THR A 1 331 ? 29.008 21.933 17.001 1.00 90.50 331 THR A O 1
ATOM 2509 N N . ILE A 1 332 ? 29.375 22.148 14.796 1.00 90.56 332 ILE A N 1
ATOM 2510 C CA . ILE A 1 332 ? 28.173 22.957 14.532 1.00 90.56 332 ILE A CA 1
ATOM 2511 C C . ILE A 1 332 ? 26.897 22.171 14.870 1.00 90.56 332 ILE A C 1
ATOM 2513 O O . ILE A 1 332 ? 26.020 22.703 15.551 1.00 90.56 332 ILE A O 1
ATOM 2517 N N . SER A 1 333 ? 26.787 20.901 14.465 1.00 88.06 333 SER A N 1
ATOM 2518 C CA . SER A 1 333 ? 25.639 20.048 14.803 1.00 88.06 333 SER A CA 1
ATOM 2519 C C . SER A 1 333 ? 25.481 19.857 16.315 1.00 88.06 333 SER A C 1
ATOM 2521 O O . SER A 1 333 ? 24.369 19.981 16.827 1.00 88.06 333 SER A O 1
ATOM 2523 N N . CYS A 1 334 ? 26.575 19.640 17.049 1.00 90.44 334 CYS A N 1
ATOM 2524 C CA . CYS A 1 334 ? 26.570 19.560 18.511 1.00 90.44 334 CYS A CA 1
ATOM 2525 C C . CYS A 1 334 ? 26.149 20.884 19.170 1.00 90.44 334 CYS A C 1
ATOM 2527 O O . CYS A 1 334 ? 25.389 20.864 20.136 1.00 90.44 334 CYS A O 1
ATOM 2529 N N . ILE A 1 335 ? 26.581 22.036 18.641 1.00 90.31 335 ILE A N 1
ATOM 2530 C CA . ILE A 1 335 ? 26.164 23.363 19.126 1.00 90.31 335 ILE A CA 1
ATOM 2531 C C . ILE A 1 335 ? 24.669 23.594 18.866 1.00 90.31 335 ILE A C 1
ATOM 2533 O O . ILE A 1 335 ? 23.953 24.029 19.767 1.00 90.31 335 ILE A O 1
ATOM 2537 N N . LEU A 1 336 ? 24.165 23.262 17.673 1.00 88.06 336 LEU A N 1
ATOM 2538 C CA . LEU A 1 336 ? 22.740 23.373 17.343 1.00 88.06 336 LEU A CA 1
ATOM 2539 C C . LEU A 1 336 ? 21.881 22.445 18.212 1.00 88.06 336 LEU A C 1
ATOM 2541 O O . LEU A 1 336 ? 20.864 22.884 18.749 1.00 88.06 336 LEU A O 1
ATOM 2545 N N . PHE A 1 337 ? 22.318 21.201 18.425 1.00 87.94 337 PHE A N 1
ATOM 2546 C CA . PHE A 1 337 ? 21.668 20.262 19.339 1.00 87.94 337 PHE A CA 1
ATOM 2547 C C . PHE A 1 337 ? 21.668 20.785 20.782 1.00 87.94 337 PHE A C 1
ATOM 2549 O O . PHE A 1 337 ? 20.633 20.766 21.444 1.00 87.94 337 PHE A O 1
ATOM 2556 N N . TYR A 1 338 ? 22.788 21.339 21.256 1.00 87.94 338 TYR A N 1
ATOM 2557 C CA . TYR A 1 338 ? 22.890 21.957 22.579 1.00 87.94 338 TYR A CA 1
ATOM 2558 C C . TYR A 1 338 ? 21.952 23.162 22.742 1.00 87.94 338 TYR A C 1
ATOM 2560 O O . TYR A 1 338 ? 21.310 23.306 23.783 1.00 87.94 338 TYR A O 1
ATOM 2568 N N . ILE A 1 339 ? 21.825 24.013 21.717 1.00 85.75 339 ILE A N 1
ATOM 2569 C CA . ILE A 1 339 ? 20.890 25.148 21.707 1.00 85.75 339 ILE A CA 1
ATOM 2570 C C . ILE A 1 339 ? 19.435 24.657 21.697 1.00 85.75 339 ILE A C 1
ATOM 2572 O O . ILE A 1 339 ? 18.618 25.186 22.453 1.00 85.75 339 ILE A O 1
ATOM 2576 N N . HIS A 1 340 ? 19.107 23.629 20.907 1.00 80.38 340 HIS A N 1
ATOM 2577 C CA . HIS A 1 340 ? 17.772 23.023 20.881 1.00 80.38 340 HIS A CA 1
ATOM 2578 C C . HIS A 1 340 ? 17.403 22.428 22.246 1.00 80.38 340 HIS A C 1
ATOM 2580 O O . HIS A 1 340 ? 16.368 22.770 22.819 1.00 80.38 340 HIS A O 1
ATOM 2586 N N . TYR A 1 341 ? 18.304 21.628 22.820 1.00 80.12 341 TYR A N 1
ATOM 2587 C CA . TYR A 1 341 ? 18.171 21.042 24.151 1.00 80.12 341 TYR A CA 1
ATOM 2588 C C . TYR A 1 341 ? 17.987 22.122 25.234 1.00 80.12 341 TYR A C 1
ATOM 2590 O O . TYR A 1 341 ? 17.043 22.065 26.020 1.00 80.12 341 TYR A O 1
ATOM 2598 N N . ARG A 1 342 ? 18.816 23.179 25.224 1.00 77.44 342 ARG A N 1
ATOM 2599 C CA . ARG A 1 342 ? 18.675 24.356 26.107 1.00 77.44 342 ARG A CA 1
ATOM 2600 C C . ARG A 1 342 ? 17.329 25.071 25.937 1.00 77.44 342 ARG A C 1
ATOM 2602 O O . ARG A 1 342 ? 16.815 25.605 26.921 1.00 77.44 342 ARG A O 1
ATOM 2609 N N . LYS A 1 343 ? 16.781 25.143 24.717 1.00 78.06 343 LYS A N 1
ATOM 2610 C CA . LYS A 1 343 ? 15.494 25.799 24.428 1.00 78.06 343 LYS A CA 1
ATOM 2611 C C . LYS A 1 343 ? 14.326 24.981 24.977 1.00 78.06 343 LYS A C 1
ATOM 2613 O O . LYS A 1 343 ? 13.489 25.546 25.678 1.00 78.06 343 LYS A O 1
ATOM 2618 N N . GLU A 1 344 ? 14.309 23.671 24.736 1.00 73.12 344 GLU A N 1
ATOM 2619 C CA . GLU A 1 344 ? 13.328 22.771 25.353 1.00 73.12 344 GLU A CA 1
ATOM 2620 C C . GLU A 1 344 ? 13.405 22.805 26.881 1.00 73.12 344 GLU A C 1
ATOM 2622 O O . GLU A 1 344 ? 12.379 22.920 27.543 1.00 73.12 344 GLU A O 1
ATOM 2627 N N . GLU A 1 345 ? 14.606 22.757 27.463 1.00 70.56 345 GLU A N 1
ATOM 2628 C CA . GLU A 1 345 ? 14.766 22.760 28.920 1.00 70.56 345 GLU A CA 1
ATOM 2629 C C . GLU A 1 345 ? 14.254 24.063 29.561 1.00 70.56 345 GLU A C 1
ATOM 2631 O O . GLU A 1 345 ? 13.705 24.031 30.663 1.00 70.56 345 GLU A O 1
ATOM 2636 N N . LYS A 1 346 ? 14.376 25.207 28.870 1.00 69.56 346 LYS A N 1
ATOM 2637 C CA . LYS A 1 346 ? 13.761 26.474 29.301 1.00 69.56 346 LYS A CA 1
ATOM 2638 C C . LYS A 1 346 ? 12.233 26.418 29.250 1.00 69.56 346 LYS A C 1
ATOM 2640 O O . LYS A 1 346 ? 11.607 26.812 30.227 1.00 69.56 346 LYS A O 1
ATOM 2645 N N . LEU A 1 347 ? 11.648 25.895 28.169 1.00 69.31 347 LEU A N 1
ATOM 2646 C CA . LEU A 1 347 ? 10.192 25.770 28.024 1.00 69.31 347 LEU A CA 1
ATOM 2647 C C . LEU A 1 347 ? 9.595 24.812 29.072 1.00 69.31 347 LEU A C 1
ATOM 2649 O O . LEU A 1 347 ? 8.616 25.141 29.736 1.00 69.31 347 LEU A O 1
ATOM 2653 N N . ARG A 1 348 ? 10.246 23.665 29.309 1.00 61.56 348 ARG A N 1
ATOM 2654 C CA . ARG A 1 348 ? 9.864 22.710 30.367 1.00 61.56 348 ARG A CA 1
ATOM 2655 C C . ARG A 1 348 ? 9.925 23.328 31.770 1.00 61.56 348 ARG A C 1
ATOM 2657 O O . ARG A 1 348 ? 9.160 22.928 32.635 1.00 61.56 348 ARG A O 1
ATOM 2664 N N . LYS A 1 349 ? 10.817 24.298 32.005 1.00 64.12 349 LYS A N 1
ATOM 2665 C CA . LYS A 1 349 ? 10.938 25.021 33.285 1.00 64.12 349 LYS A CA 1
ATOM 2666 C C . LYS A 1 349 ? 9.945 26.174 33.452 1.00 64.12 349 LYS A C 1
ATOM 2668 O O . LYS A 1 349 ? 9.725 26.578 34.585 1.00 64.12 349 LYS A O 1
ATOM 2673 N N . SER A 1 350 ? 9.357 26.699 32.375 1.00 63.78 350 SER A N 1
ATOM 2674 C CA . SER A 1 350 ? 8.286 27.708 32.453 1.00 63.78 350 SER A CA 1
ATOM 2675 C C . SER A 1 350 ? 6.880 27.108 32.543 1.00 63.78 350 SER A C 1
ATOM 2677 O O . SER A 1 350 ? 5.960 27.807 32.944 1.00 63.78 350 SER A O 1
ATOM 2679 N N . LEU A 1 351 ? 6.708 25.834 32.173 1.00 59.50 351 LEU A N 1
ATOM 2680 C CA . LEU A 1 351 ? 5.423 25.118 32.192 1.00 59.50 351 LEU A CA 1
ATOM 2681 C C . LEU A 1 351 ? 5.076 24.478 33.550 1.00 59.50 351 LEU A C 1
ATOM 2683 O O . LEU A 1 351 ? 4.036 23.842 33.671 1.00 59.50 351 LEU A O 1
ATOM 2687 N N . VAL A 1 352 ? 5.953 24.581 34.553 1.00 67.88 352 VAL A N 1
ATOM 2688 C CA . VAL A 1 352 ? 5.840 23.822 35.806 1.00 67.88 352 VAL A CA 1
ATOM 2689 C C . VAL A 1 352 ? 5.997 24.752 37.007 1.00 67.88 352 VAL A C 1
ATOM 2691 O O . VAL A 1 352 ? 7.090 25.256 37.270 1.00 67.88 352 VAL A O 1
ATOM 2694 N N . ASN A 1 353 ? 4.918 24.935 37.771 1.00 75.50 353 ASN A N 1
ATOM 2695 C CA . ASN A 1 353 ? 4.936 25.685 39.028 1.00 75.50 353 ASN A CA 1
ATOM 2696 C C . ASN A 1 353 ? 5.616 24.840 40.125 1.00 75.50 353 ASN A C 1
ATOM 2698 O O . ASN A 1 353 ? 4.993 23.984 40.756 1.00 75.50 353 ASN A O 1
ATOM 2702 N N . GLU A 1 354 ? 6.921 25.053 40.318 1.00 83.81 354 GLU A N 1
ATOM 2703 C CA . GLU A 1 354 ? 7.752 24.346 41.302 1.00 83.81 354 GLU A CA 1
ATOM 2704 C C . GLU A 1 354 ? 7.864 25.138 42.621 1.00 83.81 354 GLU A C 1
ATOM 2706 O O . GLU A 1 354 ? 8.291 26.294 42.643 1.00 83.81 354 GLU A O 1
ATOM 2711 N N . PHE A 1 355 ? 7.549 24.493 43.746 1.00 84.50 355 PHE A N 1
ATOM 2712 C CA . PHE A 1 355 ? 7.556 25.078 45.090 1.00 84.50 355 PHE A CA 1
ATOM 2713 C C . PHE A 1 355 ? 8.532 24.358 46.030 1.00 84.50 355 PHE A C 1
ATOM 2715 O O . PHE A 1 355 ? 8.825 23.170 45.879 1.00 84.50 355 PHE A O 1
ATOM 2722 N N . LEU A 1 356 ? 9.022 25.054 47.060 1.00 85.31 356 LEU A N 1
ATOM 2723 C CA . LEU A 1 356 ? 9.784 24.432 48.146 1.00 85.31 356 LEU A CA 1
ATOM 2724 C C . LEU A 1 356 ? 8.819 23.877 49.206 1.00 85.31 356 LEU A C 1
ATOM 2726 O O . LEU A 1 356 ? 7.981 24.617 49.721 1.00 85.31 356 LEU A O 1
ATOM 2730 N N . LEU A 1 357 ? 8.982 22.614 49.622 1.00 84.31 357 LEU A N 1
ATOM 2731 C CA . LEU A 1 357 ? 8.111 21.997 50.642 1.00 84.31 357 LEU A CA 1
ATOM 2732 C C . LEU A 1 357 ? 8.119 22.765 51.975 1.00 84.31 357 LEU A C 1
ATOM 2734 O O . LEU A 1 357 ? 7.107 22.841 52.669 1.00 84.31 357 LEU A O 1
ATOM 2738 N N . LYS A 1 358 ? 9.254 23.386 52.323 1.00 84.75 358 LYS A N 1
ATOM 2739 C CA . LYS A 1 358 ? 9.373 24.226 53.525 1.00 84.75 358 LYS A CA 1
ATOM 2740 C C . LYS A 1 358 ? 8.511 25.487 53.450 1.00 84.75 358 LYS A C 1
ATOM 2742 O O . LYS A 1 358 ? 8.040 25.943 54.484 1.00 84.75 358 LYS A O 1
ATOM 2747 N N . ASP A 1 359 ? 8.321 26.050 52.260 1.00 86.31 359 ASP A N 1
ATOM 2748 C CA . ASP A 1 359 ? 7.579 27.298 52.084 1.00 86.31 359 ASP A CA 1
ATOM 2749 C C . ASP A 1 359 ? 6.073 27.038 51.971 1.00 86.31 359 ASP A C 1
ATOM 2751 O O . ASP A 1 359 ? 5.291 27.814 52.512 1.00 86.31 359 ASP A O 1
ATOM 2755 N N . LEU A 1 360 ? 5.668 25.894 51.402 1.00 83.19 360 LEU A N 1
ATOM 2756 C CA . LEU A 1 360 ? 4.295 25.383 51.515 1.00 83.19 360 LEU A CA 1
ATOM 2757 C C . LEU A 1 360 ? 3.903 25.162 52.985 1.00 83.19 360 LEU A C 1
ATOM 2759 O O . LEU A 1 360 ? 2.890 25.696 53.433 1.00 83.19 360 LEU A O 1
ATOM 2763 N N . LYS A 1 361 ? 4.766 24.503 53.775 1.00 83.06 361 LYS A N 1
ATOM 2764 C CA . LYS A 1 361 ? 4.524 24.298 55.213 1.00 83.06 361 LYS A CA 1
ATOM 2765 C C . LYS A 1 361 ? 4.421 25.614 56.001 1.00 83.06 361 LYS A C 1
ATOM 2767 O O . LYS A 1 361 ? 3.581 25.720 56.887 1.00 83.06 361 LYS A O 1
ATOM 2772 N N . LYS A 1 362 ? 5.229 26.635 55.678 1.00 85.69 362 LYS A N 1
ATOM 2773 C CA . LYS A 1 362 ? 5.103 27.985 56.277 1.00 85.69 362 LYS A CA 1
ATOM 2774 C C . LYS A 1 362 ? 3.790 28.684 55.910 1.00 85.69 362 LYS A C 1
ATOM 2776 O O . LYS A 1 362 ? 3.310 29.490 56.695 1.00 85.69 362 LYS A O 1
ATOM 2781 N N . LYS A 1 363 ? 3.230 28.397 54.731 1.00 84.62 363 LYS A N 1
ATOM 2782 C CA . LYS A 1 363 ? 1.938 28.922 54.258 1.00 84.62 363 LYS A CA 1
ATOM 2783 C C . LYS A 1 363 ? 0.726 28.137 54.788 1.00 84.62 363 LYS A C 1
ATOM 2785 O O . LYS A 1 363 ? -0.386 28.409 54.356 1.00 84.62 363 LYS A O 1
ATOM 2790 N N . GLY A 1 364 ? 0.925 27.170 55.688 1.00 81.81 364 GLY A N 1
ATOM 2791 C CA . GLY A 1 364 ? -0.154 26.351 56.251 1.00 81.81 364 GLY A CA 1
ATOM 2792 C C . GLY A 1 364 ? -0.639 25.212 55.349 1.00 81.81 364 GLY A C 1
ATOM 2793 O O . GLY A 1 364 ? -1.616 24.557 55.689 1.00 81.81 364 GLY A O 1
ATOM 2794 N N . VAL A 1 365 ? 0.036 24.940 54.225 1.00 83.19 365 VAL A N 1
ATOM 2795 C CA . VAL A 1 365 ? -0.302 23.809 53.349 1.00 83.19 365 VAL A CA 1
ATOM 2796 C C . VAL A 1 365 ? 0.352 22.543 53.900 1.00 83.19 365 VAL A C 1
ATOM 2798 O O . VAL A 1 365 ? 1.562 22.338 53.754 1.00 83.19 365 VAL A O 1
ATOM 2801 N N . GLU A 1 366 ? -0.444 21.697 54.550 1.00 81.25 366 GLU A N 1
ATOM 2802 C CA . GLU A 1 366 ? -0.031 20.358 54.967 1.00 81.25 366 GLU A CA 1
ATOM 2803 C C . GLU A 1 366 ? -0.214 19.363 53.810 1.00 81.25 366 GLU A C 1
ATOM 2805 O O . GLU A 1 366 ? -1.210 19.400 53.095 1.00 81.25 366 GLU A O 1
ATOM 2810 N N . MET A 1 367 ? 0.780 18.498 53.590 1.00 84.62 367 MET A N 1
ATOM 2811 C CA . MET A 1 367 ? 0.750 17.482 52.535 1.00 84.62 367 MET A CA 1
ATOM 2812 C C . MET A 1 367 ? 0.848 16.090 53.156 1.00 84.62 367 MET A C 1
ATOM 2814 O O . MET A 1 367 ? 1.686 15.847 54.028 1.00 84.62 367 MET A O 1
ATOM 2818 N N . VAL A 1 368 ? 0.022 15.170 52.670 1.00 86.94 368 VAL A N 1
ATOM 2819 C CA . VAL A 1 368 ? -0.115 13.800 53.175 1.00 86.94 368 VAL A CA 1
ATOM 2820 C C . VAL A 1 368 ? 0.731 12.849 52.328 1.00 86.94 368 VAL A C 1
ATOM 2822 O O . VAL A 1 368 ? 0.950 13.088 51.142 1.00 86.94 368 VAL A O 1
ATOM 2825 N N . TYR A 1 369 ? 1.227 11.752 52.904 1.00 86.38 369 TYR A N 1
ATOM 2826 C CA . TYR A 1 369 ? 1.917 10.730 52.112 1.00 86.38 369 TYR A CA 1
ATOM 2827 C C . TYR A 1 369 ? 0.948 10.005 51.170 1.00 86.38 369 TYR A C 1
ATOM 2829 O O . TYR A 1 369 ? -0.121 9.550 51.586 1.00 86.38 369 TYR A O 1
ATOM 2837 N N . LEU A 1 370 ? 1.362 9.874 49.909 1.00 81.25 370 LEU A N 1
ATOM 2838 C CA . LEU A 1 370 ? 0.631 9.160 48.867 1.00 81.25 370 LEU A CA 1
ATOM 2839 C C . LEU A 1 370 ? 1.193 7.736 48.718 1.00 81.25 370 LEU A C 1
ATOM 2841 O O . LEU A 1 370 ? 2.410 7.555 48.628 1.00 81.25 370 LEU A O 1
ATOM 2845 N N . GLY A 1 371 ? 0.322 6.724 48.676 1.00 72.31 371 GLY A N 1
ATOM 2846 C CA . GLY A 1 371 ? 0.732 5.318 48.604 1.00 72.31 371 GLY A CA 1
ATOM 2847 C C . GLY A 1 371 ? 1.439 4.846 49.880 1.00 72.31 371 GLY A C 1
ATOM 2848 O O . GLY A 1 371 ? 1.031 5.182 50.991 1.00 72.31 371 GLY A O 1
ATOM 2849 N N . THR A 1 372 ? 2.503 4.045 49.749 1.00 64.81 372 THR A N 1
ATOM 2850 C CA . THR A 1 372 ? 3.253 3.578 50.927 1.00 64.81 372 THR A CA 1
ATOM 2851 C C . THR A 1 372 ? 4.320 4.591 51.356 1.00 64.81 372 THR A C 1
ATOM 2853 O O . THR A 1 372 ? 4.946 5.275 50.546 1.00 64.81 372 THR A O 1
ATOM 2856 N N . GLN A 1 373 ? 4.634 4.623 52.654 1.00 65.81 373 GLN A N 1
ATOM 2857 C CA . GLN A 1 373 ? 5.730 5.431 53.219 1.00 65.81 373 GLN A CA 1
ATOM 2858 C C . GLN A 1 373 ? 7.123 5.131 52.607 1.00 65.81 373 GLN A C 1
ATOM 2860 O O . GLN A 1 373 ? 8.085 5.846 52.899 1.00 65.81 373 GLN A O 1
ATOM 2865 N N . LYS A 1 374 ? 7.272 4.084 51.778 1.00 67.62 374 LYS A N 1
ATOM 2866 C CA . LYS A 1 374 ? 8.538 3.701 51.128 1.00 67.62 374 LYS A CA 1
ATOM 2867 C C . LYS A 1 374 ? 8.879 4.598 49.935 1.00 67.62 374 LYS A C 1
ATOM 2869 O O . LYS A 1 374 ? 10.060 4.875 49.719 1.00 67.62 374 LYS A O 1
ATOM 2874 N N . GLU A 1 375 ? 7.876 5.071 49.198 1.00 67.00 375 GLU A N 1
ATOM 2875 C CA . GLU A 1 375 ? 8.046 5.925 48.018 1.00 67.00 375 GLU A CA 1
ATOM 2876 C C . GLU A 1 375 ? 8.408 7.379 48.381 1.00 67.00 375 GLU A C 1
ATOM 2878 O O . GLU A 1 375 ? 9.083 8.052 47.603 1.00 67.00 375 GLU A O 1
ATOM 2883 N N . ARG A 1 376 ? 8.045 7.838 49.593 1.00 75.88 376 ARG A N 1
ATOM 2884 C CA . ARG A 1 376 ? 8.330 9.191 50.132 1.00 75.88 376 ARG A CA 1
ATOM 2885 C C . ARG A 1 376 ? 7.759 10.343 49.289 1.00 75.88 376 ARG A C 1
ATOM 2887 O O . ARG A 1 376 ? 8.323 11.441 49.264 1.00 75.88 376 ARG A O 1
ATOM 2894 N N . ILE A 1 377 ? 6.632 10.079 48.637 1.00 84.94 377 ILE A N 1
ATOM 2895 C CA . ILE A 1 377 ? 5.856 11.054 47.874 1.00 84.94 377 ILE A CA 1
ATOM 2896 C C . ILE A 1 377 ? 4.819 11.686 48.799 1.00 84.94 377 ILE A C 1
ATOM 2898 O O . ILE A 1 377 ? 4.157 10.991 49.571 1.00 84.94 377 ILE A O 1
ATOM 2902 N N . LEU A 1 378 ? 4.687 13.000 48.699 1.00 87.25 378 LEU A N 1
ATOM 2903 C CA . LEU A 1 378 ? 3.654 13.791 49.351 1.00 87.25 378 LEU A CA 1
ATOM 2904 C C . LEU A 1 378 ? 2.629 14.226 48.300 1.00 87.25 378 LEU A C 1
ATOM 2906 O O . LEU A 1 378 ? 3.006 14.520 47.170 1.00 87.25 378 LEU A O 1
ATOM 2910 N N . CYS A 1 379 ? 1.359 14.310 48.667 1.00 87.12 379 CYS A N 1
ATOM 2911 C CA . CYS A 1 379 ? 0.302 14.910 47.863 1.00 87.12 379 CYS A CA 1
ATOM 2912 C C . CYS A 1 379 ? -0.496 15.896 48.723 1.00 87.12 379 CYS A C 1
ATOM 2914 O O . CYS A 1 379 ? -0.544 15.753 49.945 1.00 87.12 379 CYS A O 1
ATOM 2916 N N . LEU A 1 380 ? -1.125 16.892 48.100 1.00 83.31 380 LEU A N 1
ATOM 2917 C CA . LEU A 1 380 ? -2.063 17.785 48.791 1.00 83.31 380 LEU A CA 1
ATOM 2918 C C . LEU A 1 380 ? -3.257 17.014 49.387 1.00 83.31 380 LEU A C 1
ATOM 2920 O O . LEU A 1 380 ? -3.732 17.349 50.464 1.00 83.31 380 LEU A O 1
ATOM 2924 N N . THR A 1 381 ? -3.706 15.958 48.705 1.00 80.69 381 THR A N 1
ATOM 2925 C CA . THR A 1 381 ? -4.831 15.109 49.115 1.00 80.69 381 THR A CA 1
ATOM 2926 C C . THR A 1 381 ? -4.577 13.645 48.738 1.00 80.69 381 THR A C 1
ATOM 2928 O O . THR A 1 381 ? -3.782 13.355 47.844 1.00 80.69 381 THR A O 1
ATOM 2931 N N . GLN A 1 382 ? -5.241 12.709 49.416 1.00 81.25 382 GLN A N 1
ATOM 2932 C CA . GLN A 1 382 ? -5.262 11.295 49.017 1.00 81.25 382 GLN A CA 1
ATOM 2933 C C . GLN A 1 382 ? -6.355 10.987 47.978 1.00 81.25 382 GLN A C 1
ATOM 2935 O O . GLN A 1 382 ? -6.286 9.953 47.324 1.00 81.25 382 GLN A O 1
ATOM 2940 N N . GLU A 1 383 ? -7.317 11.894 47.802 1.00 86.69 383 GLU A N 1
ATOM 2941 C CA . GLU A 1 383 ? -8.436 11.793 46.862 1.00 86.69 383 GLU A CA 1
ATOM 2942 C C . GLU A 1 383 ? -8.724 13.175 46.266 1.00 86.69 383 GLU A C 1
ATOM 2944 O O . GLU A 1 383 ? -8.847 14.159 46.997 1.00 86.69 383 GLU A O 1
ATOM 2949 N N . ILE A 1 384 ? -8.800 13.271 44.941 1.00 89.00 384 ILE A N 1
ATOM 2950 C CA . ILE A 1 384 ? -9.084 14.528 44.243 1.00 89.00 384 ILE A CA 1
ATOM 2951 C C . ILE A 1 384 ? -10.600 14.656 44.120 1.00 89.00 384 ILE A C 1
ATOM 2953 O O . ILE A 1 384 ? -11.242 13.820 43.492 1.00 89.00 384 ILE A O 1
ATOM 2957 N N . HIS A 1 385 ? -11.178 15.697 44.709 1.00 88.69 385 HIS A N 1
ATOM 2958 C CA . HIS A 1 385 ? -12.612 15.953 44.648 1.00 88.69 385 HIS A CA 1
ATOM 2959 C C . HIS A 1 385 ? -12.874 17.270 43.918 1.00 88.69 385 HIS A C 1
ATOM 2961 O O . HIS A 1 385 ? -12.245 18.285 44.218 1.00 88.69 385 HIS A O 1
ATOM 2967 N N . PHE A 1 386 ? -13.788 17.242 42.950 1.00 88.00 386 PHE A N 1
ATOM 2968 C CA . PHE A 1 386 ? -14.335 18.449 42.339 1.00 88.00 386 PHE A CA 1
ATOM 2969 C C . PHE A 1 386 ? -15.455 18.992 43.234 1.00 88.00 386 PHE A C 1
ATOM 2971 O O . PHE A 1 386 ? -16.375 18.256 43.584 1.00 88.00 386 PHE A O 1
ATOM 2978 N N . GLU A 1 387 ? -15.357 20.262 43.634 1.00 81.69 387 GLU A N 1
ATOM 2979 C CA . GLU A 1 387 ? -16.350 20.897 44.505 1.00 81.69 387 GLU A CA 1
ATOM 2980 C C . GLU A 1 387 ? -17.645 21.196 43.732 1.00 81.69 387 GLU A C 1
ATOM 2982 O O . GLU A 1 387 ? -17.671 22.059 42.855 1.00 81.69 387 GLU A O 1
ATOM 2987 N N . GLY A 1 388 ? -18.731 20.508 44.094 1.00 85.19 388 GLY A N 1
ATOM 2988 C CA . GLY A 1 388 ? -20.054 20.694 43.491 1.00 85.19 388 GLY A CA 1
ATOM 2989 C C . GLY A 1 388 ? -20.270 19.919 42.186 1.00 85.19 388 GLY A C 1
ATOM 2990 O O . GLY A 1 388 ? -19.526 18.998 41.853 1.00 85.19 388 GLY A O 1
ATOM 2991 N N . GLU A 1 389 ? -21.336 20.278 41.468 1.00 89.25 389 GLU A N 1
ATOM 2992 C CA . GLU A 1 389 ? -21.676 19.685 40.170 1.00 89.25 389 GLU A CA 1
ATOM 2993 C C . GLU A 1 389 ? -20.874 20.349 39.035 1.00 89.25 389 GLU A C 1
ATOM 2995 O O . GLU A 1 389 ? -20.864 21.576 38.907 1.00 89.25 389 GLU A O 1
ATOM 3000 N N . ILE A 1 390 ? -20.211 19.545 38.197 1.00 92.19 390 ILE A N 1
ATOM 3001 C CA . ILE A 1 390 ? -19.464 20.020 37.019 1.00 92.19 390 ILE A CA 1
ATOM 3002 C C . ILE A 1 390 ? -20.350 20.093 35.765 1.00 92.19 390 ILE A C 1
ATOM 3004 O O . ILE A 1 390 ? -21.243 19.269 35.569 1.00 92.19 390 ILE A O 1
ATOM 3008 N N . ALA A 1 391 ? -20.098 21.070 34.893 1.00 90.06 391 ALA A N 1
ATOM 3009 C CA . ALA A 1 391 ? -20.947 21.322 33.728 1.00 90.06 391 ALA A CA 1
ATOM 3010 C C . ALA A 1 391 ? -20.778 20.265 32.620 1.00 90.06 391 ALA A C 1
ATOM 3012 O O . ALA A 1 391 ? -19.656 19.865 32.309 1.00 90.06 391 ALA A O 1
ATOM 3013 N N . VAL A 1 392 ? -21.878 19.847 31.987 1.00 88.69 392 VAL A N 1
ATOM 3014 C CA . VAL A 1 392 ? -21.855 18.817 30.930 1.00 88.69 392 VAL A CA 1
ATOM 3015 C C . VAL A 1 392 ? -21.371 19.405 29.598 1.00 88.69 392 VAL A C 1
ATOM 3017 O O . VAL A 1 392 ? -21.739 20.520 29.234 1.00 88.69 392 VAL A O 1
ATOM 3020 N N . GLN A 1 393 ? -20.553 18.647 28.854 1.00 85.50 393 GLN A N 1
ATOM 3021 C CA . GLN A 1 393 ? -19.881 19.057 27.607 1.00 85.50 393 GLN A CA 1
ATOM 3022 C C . GLN A 1 393 ? -18.921 20.253 27.787 1.00 85.50 393 GLN A C 1
ATOM 3024 O O . GLN A 1 393 ? -18.737 21.068 26.876 1.00 85.50 393 GLN A O 1
ATOM 3029 N N . LYS A 1 394 ? -18.305 20.383 28.971 1.00 89.12 394 LYS A N 1
ATOM 3030 C CA . LYS A 1 394 ? -17.385 21.478 29.298 1.00 89.12 394 LYS A CA 1
ATOM 3031 C C . LYS A 1 394 ? -16.271 21.040 30.250 1.00 89.12 394 LYS A C 1
ATOM 3033 O O . LYS A 1 394 ? -16.520 20.381 31.254 1.00 89.12 394 LYS A O 1
ATOM 3038 N N . ASP A 1 395 ? -15.056 21.500 29.968 1.00 92.94 395 ASP A N 1
ATOM 3039 C CA . ASP A 1 395 ? -13.881 21.255 30.807 1.00 92.94 395 ASP A CA 1
ATOM 3040 C C . ASP A 1 395 ? -14.039 21.876 32.204 1.00 92.94 395 ASP A C 1
ATOM 3042 O O . ASP A 1 395 ? -14.462 23.029 32.353 1.00 92.94 395 ASP A O 1
ATOM 3046 N N . SER A 1 396 ? -13.664 21.110 33.226 1.00 94.38 396 SER A N 1
ATOM 3047 C CA . SER A 1 396 ? -13.542 21.557 34.615 1.00 94.38 396 SER A CA 1
ATOM 3048 C C . SER A 1 396 ? -12.173 21.164 35.170 1.00 94.38 396 SER A C 1
ATOM 3050 O O . SER A 1 396 ? -11.765 20.010 35.047 1.00 94.38 396 SER A O 1
ATOM 3052 N N . ASP A 1 397 ? -11.478 22.109 35.807 1.00 93.81 397 ASP A N 1
ATOM 3053 C CA . ASP A 1 397 ? -10.097 21.944 36.280 1.00 93.81 397 ASP A CA 1
ATOM 3054 C C . ASP A 1 397 ? -10.009 21.859 37.810 1.00 93.81 397 ASP A C 1
ATOM 3056 O O . ASP A 1 397 ? -10.546 22.706 38.524 1.00 93.81 397 ASP A O 1
ATOM 3060 N N . CYS A 1 398 ? -9.247 20.890 38.321 1.00 91.56 398 CYS A N 1
ATOM 3061 C CA . CYS A 1 398 ? -8.869 20.786 39.730 1.00 91.56 398 CYS A CA 1
ATOM 3062 C C . CYS A 1 398 ? -7.343 20.708 39.867 1.00 91.56 398 CYS A C 1
ATOM 3064 O O . CYS A 1 398 ? -6.683 19.889 39.226 1.00 91.56 398 CYS A O 1
ATOM 3066 N N . LYS A 1 399 ? -6.759 21.557 40.717 1.00 91.06 399 LYS A N 1
ATOM 3067 C CA . LYS A 1 399 ? -5.308 21.612 40.934 1.00 91.06 399 LYS A CA 1
ATOM 3068 C C . LYS A 1 399 ? -4.892 20.807 42.156 1.00 91.06 399 LYS A C 1
ATOM 3070 O O . LYS A 1 399 ? -5.461 20.954 43.233 1.00 91.06 399 LYS A O 1
ATOM 3075 N N . PHE A 1 400 ? -3.824 20.030 42.017 1.00 90.94 400 PHE A N 1
ATOM 3076 C CA . PHE A 1 400 ? -3.210 19.281 43.110 1.00 90.94 400 PHE A CA 1
ATOM 3077 C C . PHE A 1 400 ? -1.685 19.396 43.056 1.00 90.94 400 PHE A C 1
ATOM 3079 O O . PHE A 1 400 ? -1.100 19.697 42.020 1.00 90.94 400 PHE A O 1
ATOM 3086 N N . MET A 1 401 ? -1.013 19.183 44.187 1.00 90.06 401 MET A N 1
ATOM 3087 C CA . MET A 1 401 ? 0.450 19.244 44.261 1.00 90.06 401 MET A CA 1
ATOM 3088 C C . MET A 1 401 ? 1.039 17.897 44.648 1.00 90.06 401 MET A C 1
ATOM 3090 O O . MET A 1 401 ? 0.571 17.280 45.603 1.00 90.06 401 MET A O 1
ATOM 3094 N N . ILE A 1 402 ? 2.125 17.504 43.978 1.00 91.50 402 ILE A N 1
ATOM 3095 C CA . ILE A 1 402 ? 2.943 16.340 44.335 1.00 91.50 402 ILE A CA 1
ATOM 3096 C C . ILE A 1 402 ? 4.329 16.788 44.797 1.00 91.50 402 ILE A C 1
ATOM 3098 O O . ILE A 1 402 ? 5.025 17.528 44.104 1.00 91.50 402 ILE A O 1
ATOM 3102 N N . GLY A 1 403 ? 4.741 16.316 45.971 1.00 90.81 403 GLY A N 1
ATOM 3103 C CA . GLY A 1 403 ? 6.005 16.621 46.631 1.00 90.81 403 GLY A CA 1
ATOM 3104 C C . GLY A 1 403 ? 6.948 15.426 46.751 1.00 90.81 403 GLY A C 1
ATOM 3105 O O . GLY A 1 403 ? 6.528 14.289 46.942 1.00 90.81 403 GLY A O 1
ATOM 3106 N N . ASN A 1 404 ? 8.250 15.699 46.710 1.00 91.00 404 ASN A N 1
ATOM 3107 C CA . ASN A 1 404 ? 9.319 14.748 47.004 1.00 91.00 404 ASN A CA 1
ATOM 3108 C C . ASN A 1 404 ? 9.998 15.133 48.331 1.00 91.00 404 ASN A C 1
ATOM 3110 O O . ASN A 1 404 ? 10.772 16.092 48.371 1.00 91.00 404 ASN A O 1
ATOM 3114 N N . ASP A 1 405 ? 9.747 14.381 49.409 1.00 86.12 405 ASP A N 1
ATOM 3115 C CA . ASP A 1 405 ? 10.350 14.642 50.728 1.00 86.12 405 ASP A CA 1
ATOM 3116 C C . ASP A 1 405 ? 11.878 14.422 50.713 1.00 86.12 405 ASP A C 1
ATOM 3118 O O . ASP A 1 405 ? 12.669 15.337 50.968 1.00 86.12 405 ASP A O 1
ATOM 3122 N N . ARG A 1 406 ? 12.320 13.196 50.393 1.00 78.88 406 ARG A N 1
ATOM 3123 C CA . ARG A 1 406 ? 13.700 12.741 50.667 1.00 78.88 406 ARG A CA 1
ATOM 3124 C C . ARG A 1 406 ? 14.464 12.109 49.510 1.00 78.88 406 ARG A C 1
ATOM 3126 O O . ARG A 1 406 ? 15.685 11.991 49.636 1.00 78.88 406 ARG A O 1
ATOM 3133 N N . ALA A 1 407 ? 13.813 11.700 48.425 1.00 80.75 407 ALA A N 1
ATOM 3134 C CA . ALA A 1 407 ? 14.507 11.076 47.300 1.00 80.75 407 ALA A CA 1
ATOM 3135 C C . ALA A 1 407 ? 15.323 12.120 46.523 1.00 80.75 407 ALA A C 1
ATOM 3137 O O . ALA A 1 407 ? 14.899 13.261 46.376 1.00 80.75 407 ALA A O 1
ATOM 3138 N N . SER A 1 408 ? 16.499 11.745 46.014 1.00 79.81 408 SER A N 1
ATOM 3139 C CA . SER A 1 408 ? 17.397 12.651 45.279 1.00 79.81 408 SER A CA 1
ATOM 3140 C C . SER A 1 408 ? 16.705 13.305 44.079 1.00 79.81 408 SER A C 1
ATOM 3142 O O . SER A 1 408 ? 16.690 14.534 43.961 1.00 79.81 408 SER A O 1
ATOM 3144 N N . LEU A 1 409 ? 16.101 12.474 43.228 1.00 85.19 409 LEU A N 1
ATOM 3145 C CA . LEU A 1 409 ? 15.336 12.871 42.056 1.00 85.19 409 LEU A CA 1
ATOM 3146 C C . LEU A 1 409 ? 14.272 11.807 41.754 1.00 85.19 409 LEU A C 1
ATOM 3148 O O . LEU A 1 409 ? 14.599 10.630 41.583 1.00 85.19 409 LEU A O 1
ATOM 3152 N N . LEU A 1 410 ? 13.009 12.226 41.701 1.00 88.25 410 LEU A N 1
ATOM 3153 C CA . LEU A 1 410 ? 11.889 11.405 41.239 1.00 88.25 410 LEU A CA 1
ATOM 3154 C C . LEU A 1 410 ? 11.454 11.889 39.860 1.00 88.25 410 LEU A C 1
ATOM 3156 O O . LEU A 1 410 ? 11.449 13.094 39.618 1.00 88.25 410 LEU A O 1
ATOM 3160 N N . LYS A 1 411 ? 11.064 10.969 38.981 1.00 89.88 411 LYS A N 1
ATOM 3161 C CA . LYS A 1 411 ? 10.394 11.279 37.717 1.00 89.88 411 LYS A CA 1
ATOM 3162 C C . LYS A 1 411 ? 8.970 10.737 37.791 1.00 89.88 411 LYS A C 1
ATOM 3164 O O . LYS A 1 411 ? 8.797 9.551 38.057 1.00 89.88 411 LYS A O 1
ATOM 3169 N N . ILE A 1 412 ? 7.989 11.614 37.610 1.00 89.94 412 ILE A N 1
ATOM 3170 C CA . ILE A 1 412 ? 6.561 11.349 37.801 1.00 89.94 412 ILE A CA 1
ATOM 3171 C C . ILE A 1 412 ? 5.847 11.492 36.462 1.00 89.94 412 ILE A C 1
ATOM 3173 O O . ILE A 1 412 ? 6.129 12.422 35.705 1.00 89.94 412 ILE A O 1
ATOM 3177 N N . GLN A 1 413 ? 4.942 10.566 36.174 1.00 91.62 413 GLN A N 1
ATOM 3178 C CA . GLN A 1 413 ? 4.073 10.575 35.005 1.00 91.62 413 GLN A CA 1
ATOM 3179 C C . GLN A 1 413 ? 2.685 10.088 35.422 1.00 91.62 413 GLN A C 1
ATOM 3181 O O . GLN A 1 413 ? 2.576 9.204 36.271 1.00 91.62 413 GLN A O 1
ATOM 3186 N N . PHE A 1 414 ? 1.644 10.656 34.822 1.00 92.69 414 PHE A N 1
ATOM 3187 C CA . PHE A 1 414 ? 0.265 10.244 35.048 1.00 92.69 414 PHE A CA 1
ATOM 3188 C C . PHE A 1 414 ? -0.291 9.495 33.839 1.00 92.69 414 PHE A C 1
ATOM 3190 O O . PHE A 1 414 ? 0.055 9.804 32.699 1.00 92.69 414 PHE A O 1
ATOM 3197 N N . THR A 1 415 ? -1.178 8.546 34.119 1.00 92.62 415 THR A N 1
ATOM 3198 C CA . THR A 1 415 ? -1.983 7.826 33.131 1.00 92.62 415 THR A CA 1
ATOM 3199 C C . THR A 1 415 ? -3.430 7.837 33.607 1.00 92.62 415 THR A C 1
ATOM 3201 O O . THR A 1 415 ? -3.717 7.443 34.742 1.00 92.62 415 THR A O 1
ATOM 3204 N N . THR A 1 416 ? -4.333 8.312 32.756 1.00 92.69 416 THR A N 1
ATOM 3205 C CA . THR A 1 416 ? -5.773 8.402 33.017 1.00 92.69 416 THR A CA 1
ATOM 3206 C C . THR A 1 416 ? -6.524 7.249 32.346 1.00 92.69 416 THR A C 1
ATOM 3208 O O . THR A 1 4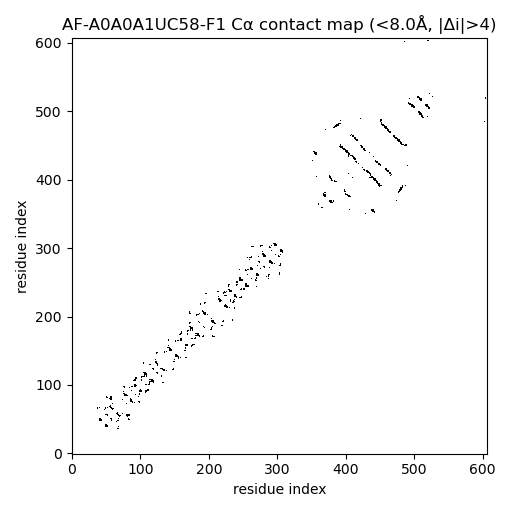16 ? -5.972 6.529 31.513 1.00 92.69 416 THR A O 1
ATOM 3211 N N . GLN A 1 417 ? -7.777 7.042 32.747 1.00 87.56 417 GLN A N 1
ATOM 3212 C CA . GLN A 1 417 ? -8.708 6.108 32.116 1.00 87.56 417 GLN A CA 1
ATOM 3213 C C . GLN A 1 417 ? -9.929 6.916 31.684 1.00 87.56 417 GLN A C 1
ATOM 3215 O O . GLN A 1 417 ? -10.566 7.537 32.533 1.00 87.56 417 GLN A O 1
ATOM 3220 N N . ASN A 1 418 ? -10.219 6.918 30.384 1.00 89.12 418 ASN A N 1
ATOM 3221 C CA . ASN A 1 418 ? -11.340 7.643 29.785 1.00 89.12 418 ASN A CA 1
ATOM 3222 C C . ASN A 1 418 ? -12.462 6.659 29.433 1.00 89.12 418 ASN A C 1
ATOM 3224 O O . ASN A 1 418 ? -12.186 5.501 29.118 1.00 89.12 418 ASN A O 1
ATOM 3228 N N . ASP A 1 419 ? -13.706 7.129 29.459 1.00 86.56 419 ASP A N 1
ATOM 3229 C CA . ASP A 1 419 ? -14.882 6.395 28.980 1.00 86.56 419 ASP A CA 1
ATOM 3230 C C . ASP A 1 419 ? -15.457 7.206 27.811 1.00 86.56 419 ASP A C 1
ATOM 3232 O O . ASP A 1 419 ? -16.010 8.286 28.023 1.00 86.56 419 ASP A O 1
ATOM 3236 N N . GLU A 1 420 ? -15.264 6.719 26.579 1.00 80.06 420 GLU A N 1
ATOM 3237 C CA . GLU A 1 420 ? -15.565 7.448 25.331 1.00 80.06 420 GLU A CA 1
ATOM 3238 C C . GLU A 1 420 ? -17.041 7.865 25.198 1.00 80.06 420 GLU A C 1
ATOM 3240 O O . GLU A 1 420 ? -17.351 8.778 24.435 1.00 80.06 420 GLU A O 1
ATOM 3245 N N . GLU A 1 421 ? -17.950 7.245 25.959 1.00 77.69 421 GLU A N 1
ATOM 3246 C CA . GLU A 1 421 ? -19.370 7.611 25.991 1.00 77.69 421 GLU A CA 1
ATOM 3247 C C . GLU A 1 421 ? -19.727 8.568 27.143 1.00 77.69 421 GLU A C 1
ATOM 3249 O O . GLU A 1 421 ? -20.828 9.123 27.153 1.00 77.69 421 GLU A O 1
ATOM 3254 N N . LYS A 1 422 ? -18.837 8.754 28.134 1.00 84.56 422 LYS A N 1
ATOM 3255 C CA . LYS A 1 422 ? -19.196 9.366 29.428 1.00 84.56 422 LYS A CA 1
ATOM 3256 C C . LYS A 1 422 ? -18.297 10.498 29.899 1.00 84.56 422 LYS A C 1
ATOM 3258 O O . LYS A 1 422 ? -18.830 11.476 30.425 1.00 84.56 422 LYS A O 1
ATOM 3263 N N . PHE A 1 423 ? -16.975 10.404 29.745 1.00 90.94 423 PHE A N 1
ATOM 3264 C CA . PHE A 1 423 ? -16.049 11.482 30.112 1.00 90.94 423 PHE A CA 1
ATOM 3265 C C . PHE A 1 423 ? -14.630 11.307 29.539 1.00 90.94 423 PHE A C 1
ATOM 3267 O O . PHE A 1 423 ? -14.094 10.199 29.465 1.00 90.94 423 PHE A O 1
ATOM 3274 N N . GLU A 1 424 ? -13.969 12.431 29.251 1.00 92.75 424 GLU A N 1
ATOM 3275 C CA . GLU A 1 424 ? -12.519 12.500 29.029 1.00 92.75 424 GLU A CA 1
ATOM 3276 C C . GLU A 1 424 ? -11.825 13.054 30.293 1.00 92.75 424 GLU A C 1
ATOM 3278 O O . GLU A 1 424 ? -12.243 14.075 30.839 1.00 92.75 424 GLU A O 1
ATOM 3283 N N . LEU A 1 425 ? -10.770 12.390 30.778 1.00 93.88 425 LEU A N 1
ATOM 3284 C CA . LEU A 1 425 ? -10.002 12.765 31.970 1.00 93.88 425 LEU A CA 1
ATOM 3285 C C . LEU A 1 425 ? -8.524 12.941 31.600 1.00 93.88 425 LEU A C 1
ATOM 3287 O O . LEU A 1 425 ? -7.879 12.017 31.105 1.00 93.88 425 LEU A O 1
ATOM 3291 N N . ASN A 1 426 ? -7.959 14.112 31.881 1.00 94.06 426 ASN A N 1
ATOM 3292 C CA . ASN A 1 426 ? -6.585 14.466 31.524 1.00 94.06 426 ASN A CA 1
ATOM 3293 C C . ASN A 1 426 ? -5.813 15.025 32.728 1.00 94.06 426 ASN A C 1
ATOM 3295 O O . ASN A 1 426 ? -6.405 15.543 33.674 1.00 94.06 426 ASN A O 1
ATOM 3299 N N . VAL A 1 427 ? -4.479 14.923 32.693 1.00 93.94 427 VAL A N 1
ATOM 3300 C CA . VAL A 1 427 ? -3.591 15.547 33.688 1.00 93.94 427 VAL A CA 1
ATOM 3301 C C . VAL A 1 427 ? -2.503 16.349 32.993 1.00 93.94 427 VAL A C 1
ATOM 3303 O O . VAL A 1 427 ? -1.736 15.806 32.194 1.00 93.94 427 VAL A O 1
ATOM 3306 N N . GLU A 1 428 ? -2.397 17.625 33.346 1.00 89.88 428 GLU A N 1
ATOM 3307 C CA . GLU A 1 428 ? -1.339 18.513 32.884 1.00 89.88 428 GLU A CA 1
ATOM 3308 C C . GLU A 1 428 ? -0.265 18.760 33.962 1.00 89.88 428 GLU A C 1
ATOM 3310 O O . GLU A 1 428 ? -0.596 18.940 35.138 1.00 89.88 428 GLU A O 1
ATOM 3315 N N . PRO A 1 429 ? 1.026 18.830 33.577 1.00 88.50 429 PRO A N 1
ATOM 3316 C CA . PRO A 1 429 ? 1.560 18.510 32.250 1.00 88.50 429 PRO A CA 1
ATOM 3317 C C . PRO A 1 429 ? 1.548 16.997 31.958 1.00 88.50 429 PRO A C 1
ATOM 3319 O O . PRO A 1 429 ? 1.978 16.187 32.776 1.00 88.50 429 PRO A O 1
ATOM 3322 N N . SER A 1 430 ? 1.158 16.628 30.735 1.00 84.50 430 SER A N 1
ATOM 3323 C CA . SER A 1 430 ? 1.122 15.232 30.261 1.00 84.50 430 SER A CA 1
ATOM 3324 C C . SER A 1 430 ? 2.512 14.600 30.080 1.00 84.50 430 SER A C 1
ATOM 3326 O O . SER A 1 430 ? 2.662 13.378 30.021 1.00 84.50 430 SER A O 1
ATOM 3328 N N . THR A 1 431 ? 3.563 15.423 30.000 1.00 84.00 431 THR A N 1
ATOM 3329 C CA . THR A 1 431 ? 4.952 14.957 29.884 1.00 84.00 431 THR A CA 1
ATOM 3330 C C . THR A 1 431 ? 5.570 14.629 31.250 1.00 84.00 431 THR A C 1
ATOM 3332 O O . THR A 1 431 ? 5.319 15.356 32.210 1.00 84.00 431 THR A O 1
ATOM 3335 N N . PRO A 1 432 ? 6.458 13.621 31.359 1.00 86.12 432 PRO A N 1
ATOM 3336 C CA . PRO A 1 432 ? 7.038 13.232 32.645 1.00 86.12 432 PRO A CA 1
ATOM 3337 C C . PRO A 1 432 ? 7.856 14.338 33.335 1.00 86.12 432 PRO A C 1
ATOM 3339 O O . PRO A 1 432 ? 8.864 14.810 32.796 1.00 86.12 432 PRO A O 1
ATOM 3342 N N . VAL A 1 433 ? 7.484 14.683 34.569 1.00 88.62 433 VAL A N 1
ATOM 3343 C CA . VAL A 1 433 ? 8.097 15.759 35.365 1.00 88.62 433 VAL A CA 1
ATOM 3344 C C . VAL A 1 433 ? 9.145 15.210 36.331 1.00 88.62 433 VAL A C 1
ATOM 3346 O O . VAL A 1 433 ? 8.926 14.202 36.999 1.00 88.62 433 VAL A O 1
ATOM 3349 N N . SER A 1 434 ? 10.284 15.895 36.454 1.00 88.69 434 SER A N 1
ATOM 3350 C CA . SER A 1 434 ? 11.360 15.523 37.384 1.00 88.69 434 SER A CA 1
ATOM 3351 C C . SER A 1 434 ? 11.362 16.410 38.635 1.00 88.69 434 SER A C 1
ATOM 3353 O O . SER A 1 434 ? 11.718 17.584 38.552 1.00 88.69 434 SER A O 1
ATOM 3355 N N . ILE A 1 435 ? 11.033 15.845 39.802 1.00 89.38 435 ILE A N 1
ATOM 3356 C CA . ILE A 1 435 ? 10.934 16.557 41.088 1.00 89.38 435 ILE A CA 1
ATOM 3357 C C . ILE A 1 435 ? 12.157 16.262 41.969 1.00 89.38 435 ILE A C 1
ATOM 3359 O O . ILE A 1 435 ? 12.415 15.121 42.372 1.00 89.38 435 ILE A O 1
ATOM 3363 N N . LYS A 1 436 ? 12.920 17.310 42.297 1.00 88.38 436 LYS A N 1
ATOM 3364 C CA . LYS A 1 436 ? 14.097 17.235 43.184 1.00 88.38 436 LYS A CA 1
ATOM 3365 C C . LYS A 1 436 ? 13.700 17.086 44.656 1.00 88.38 436 LYS A C 1
ATOM 3367 O O . LYS A 1 436 ? 12.612 17.487 45.058 1.00 88.38 436 LYS A O 1
ATOM 3372 N N . LYS A 1 437 ? 14.625 16.573 45.473 1.00 89.88 437 LYS A N 1
ATOM 3373 C CA . LYS A 1 437 ? 14.484 16.498 46.937 1.00 89.88 437 LYS A CA 1
ATOM 3374 C C . LYS A 1 437 ? 14.019 17.827 47.554 1.00 89.88 437 LYS A C 1
ATOM 3376 O O . LYS A 1 437 ? 14.629 18.866 47.303 1.00 89.88 437 LYS A O 1
ATOM 3381 N N . GLY A 1 438 ? 13.018 17.778 48.431 1.00 88.81 438 GLY A N 1
ATOM 3382 C CA . GLY A 1 438 ? 12.533 18.931 49.195 1.00 88.81 438 GLY A CA 1
ATOM 3383 C C . GLY A 1 438 ? 11.616 19.882 48.417 1.00 88.81 438 GLY A C 1
ATOM 3384 O O . GLY A 1 438 ? 11.389 21.006 48.875 1.00 88.81 438 GLY A O 1
ATOM 3385 N N . ARG A 1 439 ? 11.113 19.469 47.248 1.00 90.25 439 ARG A N 1
ATOM 3386 C CA . ARG A 1 439 ? 10.291 20.295 46.353 1.00 90.25 439 ARG A CA 1
ATOM 3387 C C . ARG A 1 439 ? 8.969 19.629 45.998 1.00 90.25 439 ARG A C 1
ATOM 3389 O O . ARG A 1 439 ? 8.846 18.410 46.093 1.00 90.25 439 ARG A O 1
ATOM 3396 N N . ALA A 1 440 ? 8.011 20.446 45.584 1.00 90.25 440 ALA A N 1
ATOM 3397 C CA . ALA A 1 440 ? 6.718 20.032 45.066 1.00 90.25 440 ALA A CA 1
ATOM 3398 C C . ALA A 1 440 ? 6.414 20.714 43.731 1.00 90.25 440 ALA A C 1
ATOM 3400 O O . ALA A 1 440 ? 6.993 21.752 43.414 1.00 90.25 440 ALA A O 1
ATOM 3401 N N . VAL A 1 441 ? 5.517 20.109 42.962 1.00 90.50 441 VAL A N 1
ATOM 3402 C CA . VAL A 1 441 ? 5.038 20.590 41.666 1.00 90.50 441 VAL A CA 1
ATOM 3403 C C . VAL A 1 441 ? 3.514 20.576 41.664 1.00 90.50 441 VAL A C 1
ATOM 3405 O O . VAL A 1 441 ? 2.916 19.607 42.131 1.00 90.50 441 VAL A O 1
ATOM 3408 N N . GLU A 1 442 ? 2.911 21.639 41.138 1.00 90.44 442 GLU A N 1
ATOM 3409 C CA . GLU A 1 442 ? 1.484 21.707 40.799 1.00 90.44 442 GLU A CA 1
ATOM 3410 C C . GLU A 1 442 ? 1.187 20.947 39.496 1.00 90.44 442 GLU A C 1
ATOM 3412 O O . GLU A 1 442 ? 1.911 21.085 38.509 1.00 90.44 442 GLU A O 1
ATOM 3417 N N . PHE A 1 443 ? 0.104 20.176 39.514 1.00 91.75 443 PHE A N 1
ATOM 3418 C CA . PHE A 1 443 ? -0.510 19.494 38.381 1.00 91.75 443 PHE A CA 1
ATOM 3419 C C . PHE A 1 443 ? -1.995 19.880 38.321 1.00 91.75 443 PHE A C 1
ATOM 3421 O O . PHE A 1 443 ? -2.618 20.126 39.359 1.00 91.75 443 PHE A O 1
ATOM 3428 N N . THR A 1 444 ? -2.573 19.893 37.123 1.00 92.00 444 THR A N 1
ATOM 3429 C CA . THR A 1 444 ? -4.008 20.138 36.907 1.00 92.00 444 THR A CA 1
ATOM 3430 C C . THR A 1 444 ? -4.658 18.853 36.412 1.00 92.00 444 THR A C 1
ATOM 3432 O O . THR A 1 444 ? -4.182 18.273 35.442 1.00 92.00 444 THR A O 1
ATOM 3435 N N . VAL A 1 445 ? -5.727 18.400 37.064 1.00 94.38 445 VAL A N 1
ATOM 3436 C CA . VAL A 1 445 ? -6.651 17.398 36.519 1.00 94.38 445 VAL A CA 1
ATOM 3437 C C . VAL A 1 445 ? -7.771 18.134 35.802 1.00 94.38 445 VAL A C 1
ATOM 3439 O O . VAL A 1 445 ? -8.447 18.948 36.427 1.00 94.38 445 VAL A O 1
ATOM 3442 N N . THR A 1 446 ? -7.998 17.809 34.535 1.00 94.38 446 THR A N 1
ATOM 3443 C CA . THR A 1 446 ? -9.112 18.334 33.739 1.00 94.38 446 THR A CA 1
ATOM 3444 C C . THR A 1 446 ? -10.088 17.199 33.458 1.00 94.38 446 THR A C 1
ATOM 3446 O O . THR A 1 446 ? -9.683 16.145 32.961 1.00 94.38 446 THR A O 1
ATOM 3449 N N . ILE A 1 447 ? -11.364 17.404 33.779 1.00 94.19 447 ILE A N 1
ATOM 3450 C CA . ILE A 1 447 ? -12.463 16.474 33.496 1.00 94.19 447 ILE A CA 1
ATOM 3451 C C . ILE A 1 447 ? -13.432 17.122 32.502 1.00 94.19 447 ILE A C 1
ATOM 3453 O O . ILE A 1 447 ? -13.866 18.257 32.697 1.00 94.19 447 ILE A O 1
ATOM 3457 N N . HIS A 1 448 ? -13.779 16.386 31.449 1.00 92.75 448 HIS A N 1
ATOM 3458 C CA . HIS A 1 448 ? -14.779 16.760 30.454 1.00 92.75 448 HIS A CA 1
ATOM 3459 C C . HIS A 1 448 ? -15.901 15.708 30.450 1.00 92.75 448 HIS A C 1
ATOM 3461 O O . HIS A 1 448 ? -15.757 14.665 29.806 1.00 92.75 448 HIS A O 1
ATOM 3467 N N . PRO A 1 449 ? -17.007 15.913 31.185 1.00 91.19 449 PRO A N 1
ATOM 3468 C CA . PRO A 1 449 ? -18.137 14.985 31.191 1.00 91.19 449 PRO A CA 1
ATOM 3469 C C . PRO A 1 449 ? -18.944 15.100 29.889 1.00 91.19 449 PRO A C 1
ATOM 3471 O O . PRO A 1 449 ? -19.411 16.175 29.518 1.00 91.19 449 PRO A O 1
ATOM 3474 N N . LEU A 1 450 ? -19.134 13.976 29.198 1.00 87.25 450 LEU A N 1
ATOM 3475 C CA . LEU A 1 450 ? -19.894 13.889 27.945 1.00 87.25 450 LEU A CA 1
ATOM 3476 C C . LEU A 1 450 ? -21.399 13.694 28.193 1.00 87.25 450 LEU A C 1
ATOM 3478 O O . LEU A 1 450 ? -22.222 14.139 27.388 1.00 87.25 450 LEU A O 1
ATOM 3482 N N . CYS A 1 451 ? -21.750 13.065 29.315 1.00 84.81 451 CYS A N 1
ATOM 3483 C CA . CYS A 1 451 ? -23.117 12.818 29.772 1.00 84.81 451 CYS A CA 1
ATOM 3484 C C . CYS A 1 451 ? -23.332 13.364 31.199 1.00 84.81 451 CYS A C 1
ATOM 3486 O O . CYS A 1 451 ? -22.565 14.219 31.637 1.00 84.81 451 CYS A O 1
ATOM 3488 N N . THR A 1 452 ? -24.322 12.852 31.944 1.00 85.44 452 THR A N 1
ATOM 3489 C CA . THR A 1 452 ? -24.516 13.134 33.381 1.00 85.44 452 THR A CA 1
ATOM 3490 C C . THR A 1 452 ? -23.987 11.992 34.289 1.00 85.44 452 THR A C 1
ATOM 3492 O O . THR A 1 452 ? -24.802 11.224 34.804 1.00 85.44 452 THR A O 1
ATOM 3495 N N . PRO A 1 453 ? -22.659 11.784 34.461 1.00 81.38 453 PRO A N 1
ATOM 3496 C CA . PRO A 1 453 ? -22.114 10.774 35.372 1.00 81.38 453 PRO A CA 1
ATOM 3497 C C . PRO A 1 453 ? -21.955 11.263 36.828 1.00 81.38 453 PRO A C 1
ATOM 3499 O O . PRO A 1 453 ? -21.578 12.403 37.100 1.00 81.38 453 PRO A O 1
ATOM 3502 N N . GLU A 1 454 ? -22.101 10.334 37.774 1.00 88.56 454 GLU A N 1
ATOM 3503 C CA . GLU A 1 454 ? -21.627 10.455 39.161 1.00 88.56 454 GLU A CA 1
ATOM 3504 C C . GLU A 1 454 ? -20.685 9.274 39.441 1.00 88.56 454 GLU A C 1
ATOM 3506 O O . GLU A 1 454 ? -21.139 8.139 39.611 1.00 88.56 454 GLU A O 1
ATOM 3511 N N . LYS A 1 455 ? -19.362 9.493 39.376 1.00 86.00 455 LYS A N 1
ATOM 3512 C CA . LYS A 1 455 ? -18.368 8.399 39.367 1.00 86.00 455 LYS A CA 1
ATOM 3513 C C . LYS A 1 455 ? -17.088 8.739 40.144 1.00 86.00 455 LYS A C 1
ATOM 3515 O O . LYS A 1 455 ? -16.737 9.893 40.379 1.00 86.00 455 LYS A O 1
ATOM 3520 N N . THR A 1 456 ? -16.389 7.682 40.565 1.00 91.50 456 THR A N 1
ATOM 3521 C CA . THR A 1 456 ? -15.028 7.735 41.128 1.00 91.50 456 THR A CA 1
ATOM 3522 C C . THR A 1 456 ? -14.084 7.002 40.177 1.00 91.50 456 THR A C 1
ATOM 3524 O O . THR A 1 456 ? -14.358 5.853 39.834 1.00 91.50 456 THR A O 1
ATOM 3527 N N . VAL A 1 457 ? -12.996 7.644 39.746 1.00 91.75 457 VAL A N 1
ATOM 3528 C CA . VAL A 1 457 ? -12.077 7.120 38.717 1.00 91.75 457 VAL A CA 1
ATOM 3529 C C . VAL A 1 457 ? -10.627 7.239 39.187 1.00 91.75 457 VAL A C 1
ATOM 3531 O O . VAL A 1 457 ? -10.215 8.295 39.654 1.00 91.75 457 VAL A O 1
ATOM 3534 N N . ASP A 1 458 ? -9.838 6.172 39.053 1.00 92.56 458 ASP A N 1
ATOM 3535 C CA . ASP A 1 458 ? -8.427 6.164 39.463 1.00 92.56 458 ASP A CA 1
ATOM 3536 C C . ASP A 1 458 ? -7.497 6.705 38.365 1.00 92.56 458 ASP A C 1
ATOM 3538 O O . ASP A 1 458 ? -7.361 6.100 37.294 1.00 92.56 458 ASP A O 1
ATOM 3542 N N . ILE A 1 459 ? -6.749 7.767 38.679 1.00 93.50 459 ILE A N 1
ATOM 3543 C CA . ILE A 1 459 ? -5.557 8.171 37.922 1.00 93.50 459 ILE A CA 1
ATOM 3544 C C . ILE A 1 459 ? -4.357 7.374 38.438 1.00 93.50 459 ILE A C 1
ATOM 3546 O O . ILE A 1 459 ? -4.114 7.304 39.643 1.00 93.50 459 ILE A O 1
ATOM 3550 N N . THR A 1 460 ? -3.557 6.803 37.537 1.00 92.31 460 THR A N 1
ATOM 3551 C CA . THR A 1 460 ? -2.321 6.096 37.906 1.00 92.31 460 THR A CA 1
ATOM 3552 C C . THR A 1 460 ? -1.124 7.041 37.861 1.00 92.31 460 THR A C 1
ATOM 3554 O O . THR A 1 460 ? -0.774 7.570 36.811 1.00 92.31 460 THR A O 1
ATOM 3557 N N . CYS A 1 461 ? -0.481 7.240 39.009 1.00 91.62 461 CYS A N 1
ATOM 3558 C CA . CYS A 1 461 ? 0.759 7.986 39.183 1.00 91.62 461 CYS A CA 1
ATOM 3559 C C . CYS A 1 461 ? 1.953 7.019 39.146 1.00 91.62 461 CYS A C 1
ATOM 3561 O O . CYS A 1 461 ? 2.204 6.282 40.104 1.00 91.62 461 CYS A O 1
ATOM 3563 N N . SER A 1 462 ? 2.692 7.010 38.038 1.00 90.38 462 SER A N 1
ATOM 3564 C CA . SER A 1 462 ? 3.910 6.217 37.853 1.00 90.38 462 SER A CA 1
ATOM 3565 C C . SER A 1 462 ? 5.132 7.012 38.307 1.00 90.38 462 SER A C 1
ATOM 3567 O O . SER A 1 462 ? 5.415 8.095 37.787 1.00 90.38 462 SER A O 1
ATOM 3569 N N . VAL A 1 463 ? 5.891 6.468 39.263 1.00 89.56 463 VAL A N 1
ATOM 3570 C CA . VAL A 1 463 ? 7.035 7.157 39.873 1.00 89.56 463 VAL A CA 1
ATOM 3571 C C . VAL A 1 463 ? 8.315 6.343 39.756 1.00 89.56 463 VAL A C 1
ATOM 3573 O O . VAL A 1 463 ? 8.483 5.306 40.396 1.00 89.56 463 VAL A O 1
ATOM 3576 N N . LEU A 1 464 ? 9.262 6.867 38.978 1.00 87.19 464 LEU A N 1
ATOM 3577 C CA . LEU A 1 464 ? 10.610 6.330 38.828 1.00 87.19 464 LEU A CA 1
ATOM 3578 C C . LEU A 1 464 ? 11.578 7.033 39.787 1.00 87.19 464 LEU A C 1
ATOM 3580 O O . LEU A 1 464 ? 11.829 8.237 39.679 1.00 87.19 464 LEU A O 1
ATOM 3584 N N . ASN A 1 465 ? 12.197 6.264 40.683 1.00 83.12 465 ASN A N 1
ATOM 3585 C CA . ASN A 1 465 ? 13.342 6.723 41.464 1.00 83.12 465 ASN A CA 1
ATOM 3586 C C . ASN A 1 465 ? 14.633 6.469 40.674 1.00 83.12 465 ASN A C 1
ATOM 3588 O O . ASN A 1 465 ? 15.125 5.339 40.633 1.00 83.12 465 ASN A O 1
ATOM 3592 N N . ILE A 1 466 ? 15.188 7.521 40.064 1.00 78.00 466 ILE A N 1
ATOM 3593 C CA . ILE A 1 466 ? 16.308 7.413 39.110 1.00 78.00 466 ILE A CA 1
ATOM 3594 C C . ILE A 1 466 ? 17.537 6.737 39.738 1.00 78.00 466 ILE A C 1
ATOM 3596 O O . ILE A 1 466 ? 18.169 5.904 39.098 1.00 78.00 466 ILE A O 1
ATOM 3600 N N . ASN A 1 467 ? 17.837 7.013 41.011 1.00 76.31 467 ASN A N 1
ATOM 3601 C CA . ASN A 1 467 ? 19.002 6.438 41.692 1.00 76.31 467 ASN A CA 1
ATOM 3602 C C . ASN A 1 467 ? 18.815 4.972 42.115 1.00 76.31 467 ASN A C 1
ATOM 3604 O O . ASN A 1 467 ? 19.798 4.311 42.434 1.00 76.31 467 ASN A O 1
ATOM 3608 N N . LYS A 1 468 ? 17.574 4.474 42.179 1.00 78.94 468 LYS A N 1
ATOM 3609 C CA . LYS A 1 468 ? 17.266 3.081 42.549 1.00 78.94 468 LYS A CA 1
ATOM 3610 C C . LYS A 1 468 ? 16.829 2.221 41.363 1.00 78.94 468 LYS A C 1
ATOM 3612 O O . LYS A 1 468 ? 16.606 1.032 41.556 1.00 78.94 468 LYS A O 1
ATOM 3617 N N . GLY A 1 469 ? 16.613 2.814 40.186 1.00 76.69 469 GLY A N 1
ATOM 3618 C CA . GLY A 1 469 ? 16.051 2.138 39.010 1.00 76.69 469 GLY A CA 1
ATOM 3619 C C . GLY A 1 469 ? 14.635 1.575 39.205 1.00 76.69 469 GLY A C 1
ATOM 3620 O O . GLY A 1 469 ? 14.129 0.890 38.324 1.00 76.69 469 GLY A O 1
ATOM 3621 N N . LYS A 1 470 ? 13.989 1.838 40.350 1.00 79.81 470 LYS A N 1
ATOM 3622 C CA . LYS A 1 470 ? 12.699 1.248 40.716 1.00 79.81 470 LYS A CA 1
ATOM 3623 C C . LYS A 1 470 ? 11.550 2.168 40.309 1.00 79.81 470 LYS A C 1
ATOM 3625 O O . LYS A 1 470 ? 11.557 3.352 40.657 1.00 79.81 470 LYS A O 1
ATOM 3630 N N . ILE A 1 471 ? 10.556 1.580 39.649 1.00 84.81 471 ILE A N 1
ATOM 3631 C CA . ILE A 1 471 ? 9.237 2.165 39.404 1.00 84.81 471 ILE A CA 1
ATOM 3632 C C . ILE A 1 471 ? 8.286 1.700 40.520 1.00 84.81 471 ILE A C 1
ATOM 3634 O O . ILE A 1 471 ? 8.291 0.526 40.897 1.00 84.81 471 ILE A O 1
ATOM 3638 N N . SER A 1 472 ? 7.495 2.623 41.059 1.00 86.38 472 SER A N 1
ATOM 3639 C CA . SER A 1 472 ? 6.319 2.336 41.888 1.00 86.38 472 SER A CA 1
ATOM 3640 C C . SER A 1 472 ? 5.111 3.036 41.261 1.00 86.38 472 SER A C 1
ATOM 3642 O O . SER A 1 472 ? 5.228 4.177 40.818 1.00 86.38 472 SER A O 1
ATOM 3644 N N . GLU A 1 473 ? 3.963 2.366 41.237 1.00 89.00 473 GLU A N 1
ATOM 3645 C CA . GLU A 1 473 ? 2.697 2.911 40.735 1.00 89.00 473 GLU A CA 1
ATOM 3646 C C . GLU A 1 473 ? 1.742 3.145 41.903 1.00 89.00 473 GLU A C 1
ATOM 3648 O O . GLU A 1 473 ? 1.657 2.326 42.821 1.00 89.00 473 GLU A O 1
ATOM 3653 N N . ILE A 1 474 ? 1.053 4.284 41.891 1.00 89.25 474 ILE A N 1
ATOM 3654 C CA . ILE A 1 474 ? 0.128 4.687 42.948 1.00 89.25 474 ILE A CA 1
ATOM 3655 C C . ILE A 1 474 ? -1.151 5.196 42.300 1.00 89.25 474 ILE A C 1
ATOM 3657 O O . ILE A 1 474 ? -1.105 6.095 41.466 1.00 89.25 474 ILE A O 1
ATOM 3661 N N . LYS A 1 475 ? -2.293 4.639 42.695 1.00 90.25 475 LYS A N 1
ATOM 3662 C CA . LYS A 1 475 ? -3.600 5.107 42.238 1.00 90.25 475 LYS A CA 1
ATOM 3663 C C . LYS A 1 475 ? -4.069 6.288 43.084 1.00 90.25 475 LYS A C 1
ATOM 3665 O O . LYS A 1 475 ? -3.909 6.265 44.304 1.00 90.25 475 LYS A O 1
ATOM 3670 N N . ILE A 1 476 ? -4.621 7.304 42.428 1.00 91.12 476 ILE A N 1
ATOM 3671 C CA . ILE A 1 476 ? -5.233 8.479 43.046 1.00 91.12 476 ILE A CA 1
ATOM 3672 C C . ILE A 1 476 ? -6.697 8.521 42.589 1.00 91.12 476 ILE A C 1
ATOM 3674 O O . ILE A 1 476 ? -6.930 8.773 41.403 1.00 91.12 476 ILE A O 1
ATOM 3678 N N . PRO A 1 477 ? -7.673 8.267 43.476 1.00 92.31 477 PRO A N 1
ATOM 3679 C CA . PRO A 1 477 ? -9.082 8.370 43.127 1.00 92.31 477 PRO A CA 1
ATOM 3680 C C . PRO A 1 477 ? -9.476 9.828 42.869 1.00 92.31 477 PRO A C 1
ATOM 3682 O O . PRO A 1 477 ? -9.067 10.740 43.594 1.00 92.31 477 PRO A O 1
ATOM 3685 N N . VAL A 1 478 ? -10.296 10.027 41.841 1.00 93.19 478 VAL A N 1
ATOM 3686 C CA . VAL A 1 478 ? -10.901 11.302 41.453 1.00 93.19 478 VAL A CA 1
ATOM 3687 C C . VAL A 1 478 ? -12.415 11.167 41.545 1.00 93.19 478 VAL A C 1
ATOM 3689 O O . VAL A 1 478 ? -12.989 10.315 40.866 1.00 93.19 478 VAL A O 1
ATOM 3692 N N . LYS A 1 479 ? -13.065 11.994 42.367 1.00 93.31 479 LYS A N 1
ATOM 3693 C CA . LYS A 1 479 ? -14.524 12.031 42.534 1.00 93.31 479 LYS A CA 1
ATOM 3694 C C . LYS A 1 479 ? -15.126 13.278 41.912 1.00 93.31 479 LYS A C 1
ATOM 3696 O O . LYS A 1 479 ? -14.778 14.395 42.305 1.00 93.31 479 LYS A O 1
ATOM 3701 N N . PHE A 1 480 ? -16.077 13.067 41.011 1.00 92.50 480 PHE A N 1
ATOM 3702 C CA . PHE A 1 480 ? -16.850 14.120 40.367 1.00 92.50 480 PHE A CA 1
ATOM 3703 C C . PHE A 1 480 ? -18.303 13.680 40.158 1.00 92.50 480 PHE A C 1
ATOM 3705 O O . PHE A 1 480 ? -18.593 12.501 39.935 1.00 92.50 480 PHE A O 1
ATOM 3712 N N . ALA A 1 481 ? -19.203 14.656 40.213 1.00 91.75 481 ALA A N 1
ATOM 3713 C CA . ALA A 1 481 ? -20.600 14.532 39.831 1.00 91.75 481 ALA A CA 1
ATOM 3714 C C . ALA A 1 481 ? -20.912 15.674 38.864 1.00 91.75 481 ALA A C 1
ATOM 3716 O O . ALA A 1 481 ? -20.487 16.804 39.092 1.00 91.75 481 ALA A O 1
ATOM 3717 N N . SER A 1 482 ? -21.599 15.389 37.768 1.00 90.06 482 SER A N 1
ATOM 3718 C CA . SER A 1 482 ? -21.995 16.399 36.782 1.00 90.06 482 SER A CA 1
ATOM 3719 C C . SER A 1 482 ? -23.398 16.950 37.026 1.00 90.06 482 SER A C 1
ATOM 3721 O O . SER A 1 482 ? -24.252 16.232 37.547 1.00 90.06 482 SER A O 1
ATOM 3723 N N . GLU A 1 483 ? -23.679 18.139 36.502 1.00 89.19 483 GLU A N 1
ATOM 3724 C CA . GLU A 1 483 ? -25.029 18.703 36.470 1.00 89.19 483 GLU A CA 1
ATOM 3725 C C . GLU A 1 483 ? -26.030 17.845 35.667 1.00 89.19 483 GLU A C 1
ATOM 3727 O O . GLU A 1 483 ? -25.691 17.111 34.727 1.00 89.19 483 GLU A O 1
ATOM 3732 N N . MET A 1 484 ? -27.310 17.975 36.016 1.00 81.19 484 MET A N 1
ATOM 3733 C CA . MET A 1 484 ? -28.409 17.340 35.288 1.00 81.19 484 MET A CA 1
ATOM 3734 C C . MET A 1 484 ? -28.547 17.895 33.863 1.00 81.19 484 MET A C 1
ATOM 3736 O O . MET A 1 484 ? -28.950 19.040 33.667 1.00 81.19 484 MET A O 1
ATOM 3740 N N . SER A 1 485 ? -28.303 17.047 32.860 1.00 82.38 485 SER A N 1
ATOM 3741 C CA . SER A 1 485 ? -28.355 17.409 31.440 1.00 82.38 485 SER A CA 1
ATOM 3742 C C . SER A 1 485 ? -29.335 16.537 30.644 1.00 82.38 485 SER A C 1
ATOM 3744 O O . SER A 1 485 ? -29.910 15.567 31.138 1.00 82.38 485 SER A O 1
ATOM 3746 N N . THR A 1 486 ? -29.531 16.886 29.370 1.00 77.69 486 THR A N 1
ATOM 3747 C CA . THR A 1 486 ? -30.233 16.029 28.396 1.00 77.69 486 THR A CA 1
ATOM 3748 C C . THR A 1 486 ? -29.326 14.943 27.802 1.00 77.69 486 THR A C 1
ATOM 3750 O O . THR A 1 486 ? -29.838 13.975 27.241 1.00 77.69 486 THR A O 1
ATOM 3753 N N . ALA A 1 487 ? -28.003 15.061 27.967 1.00 78.00 487 ALA A N 1
ATOM 3754 C CA . ALA A 1 487 ? -27.039 14.004 27.676 1.00 78.00 487 ALA A CA 1
ATOM 3755 C C . ALA A 1 487 ? -26.969 13.024 28.864 1.00 78.00 487 ALA A C 1
ATOM 3757 O O . ALA A 1 487 ? -26.215 13.225 29.810 1.00 78.00 487 ALA A O 1
ATOM 3758 N N . LEU A 1 488 ? -27.809 11.989 28.851 1.00 80.94 488 LEU A N 1
ATOM 3759 C CA . LEU A 1 488 ? -27.932 11.022 29.952 1.00 80.94 488 LEU A CA 1
ATOM 3760 C C . LEU A 1 488 ? -26.778 10.011 29.983 1.00 80.94 488 LEU A C 1
ATOM 3762 O O . LEU A 1 488 ? -26.315 9.607 28.919 1.00 80.94 488 LEU A O 1
ATOM 3766 N N . ASP A 1 489 ? -26.374 9.540 31.172 1.00 83.19 489 ASP A N 1
ATOM 3767 C CA . ASP A 1 489 ? -25.477 8.373 31.282 1.00 83.19 489 ASP A CA 1
ATOM 3768 C C . ASP A 1 489 ? -26.172 7.125 30.677 1.00 83.19 489 ASP A C 1
ATOM 3770 O O . ASP A 1 489 ? -27.273 6.764 31.125 1.00 83.19 489 ASP A O 1
ATOM 3774 N N . PRO A 1 490 ? -25.569 6.459 29.668 1.00 79.12 490 PRO A N 1
ATOM 3775 C CA . PRO A 1 490 ? -26.106 5.236 29.074 1.00 79.12 490 PRO A CA 1
ATOM 3776 C C . PRO A 1 490 ? -26.404 4.117 30.084 1.00 79.12 490 PRO A C 1
ATOM 3778 O O . PRO A 1 490 ? -27.373 3.375 29.902 1.00 79.12 490 PRO A O 1
ATOM 3781 N N . ASP A 1 491 ? -25.635 4.023 31.175 1.00 83.81 491 ASP A N 1
ATOM 3782 C CA . ASP A 1 491 ? -25.765 2.978 32.199 1.00 83.81 491 ASP A CA 1
ATOM 3783 C C . ASP A 1 491 ? -27.107 3.087 32.968 1.00 83.81 491 ASP A C 1
ATOM 3785 O O . ASP A 1 491 ? -27.635 2.094 33.486 1.00 83.81 491 ASP A O 1
ATOM 3789 N N . GLU A 1 492 ? -27.717 4.280 33.020 1.00 83.81 492 GLU A N 1
ATOM 3790 C CA . GLU A 1 492 ? -29.024 4.496 33.657 1.00 83.81 492 GLU A CA 1
ATOM 3791 C C . GLU A 1 492 ? -30.217 4.023 32.796 1.00 83.81 492 GLU A C 1
ATOM 3793 O O . GLU A 1 492 ? -31.333 3.859 33.309 1.00 83.81 492 GLU A O 1
ATOM 3798 N N . LEU A 1 493 ? -30.010 3.788 31.495 1.00 84.50 493 LEU A N 1
ATOM 3799 C CA . LEU A 1 493 ? -31.059 3.540 30.500 1.00 84.50 493 LEU A CA 1
ATOM 3800 C C . LEU A 1 493 ? -31.360 2.048 30.316 1.00 84.50 493 LEU A C 1
ATOM 3802 O O . LEU A 1 493 ? -30.933 1.382 29.371 1.00 84.50 493 LEU A O 1
ATOM 3806 N N . LYS A 1 494 ? -32.198 1.507 31.199 1.00 88.12 494 LYS A N 1
ATOM 3807 C CA . LYS A 1 494 ? -32.498 0.068 31.244 1.00 88.12 494 LYS A CA 1
ATOM 3808 C C . LYS A 1 494 ? -33.530 -0.324 30.181 1.00 88.12 494 LYS A C 1
ATOM 3810 O O . LYS A 1 494 ? -34.738 -0.289 30.437 1.00 88.12 494 LYS A O 1
ATOM 3815 N N . LYS A 1 495 ? -33.064 -0.711 28.986 1.00 88.62 495 LYS A N 1
ATOM 3816 C CA . LYS A 1 495 ? -33.880 -1.320 27.912 1.00 88.62 495 LYS A CA 1
ATOM 3817 C C . LYS A 1 495 ? -34.593 -2.581 28.442 1.00 88.62 495 LYS A C 1
ATOM 3819 O O . LYS A 1 495 ? -33.977 -3.393 29.122 1.00 88.62 495 LYS A O 1
ATOM 3824 N N . LYS A 1 496 ? -35.895 -2.749 28.154 1.00 89.88 496 LYS A N 1
ATOM 3825 C CA . LYS A 1 496 ? -36.687 -3.938 28.549 1.00 89.88 496 LYS A CA 1
ATOM 3826 C C . LYS A 1 496 ? -37.174 -4.730 27.336 1.00 89.88 496 LYS A C 1
ATOM 3828 O O . LYS A 1 496 ? -36.562 -5.723 26.972 1.00 89.88 496 LYS A O 1
ATOM 3833 N N . ARG A 1 497 ? -38.274 -4.304 26.701 1.00 89.38 497 ARG A N 1
ATOM 3834 C CA . ARG A 1 497 ? -38.848 -4.986 25.522 1.00 89.38 497 ARG A CA 1
ATOM 3835 C C . ARG A 1 497 ? -38.898 -4.055 24.321 1.00 89.38 497 ARG A C 1
ATOM 3837 O O . ARG A 1 497 ? -39.234 -2.883 24.479 1.00 89.38 497 ARG A O 1
ATOM 3844 N N . LYS A 1 498 ? -38.628 -4.582 23.129 1.00 90.75 498 LYS A N 1
ATOM 3845 C CA . LYS A 1 498 ? -38.845 -3.878 21.859 1.00 90.75 498 LYS A CA 1
ATOM 3846 C C . LYS A 1 498 ? -40.333 -3.523 21.716 1.00 90.75 498 LYS A C 1
ATOM 3848 O O . LYS A 1 498 ? -41.198 -4.348 22.001 1.00 90.75 498 LYS A O 1
ATOM 3853 N N . LEU A 1 499 ? -40.620 -2.280 21.341 1.00 82.69 499 LEU A N 1
ATOM 3854 C CA . LEU A 1 499 ? -41.961 -1.768 21.029 1.00 82.69 499 LEU A CA 1
ATOM 3855 C C . LEU A 1 499 ? -42.187 -1.665 19.519 1.00 82.69 499 LEU A C 1
ATOM 3857 O O . LEU A 1 499 ? -43.311 -1.840 19.066 1.00 82.69 499 LEU A O 1
ATOM 3861 N N . GLY A 1 500 ? -41.132 -1.400 18.748 1.00 80.94 500 GLY A N 1
ATOM 3862 C CA . GLY A 1 500 ? -41.197 -1.318 17.293 1.00 80.94 500 GLY A CA 1
ATOM 3863 C C . GLY A 1 500 ? -39.831 -1.050 16.671 1.00 80.94 500 GLY A C 1
ATOM 3864 O O . GLY A 1 500 ? -38.854 -0.781 17.369 1.00 80.94 500 GLY A O 1
ATOM 3865 N N . GLU A 1 501 ? -39.762 -1.125 15.349 1.00 87.06 501 GLU A N 1
ATOM 3866 C CA . GLU A 1 501 ? -38.581 -0.786 14.558 1.00 87.06 501 GLU A CA 1
ATOM 3867 C C . GLU A 1 501 ? -39.013 -0.063 13.285 1.00 87.06 501 GLU A C 1
ATOM 3869 O O . GLU A 1 501 ? -40.022 -0.416 12.681 1.00 87.06 501 GLU A O 1
ATOM 3874 N N . GLY A 1 502 ? -38.239 0.944 12.887 1.00 77.25 502 GLY A N 1
ATOM 3875 C CA . GLY A 1 502 ? -38.417 1.656 11.628 1.00 77.25 502 GLY A CA 1
ATOM 3876 C C . GLY A 1 502 ? -37.135 1.713 10.799 1.00 77.25 502 GLY A C 1
ATOM 3877 O O . GLY A 1 502 ? -36.108 1.099 11.111 1.00 77.25 502 GLY A O 1
ATOM 3878 N N . SER A 1 503 ? -37.182 2.521 9.743 1.00 73.75 503 SER A N 1
ATOM 3879 C CA . SER A 1 503 ? -36.032 2.849 8.891 1.00 73.75 503 SER A CA 1
ATOM 3880 C C . SER A 1 503 ? -34.864 3.463 9.671 1.00 73.75 503 SER A C 1
ATOM 3882 O O . SER A 1 503 ? -33.711 3.173 9.366 1.00 73.75 503 SER A O 1
ATOM 3884 N N . PHE A 1 504 ? -35.157 4.287 10.681 1.00 65.19 504 PHE A N 1
ATOM 3885 C CA . PHE A 1 504 ? -34.157 5.086 11.396 1.00 65.19 504 PHE A CA 1
ATOM 3886 C C . PHE A 1 504 ? -33.611 4.447 12.685 1.00 65.19 504 PHE A C 1
ATOM 3888 O O . PHE A 1 504 ? -32.549 4.849 13.153 1.00 65.19 504 PHE A O 1
ATOM 3895 N N . GLY A 1 505 ? -34.320 3.484 13.282 1.00 76.31 505 GLY A N 1
ATOM 3896 C CA . GLY A 1 505 ? -33.989 2.986 14.619 1.00 76.31 505 GLY A CA 1
ATOM 3897 C C . GLY A 1 505 ? -34.994 1.996 15.207 1.00 76.31 505 GLY A C 1
ATOM 3898 O O . GLY A 1 505 ? -36.063 1.759 14.637 1.00 76.31 505 GLY A O 1
ATOM 3899 N N . ILE A 1 506 ? -34.647 1.445 16.368 1.00 81.31 506 ILE A N 1
ATOM 3900 C CA . ILE A 1 506 ? -35.465 0.542 17.183 1.00 81.31 506 ILE A CA 1
ATOM 3901 C C . ILE A 1 506 ? -35.967 1.308 18.412 1.00 81.31 506 ILE A C 1
ATOM 3903 O O . ILE A 1 506 ? -35.211 2.032 19.052 1.00 81.31 506 ILE A O 1
ATOM 3907 N N . VAL A 1 507 ? -37.244 1.147 18.761 1.00 82.38 507 VAL A N 1
ATOM 3908 C CA . VAL A 1 507 ? -37.830 1.720 19.981 1.00 82.38 507 VAL A CA 1
ATOM 3909 C C . VAL A 1 507 ? -38.055 0.610 20.998 1.00 82.38 507 VAL A C 1
ATOM 3911 O O . VAL A 1 507 ? -38.711 -0.389 20.700 1.00 82.38 507 VAL A O 1
ATOM 3914 N N . TYR A 1 508 ? -37.567 0.803 22.220 1.00 83.38 508 TYR A N 1
ATOM 3915 C CA . TYR A 1 508 ? -37.766 -0.083 23.363 1.00 83.38 508 TYR A CA 1
ATOM 3916 C C . TYR A 1 508 ? -38.612 0.600 24.437 1.00 83.38 508 TYR A C 1
ATOM 3918 O O . TYR A 1 508 ? -38.474 1.793 24.690 1.00 83.38 508 TYR A O 1
ATOM 3926 N N . LYS A 1 509 ? -39.422 -0.179 25.153 1.00 83.94 509 LYS A N 1
ATOM 3927 C CA . LYS A 1 509 ? -39.877 0.185 26.495 1.00 83.94 509 LYS A CA 1
ATOM 3928 C C . LYS A 1 509 ? -38.689 -0.013 27.425 1.00 83.94 509 LYS A C 1
ATOM 3930 O O . LYS A 1 509 ? -38.114 -1.101 27.435 1.00 83.94 509 LYS A O 1
ATOM 3935 N N . GLY A 1 510 ? -38.346 0.999 28.207 1.00 87.69 510 GLY A N 1
ATOM 3936 C CA . GLY A 1 510 ? -37.253 0.957 29.170 1.00 87.69 510 GLY A CA 1
ATOM 3937 C C . GLY A 1 510 ? -37.651 1.498 30.537 1.00 87.69 510 GLY A C 1
ATOM 3938 O O . GLY A 1 510 ? -38.830 1.742 30.815 1.00 87.69 510 GLY A O 1
ATOM 3939 N N . ALA A 1 511 ? -36.652 1.669 31.395 1.00 84.38 511 ALA A N 1
ATOM 3940 C CA . ALA A 1 511 ? -36.756 2.435 32.625 1.00 84.38 511 ALA A CA 1
ATOM 3941 C C . ALA A 1 511 ? -35.553 3.377 32.772 1.00 84.38 511 ALA A C 1
ATOM 3943 O O . ALA A 1 511 ? -34.434 2.983 32.455 1.00 84.38 511 ALA A O 1
ATOM 3944 N N . TYR A 1 512 ? -35.805 4.583 33.274 1.00 83.88 512 TYR A N 1
ATOM 3945 C CA . TYR A 1 512 ? -34.811 5.612 33.578 1.00 83.88 512 TYR A CA 1
ATOM 3946 C C . TYR A 1 512 ? -35.164 6.221 34.939 1.00 83.88 512 TYR A C 1
ATOM 3948 O O . TYR A 1 512 ? -36.292 6.681 35.121 1.00 83.88 512 TYR A O 1
ATOM 3956 N N . ARG A 1 513 ? -34.252 6.143 35.919 1.00 83.00 513 ARG A N 1
ATOM 3957 C CA . ARG A 1 513 ? -34.472 6.583 37.318 1.00 83.00 513 ARG A CA 1
ATOM 3958 C C . ARG A 1 513 ? -35.845 6.173 37.893 1.00 83.00 513 ARG A C 1
ATOM 3960 O O . ARG A 1 513 ? -36.588 6.981 38.435 1.00 83.00 513 ARG A O 1
ATOM 3967 N N . GLY A 1 514 ? -36.220 4.904 37.700 1.00 80.00 514 GLY A N 1
ATOM 3968 C CA . GLY A 1 514 ? -37.507 4.330 38.132 1.00 80.00 514 GLY A CA 1
ATOM 3969 C C . GLY A 1 514 ? -38.703 4.612 37.208 1.00 80.00 514 GLY A C 1
ATOM 3970 O O . GLY A 1 514 ? -39.629 3.802 37.153 1.00 80.00 514 GLY A O 1
ATOM 3971 N N . ASN A 1 515 ? -38.663 5.682 36.414 1.00 78.69 515 ASN A N 1
ATOM 3972 C CA . ASN A 1 515 ? -39.722 6.045 35.476 1.00 78.69 515 ASN A CA 1
ATOM 3973 C C . ASN A 1 515 ? -39.736 5.127 34.248 1.00 78.69 515 ASN A C 1
ATOM 3975 O O . ASN A 1 515 ? -38.690 4.733 33.730 1.00 78.69 515 ASN A O 1
ATOM 3979 N N . VAL A 1 516 ? -40.929 4.797 33.751 1.00 81.06 516 VAL A N 1
ATOM 3980 C CA . VAL A 1 516 ? -41.100 4.033 32.506 1.00 81.06 516 VAL A CA 1
ATOM 3981 C C . VAL A 1 516 ? -40.934 4.975 31.317 1.00 81.06 516 VAL A C 1
ATOM 3983 O O . VAL A 1 516 ? -41.690 5.930 31.179 1.00 81.06 516 VAL A O 1
ATOM 3986 N N . VAL A 1 517 ? -39.979 4.675 30.437 1.00 82.69 517 VAL A N 1
ATOM 3987 C CA . VAL A 1 517 ? -39.622 5.523 29.286 1.00 82.69 517 VAL A CA 1
ATOM 3988 C C . VAL A 1 517 ? -39.645 4.742 27.971 1.00 82.69 517 VAL A C 1
ATOM 3990 O O . VAL A 1 517 ? -39.625 3.507 27.966 1.00 82.69 517 VAL A O 1
ATOM 3993 N N . ALA A 1 518 ? -39.663 5.460 26.848 1.00 80.31 518 ALA A N 1
ATOM 3994 C CA . ALA A 1 518 ? -39.372 4.908 25.529 1.00 80.31 518 ALA A CA 1
ATOM 3995 C C . ALA A 1 518 ? -37.929 5.271 25.139 1.00 80.31 518 ALA A C 1
ATOM 3997 O O . ALA A 1 518 ? -37.587 6.447 25.081 1.00 80.31 518 ALA A O 1
ATOM 3998 N N . ILE A 1 519 ? -37.091 4.269 24.877 1.00 81.19 519 ILE A N 1
ATOM 3999 C CA . ILE A 1 519 ? -35.690 4.438 24.466 1.00 81.19 519 ILE A CA 1
ATOM 4000 C C . ILE A 1 519 ? -35.622 4.187 22.959 1.00 81.19 519 ILE A C 1
ATOM 4002 O O . ILE A 1 519 ? -35.958 3.087 22.518 1.00 81.19 519 ILE A O 1
ATOM 4006 N N . LYS A 1 520 ? -35.219 5.187 22.167 1.00 81.50 520 LYS A N 1
ATOM 4007 C CA . LYS A 1 520 ? -35.042 5.052 20.711 1.00 81.50 520 LYS A CA 1
ATOM 4008 C C . LYS A 1 520 ? -33.555 4.953 20.384 1.00 81.50 520 LYS A C 1
ATOM 4010 O O . LYS A 1 520 ? -32.817 5.914 20.551 1.00 81.50 520 LYS A O 1
ATOM 4015 N N . GLU A 1 521 ? -33.152 3.787 19.905 1.00 80.31 521 GLU A N 1
ATOM 4016 C CA . GLU A 1 521 ? -31.798 3.461 19.468 1.00 80.31 521 GLU A CA 1
ATOM 4017 C C . GLU A 1 521 ? -31.704 3.627 17.949 1.00 80.31 521 GLU A C 1
ATOM 4019 O O . GLU A 1 521 ? -32.505 3.052 17.209 1.00 80.31 521 GLU A O 1
ATOM 4024 N N . MET A 1 522 ? -30.771 4.450 17.476 1.00 76.12 522 MET A N 1
ATOM 4025 C CA . MET A 1 522 ? -30.617 4.765 16.052 1.00 76.12 522 MET A CA 1
ATOM 4026 C C . MET A 1 522 ? -29.748 3.711 15.355 1.00 76.12 522 MET A C 1
ATOM 4028 O O . MET A 1 522 ? -28.848 3.141 15.962 1.00 76.12 522 MET A O 1
ATOM 4032 N N . LYS A 1 523 ? -30.009 3.436 14.071 1.00 74.62 523 LYS A N 1
ATOM 4033 C CA . LYS A 1 523 ? -29.182 2.499 13.288 1.00 74.62 523 LYS A CA 1
ATOM 4034 C C . LYS A 1 523 ? -27.845 3.142 12.913 1.00 74.62 523 LYS A C 1
ATOM 4036 O O . LYS A 1 523 ? -27.823 4.292 12.486 1.00 74.62 523 LYS A O 1
ATOM 4041 N N . GLU A 1 524 ? -26.762 2.375 12.979 1.00 66.56 524 GLU A N 1
ATOM 4042 C CA . GLU A 1 524 ? -25.370 2.811 12.759 1.00 66.56 524 GLU A CA 1
ATOM 4043 C C . GLU A 1 524 ? -25.151 3.601 11.448 1.00 66.56 524 GLU A C 1
ATOM 4045 O O . GLU A 1 524 ? -24.488 4.635 11.429 1.00 66.56 524 GLU A O 1
ATOM 4050 N N . MET A 1 525 ? -25.812 3.213 10.350 1.00 59.34 525 MET A N 1
ATOM 4051 C CA . MET A 1 525 ? -25.758 3.953 9.073 1.00 59.34 525 MET A CA 1
ATOM 4052 C C . MET A 1 525 ? -26.375 5.367 9.122 1.00 59.34 525 MET A C 1
ATOM 4054 O O . MET A 1 525 ? -26.115 6.184 8.235 1.00 59.34 525 MET A O 1
ATOM 4058 N N . VAL A 1 526 ? -27.239 5.643 10.104 1.00 61.88 526 VAL A N 1
ATOM 4059 C CA . VAL A 1 526 ? -27.840 6.964 10.353 1.00 61.88 526 VAL A CA 1
ATOM 4060 C C . VAL A 1 526 ? -26.899 7.798 11.220 1.00 61.88 526 VAL A C 1
ATOM 4062 O O . VAL A 1 526 ? -26.613 8.938 10.865 1.00 61.88 526 VAL A O 1
ATOM 4065 N N . VAL A 1 527 ? -26.369 7.187 12.283 1.00 58.16 527 VAL A N 1
ATOM 4066 C CA . VAL A 1 527 ? -25.336 7.721 13.190 1.00 58.16 527 VAL A CA 1
ATOM 4067 C C . VAL A 1 527 ? -24.135 8.250 12.391 1.00 58.16 527 VAL A C 1
ATOM 4069 O O . VAL A 1 527 ? -23.849 9.446 12.393 1.00 58.16 527 VAL A O 1
ATOM 4072 N N . ALA A 1 528 ? -23.535 7.407 11.542 1.00 53.47 528 ALA A N 1
ATOM 4073 C CA . ALA A 1 528 ? -22.373 7.759 10.719 1.00 53.47 528 ALA A CA 1
ATOM 4074 C C . ALA A 1 528 ? -22.584 8.961 9.764 1.00 53.47 528 ALA A C 1
ATOM 4076 O O . ALA A 1 528 ? -21.619 9.568 9.301 1.00 53.47 528 ALA A O 1
ATOM 4077 N N . LYS A 1 529 ? -23.837 9.332 9.453 1.00 52.56 529 LYS A N 1
ATOM 4078 C CA . LYS A 1 529 ? -24.176 10.517 8.639 1.00 52.56 529 LYS A CA 1
ATOM 4079 C C . LYS A 1 529 ? -24.523 11.762 9.455 1.00 52.56 529 LYS A C 1
ATOM 4081 O O . LYS A 1 529 ? -24.544 12.850 8.877 1.00 52.56 529 LYS A O 1
ATOM 4086 N N . LEU A 1 530 ? -24.782 11.624 10.754 1.00 51.50 530 LEU A N 1
ATOM 4087 C CA . LEU A 1 530 ? -24.955 12.744 11.678 1.00 51.50 530 LEU A CA 1
ATOM 4088 C C . LEU A 1 530 ? -23.584 13.297 12.094 1.00 51.50 530 LEU A C 1
ATOM 4090 O O . LEU A 1 530 ? -23.340 14.489 11.893 1.00 51.50 530 LEU A O 1
ATOM 4094 N N . GLY A 1 531 ? -22.649 12.426 12.498 1.00 43.59 531 GLY A N 1
ATOM 4095 C CA . GLY A 1 531 ? -21.260 12.805 12.805 1.00 43.59 531 GLY A CA 1
ATOM 4096 C C . GLY A 1 531 ? -20.513 13.477 11.638 1.00 43.59 531 GLY A C 1
ATOM 4097 O O . GLY A 1 531 ? -19.699 14.369 11.845 1.00 43.59 531 GLY A O 1
ATOM 4098 N N . ALA A 1 532 ? -20.864 13.168 10.384 1.00 37.59 532 ALA A N 1
ATOM 4099 C CA . ALA A 1 532 ? -20.271 13.797 9.194 1.00 37.59 532 ALA A CA 1
ATOM 4100 C C . ALA A 1 532 ? -20.604 15.301 9.010 1.00 37.59 532 ALA A C 1
ATOM 4102 O O . ALA A 1 532 ? -20.155 15.915 8.038 1.00 37.59 532 ALA A O 1
ATOM 4103 N N . LYS A 1 533 ? -21.410 15.908 9.896 1.00 34.81 533 LYS A N 1
ATOM 4104 C CA . LYS A 1 533 ? -21.722 17.351 9.909 1.00 34.81 533 LYS A CA 1
ATOM 4105 C C . LYS A 1 533 ? -21.498 18.005 11.280 1.00 34.81 533 LYS A C 1
ATOM 4107 O O . LYS A 1 533 ? -22.237 18.909 11.663 1.00 34.81 533 LYS A O 1
ATOM 4112 N N . GLY A 1 534 ? -20.433 17.604 11.970 1.00 28.08 534 GLY A N 1
ATOM 4113 C CA . GLY A 1 534 ? -19.885 18.298 13.134 1.00 28.08 534 GLY A CA 1
ATOM 4114 C C . GLY A 1 534 ? -18.427 17.898 13.362 1.00 28.08 534 GLY A C 1
ATOM 4115 O O . GLY A 1 534 ? -18.069 16.753 13.144 1.00 28.08 534 GLY A O 1
ATOM 4116 N N . PHE A 1 535 ? -17.590 18.845 13.792 1.00 23.86 535 PHE A N 1
ATOM 4117 C CA . PHE A 1 535 ? -16.178 18.640 14.156 1.00 23.86 535 PHE A CA 1
ATOM 4118 C C . PHE A 1 535 ? -15.208 18.111 13.077 1.00 23.86 535 PHE A C 1
ATOM 4120 O O . PHE A 1 535 ? -14.966 16.920 12.900 1.00 23.86 535 PHE A O 1
ATOM 4127 N N . THR A 1 536 ? -14.458 19.043 12.486 1.00 25.27 536 THR A N 1
ATOM 4128 C CA .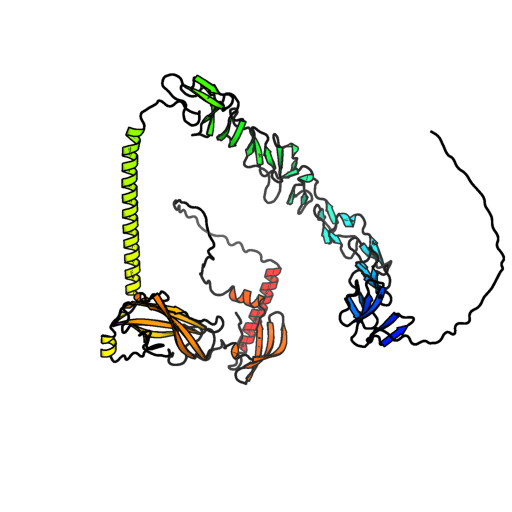 THR A 1 536 ? -13.107 18.763 11.981 1.00 25.27 536 THR A CA 1
ATOM 4129 C C . THR A 1 536 ? -12.148 18.519 13.158 1.00 25.27 536 THR A C 1
ATOM 4131 O O . THR A 1 536 ? -11.528 19.466 13.649 1.00 25.27 536 THR A O 1
ATOM 4134 N N . LYS A 1 537 ? -11.985 17.269 13.620 1.00 26.47 537 LYS A N 1
ATOM 4135 C CA . LYS A 1 537 ? -10.841 16.897 14.479 1.00 26.47 537 LYS A CA 1
ATOM 4136 C C . LYS A 1 537 ? -9.599 16.707 13.594 1.00 26.47 537 LYS A C 1
ATOM 4138 O O . LYS A 1 537 ? -9.427 15.678 12.948 1.00 26.47 537 LYS A O 1
ATOM 4143 N N . ASN A 1 538 ? -8.714 17.707 13.582 1.00 24.77 538 ASN A N 1
ATOM 4144 C CA . ASN A 1 538 ? -7.332 17.523 13.136 1.00 24.77 538 ASN A CA 1
ATOM 4145 C C . ASN A 1 538 ? -6.620 16.616 14.149 1.00 24.77 538 ASN A C 1
ATOM 4147 O O . ASN A 1 538 ? -6.245 17.064 15.231 1.00 24.77 538 ASN A O 1
ATOM 4151 N N . SER A 1 539 ? -6.430 15.342 13.814 1.00 26.09 539 SER A N 1
ATOM 4152 C CA . SER A 1 539 ? -5.568 14.426 14.570 1.00 26.09 539 SER A CA 1
ATOM 4153 C C . SER A 1 539 ? -4.939 13.404 13.630 1.00 26.09 539 SER A C 1
ATOM 4155 O O . SER A 1 539 ? -5.382 12.267 13.508 1.00 26.09 539 SER A O 1
ATOM 4157 N N . THR A 1 540 ? -3.876 13.829 12.951 1.00 22.52 540 THR A N 1
ATOM 4158 C CA . THR A 1 540 ? -2.917 12.915 12.328 1.00 22.52 540 THR A CA 1
ATOM 4159 C C . THR A 1 540 ? -2.134 12.186 13.417 1.00 22.52 540 THR A C 1
ATOM 4161 O O . THR A 1 540 ? -1.312 12.804 14.095 1.00 22.52 540 THR A O 1
ATOM 4164 N N . VAL A 1 541 ? -2.332 10.875 13.546 1.00 25.27 541 VAL A N 1
ATOM 4165 C CA . VAL A 1 541 ? -1.372 9.977 14.201 1.00 25.27 541 VAL A CA 1
ATOM 4166 C C . VAL A 1 541 ? -1.061 8.851 13.225 1.00 25.27 541 VAL A C 1
ATOM 4168 O O . VAL A 1 541 ? -1.868 7.950 13.011 1.00 25.27 541 VAL A O 1
ATOM 4171 N N . GLU A 1 542 ? 0.108 8.931 12.593 1.00 24.30 542 GLU A N 1
ATOM 4172 C CA . GLU A 1 542 ? 0.603 7.884 11.703 1.00 24.30 542 GLU A CA 1
ATOM 4173 C C . GLU A 1 542 ? 0.973 6.629 12.502 1.00 24.30 542 GLU A C 1
ATOM 4175 O O . GLU A 1 542 ? 1.835 6.654 13.386 1.00 24.30 542 GLU A O 1
ATOM 4180 N N . SER A 1 543 ? 0.391 5.491 12.126 1.00 24.92 543 SER A N 1
ATOM 4181 C CA . SER A 1 543 ? 0.886 4.178 12.529 1.00 24.92 543 SER A CA 1
ATOM 4182 C C . SER A 1 543 ? 2.241 3.912 11.862 1.00 24.92 543 SER A C 1
ATOM 4184 O O . SER A 1 543 ? 2.315 3.513 10.699 1.00 24.92 543 SER A O 1
ATOM 4186 N N . SER A 1 544 ? 3.333 4.123 12.596 1.00 25.22 544 SER A N 1
ATOM 4187 C CA . SER A 1 544 ? 4.683 3.852 12.096 1.00 25.22 544 SER A CA 1
ATOM 4188 C C . SER A 1 544 ? 4.968 2.351 11.966 1.00 25.22 544 SER A C 1
ATOM 4190 O O . SER A 1 544 ? 4.947 1.613 12.951 1.00 25.22 544 SER A O 1
ATOM 4192 N N . SER A 1 545 ? 5.365 1.905 10.771 1.00 26.34 545 SER A N 1
ATOM 4193 C CA . SER A 1 545 ? 6.118 0.657 10.587 1.00 26.34 545 SER A CA 1
ATOM 4194 C C . SER A 1 545 ? 7.135 0.749 9.445 1.00 26.34 545 SER A C 1
ATOM 4196 O O . SER A 1 545 ? 6.853 0.403 8.309 1.00 26.34 545 SER A O 1
ATOM 4198 N N . ARG A 1 546 ? 8.353 1.158 9.835 1.00 25.39 546 ARG A N 1
ATOM 4199 C CA . ARG A 1 546 ? 9.681 0.834 9.263 1.00 25.39 546 ARG A CA 1
ATOM 4200 C C . ARG A 1 546 ? 9.954 1.062 7.760 1.00 25.39 546 ARG A C 1
ATOM 4202 O O . ARG A 1 546 ? 9.620 0.214 6.952 1.00 25.39 546 ARG A O 1
ATOM 4209 N N . ASN A 1 547 ? 10.854 2.032 7.517 1.00 23.02 547 ASN A N 1
ATOM 4210 C CA . ASN A 1 547 ? 11.957 2.048 6.522 1.00 23.02 547 ASN A CA 1
ATOM 4211 C C . ASN A 1 547 ? 11.575 1.949 5.019 1.00 23.02 547 ASN A C 1
ATOM 4213 O O . ASN A 1 547 ? 10.791 1.110 4.620 1.00 23.02 547 ASN A O 1
ATOM 4217 N N . LEU A 1 548 ? 12.158 2.722 4.091 1.00 24.19 548 LEU A N 1
ATOM 4218 C CA . LEU A 1 548 ? 13.585 3.049 3.943 1.00 24.19 548 LEU A CA 1
ATOM 4219 C C . LEU A 1 548 ? 13.805 4.282 3.013 1.00 24.19 548 LEU A C 1
ATOM 4221 O O . LEU A 1 548 ? 12.969 4.578 2.173 1.00 24.19 548 LEU A O 1
ATOM 4225 N N . ALA A 1 549 ? 14.989 4.911 3.102 1.00 24.69 549 ALA A N 1
ATOM 4226 C CA . ALA A 1 549 ? 15.644 5.747 2.068 1.00 24.69 549 ALA A CA 1
ATOM 4227 C C . ALA A 1 549 ? 15.106 7.165 1.701 1.00 24.69 549 ALA A C 1
ATOM 4229 O O . ALA A 1 549 ? 14.441 7.375 0.699 1.00 24.69 549 ALA A O 1
ATOM 4230 N N . LYS A 1 550 ? 15.631 8.159 2.438 1.00 24.34 550 LYS A N 1
ATOM 4231 C CA . LYS A 1 550 ? 16.448 9.309 1.958 1.00 24.34 550 LYS A CA 1
ATOM 4232 C C . LYS A 1 550 ? 16.003 10.245 0.799 1.00 24.34 550 LYS A C 1
ATOM 4234 O O . LYS A 1 550 ? 15.936 9.853 -0.356 1.00 24.34 550 LYS A O 1
ATOM 4239 N N . ASN A 1 551 ? 16.148 11.538 1.143 1.00 24.41 551 ASN A N 1
ATOM 4240 C CA . ASN A 1 551 ? 16.778 12.653 0.394 1.00 24.41 551 ASN A CA 1
ATOM 4241 C C . ASN A 1 551 ? 15.911 13.640 -0.429 1.00 24.41 551 ASN A C 1
ATOM 4243 O O . ASN A 1 551 ? 15.461 13.330 -1.518 1.00 24.41 551 ASN A O 1
ATOM 4247 N N . THR A 1 552 ? 15.845 14.884 0.092 1.00 23.11 552 THR A N 1
ATOM 4248 C CA . THR A 1 552 ? 16.067 16.208 -0.569 1.00 23.11 552 THR A CA 1
ATOM 4249 C C . THR A 1 552 ? 15.602 16.425 -2.028 1.00 23.11 552 THR A C 1
ATOM 4251 O O . THR A 1 552 ? 15.954 15.675 -2.921 1.00 23.11 552 THR A O 1
ATOM 4254 N N . THR A 1 553 ? 14.991 17.562 -2.400 1.00 23.66 553 THR A N 1
ATOM 4255 C CA . THR A 1 553 ? 15.439 18.939 -2.077 1.00 23.66 553 THR A CA 1
ATOM 4256 C C . THR A 1 553 ? 14.337 20.000 -2.304 1.00 23.66 553 THR A C 1
ATOM 4258 O O . THR A 1 553 ? 13.367 19.761 -3.012 1.00 23.66 553 THR A O 1
ATOM 4261 N N . LYS A 1 554 ? 14.530 21.203 -1.738 1.00 22.95 554 LYS A N 1
ATOM 4262 C CA . LYS A 1 554 ? 13.833 22.474 -2.056 1.00 22.95 554 LYS A CA 1
ATOM 4263 C C . LYS A 1 554 ? 13.608 22.701 -3.569 1.00 22.95 554 LYS A C 1
ATOM 4265 O O . LYS A 1 554 ? 14.550 22.481 -4.320 1.00 22.95 554 LYS A O 1
ATOM 4270 N N . SER A 1 555 ? 12.519 23.387 -3.958 1.00 22.69 555 SER A N 1
ATOM 4271 C CA . SER A 1 555 ? 12.614 24.813 -4.361 1.00 22.69 555 SER A CA 1
ATOM 4272 C C . SER A 1 555 ? 11.271 25.542 -4.585 1.00 22.69 555 SER A C 1
ATOM 4274 O O . SER A 1 555 ? 10.387 25.056 -5.275 1.00 22.69 555 SER A O 1
ATOM 4276 N N . THR A 1 556 ? 11.208 26.771 -4.057 1.00 23.45 556 THR A N 1
ATOM 4277 C CA . THR A 1 556 ? 10.501 27.975 -4.561 1.00 23.45 556 THR A CA 1
ATOM 4278 C C . THR A 1 556 ? 9.070 27.906 -5.110 1.00 23.45 556 THR A C 1
ATOM 4280 O O . THR A 1 556 ? 8.824 27.598 -6.273 1.00 23.45 556 THR A O 1
ATOM 4283 N N . THR A 1 557 ? 8.184 28.491 -4.306 1.00 24.00 557 THR A N 1
ATOM 4284 C CA . THR A 1 557 ? 7.087 29.400 -4.673 1.00 24.00 557 THR A CA 1
ATOM 4285 C C . THR A 1 557 ? 7.267 30.167 -5.996 1.00 24.00 557 THR A C 1
ATOM 4287 O O . THR A 1 557 ? 8.283 30.834 -6.199 1.00 24.00 557 THR A O 1
ATOM 4290 N N . LYS A 1 558 ? 6.198 30.234 -6.799 1.00 25.58 558 LYS A N 1
ATOM 4291 C CA . LYS A 1 558 ? 5.867 31.404 -7.630 1.00 25.58 558 LYS A CA 1
ATOM 4292 C C . LYS A 1 558 ? 4.377 31.709 -7.495 1.00 25.58 558 LYS A C 1
ATOM 4294 O O . LYS A 1 558 ? 3.544 30.878 -7.837 1.00 25.58 558 LYS A O 1
ATOM 4299 N N . ASN A 1 559 ? 4.060 32.910 -7.023 1.00 25.27 559 ASN A N 1
ATOM 4300 C CA . ASN A 1 559 ? 2.724 33.476 -7.179 1.00 25.27 559 ASN A CA 1
ATOM 4301 C C . ASN A 1 559 ? 2.535 33.880 -8.647 1.00 25.27 559 ASN A C 1
ATOM 4303 O O . ASN A 1 559 ? 3.471 34.409 -9.248 1.00 25.27 559 ASN A O 1
ATOM 4307 N N . ASN A 1 560 ? 1.324 33.728 -9.182 1.00 24.75 560 ASN A N 1
ATOM 4308 C CA . ASN A 1 560 ? 0.633 34.873 -9.771 1.00 24.75 560 ASN A CA 1
ATOM 4309 C C . ASN A 1 560 ? -0.874 34.633 -9.909 1.00 24.75 560 ASN A C 1
ATOM 4311 O O . ASN A 1 560 ? -1.342 33.568 -10.296 1.00 24.75 560 ASN A O 1
ATOM 4315 N N . THR A 1 561 ? -1.593 35.683 -9.545 1.00 26.91 561 THR A N 1
ATOM 4316 C CA . THR A 1 561 ? -3.039 35.868 -9.492 1.00 26.91 561 THR A CA 1
ATOM 4317 C C . THR A 1 561 ? -3.695 35.870 -10.874 1.00 26.91 561 THR A C 1
ATOM 4319 O O . THR A 1 561 ? -3.180 36.523 -11.778 1.00 26.91 561 THR A O 1
ATOM 4322 N N . THR A 1 562 ? -4.912 35.328 -10.976 1.00 26.52 562 THR A N 1
ATOM 4323 C CA . THR A 1 562 ? -5.978 35.884 -11.837 1.00 26.52 562 THR A CA 1
ATOM 4324 C C . THR A 1 562 ? -7.363 35.508 -11.298 1.00 26.52 562 THR A C 1
ATOM 4326 O O . THR A 1 562 ? -7.509 34.549 -10.543 1.00 26.52 562 THR A O 1
ATOM 4329 N N . ASN A 1 563 ? -8.369 36.330 -11.610 1.00 27.16 563 ASN A N 1
ATOM 4330 C CA . ASN A 1 563 ? -9.625 36.415 -10.857 1.00 27.16 563 ASN A CA 1
ATOM 4331 C C . ASN A 1 563 ? -10.791 35.569 -11.407 1.00 27.16 563 ASN A C 1
ATOM 4333 O O . ASN A 1 563 ? -10.959 35.430 -12.612 1.00 27.16 563 ASN A O 1
ATOM 4337 N N . ASN A 1 564 ? -11.682 35.225 -10.470 1.00 27.61 564 ASN A N 1
ATOM 4338 C CA . ASN A 1 564 ? -13.147 35.147 -10.576 1.00 27.61 564 ASN A CA 1
ATOM 4339 C C . ASN A 1 564 ? -13.863 34.106 -11.466 1.00 27.61 564 ASN A C 1
ATOM 4341 O O . ASN A 1 564 ? -13.952 34.224 -12.680 1.00 27.61 564 ASN A O 1
ATOM 4345 N N . SER A 1 565 ? -14.659 33.306 -10.743 1.00 31.19 565 SER A N 1
ATOM 4346 C CA . SER A 1 565 ? -16.099 33.081 -10.960 1.00 31.19 565 SER A CA 1
ATOM 4347 C C . SER A 1 565 ? -16.567 32.244 -12.155 1.00 31.19 565 SER A C 1
ATOM 4349 O O . SER A 1 565 ? -16.703 32.720 -13.277 1.00 31.19 565 SER A O 1
ATOM 4351 N N . SER A 1 566 ? -17.058 31.044 -11.843 1.00 29.55 566 SER A N 1
ATOM 4352 C CA . SER A 1 566 ? -18.418 30.651 -12.242 1.00 29.55 566 SER A CA 1
ATOM 4353 C C . SER A 1 566 ? -18.960 29.549 -11.324 1.00 29.55 566 SER A C 1
ATOM 4355 O O . SER A 1 566 ? -18.252 28.613 -10.956 1.00 29.55 566 SER A O 1
ATOM 4357 N N . MET A 1 567 ? -20.231 29.668 -10.927 1.00 41.12 567 MET A N 1
ATOM 4358 C CA . MET A 1 567 ? -20.971 28.568 -10.307 1.00 41.12 567 MET A CA 1
ATOM 4359 C C . MET A 1 567 ? -21.270 27.507 -11.367 1.00 41.12 567 MET A C 1
ATOM 4361 O O . MET A 1 567 ? -21.960 27.800 -12.340 1.00 41.12 567 MET A O 1
ATOM 4365 N N . THR A 1 568 ? -20.862 26.263 -11.128 1.00 30.28 568 THR A N 1
ATOM 4366 C CA . THR A 1 568 ? -21.442 25.091 -11.795 1.00 30.28 568 THR A CA 1
ATOM 4367 C C . THR A 1 568 ? -22.070 24.185 -10.742 1.00 30.28 568 THR A C 1
ATOM 4369 O O . THR A 1 568 ? -21.406 23.503 -9.962 1.00 30.28 568 THR A O 1
ATOM 4372 N N . THR A 1 569 ? -23.399 24.213 -10.674 1.00 37.66 569 THR A N 1
ATOM 4373 C CA . THR A 1 569 ? -24.178 23.311 -9.824 1.00 37.66 569 THR A CA 1
ATOM 4374 C C . THR A 1 569 ? -24.027 21.880 -10.331 1.00 37.66 569 THR A C 1
ATOM 4376 O O . THR A 1 569 ? -24.536 21.557 -11.402 1.00 37.66 569 THR A O 1
ATOM 4379 N N . ARG A 1 570 ? -23.363 21.007 -9.561 1.00 43.12 570 ARG A N 1
ATOM 4380 C CA . ARG A 1 570 ? -23.417 19.559 -9.812 1.00 43.12 570 ARG A CA 1
ATOM 4381 C C . ARG A 1 570 ? -24.859 19.082 -9.686 1.00 43.12 570 ARG A C 1
ATOM 4383 O O . ARG A 1 570 ? -25.479 19.262 -8.636 1.00 43.12 570 ARG A O 1
ATOM 4390 N N . ASP A 1 571 ? -25.365 18.453 -10.737 1.00 46.31 571 ASP A N 1
ATOM 4391 C CA . ASP A 1 571 ? -26.688 17.851 -10.712 1.00 46.31 571 ASP A CA 1
ATOM 4392 C C . ASP A 1 571 ? -26.657 16.588 -9.841 1.00 46.31 571 ASP A C 1
ATOM 4394 O O . ASP A 1 571 ? -25.911 15.646 -10.109 1.00 46.31 571 ASP A O 1
ATOM 4398 N N . LYS A 1 572 ? -27.425 16.590 -8.748 1.00 53.56 572 LYS A N 1
ATOM 4399 C CA . LYS A 1 572 ? -27.453 15.468 -7.800 1.00 53.56 572 LYS A CA 1
ATOM 4400 C C . LYS A 1 572 ? -28.073 14.233 -8.449 1.00 53.56 572 LYS A C 1
ATOM 4402 O O . LYS A 1 572 ? -29.114 14.325 -9.109 1.00 53.56 572 LYS A O 1
ATOM 4407 N N . THR A 1 573 ? -27.479 13.072 -8.198 1.00 65.69 573 THR A N 1
ATOM 4408 C CA . THR A 1 573 ? -27.976 11.773 -8.666 1.00 65.69 573 THR A CA 1
ATOM 4409 C C . THR A 1 573 ? -29.367 11.460 -8.103 1.00 65.69 573 THR A C 1
ATOM 4411 O O . THR A 1 573 ? -29.791 12.008 -7.082 1.00 65.69 573 THR A O 1
ATOM 4414 N N . ALA A 1 574 ? -30.102 10.545 -8.744 1.00 54.50 574 ALA A N 1
ATOM 4415 C CA . ALA A 1 574 ? -31.428 10.132 -8.271 1.00 54.50 574 ALA A CA 1
ATOM 4416 C C . ALA A 1 574 ? -31.392 9.544 -6.844 1.00 54.50 574 ALA A C 1
ATOM 4418 O O . ALA A 1 574 ? -32.298 9.803 -6.051 1.00 54.50 574 ALA A O 1
ATOM 4419 N N . ALA A 1 575 ? -30.319 8.825 -6.492 1.00 48.12 575 ALA A N 1
ATOM 4420 C CA . ALA A 1 575 ? -30.096 8.296 -5.148 1.00 48.12 575 ALA A CA 1
ATOM 4421 C C . ALA A 1 575 ? -29.862 9.415 -4.115 1.00 48.12 575 ALA A C 1
ATOM 4423 O O . ALA A 1 575 ? -30.467 9.395 -3.044 1.00 48.12 575 ALA A O 1
ATOM 4424 N N . GLU A 1 576 ? -29.055 10.430 -4.445 1.00 54.78 576 GLU A N 1
ATOM 4425 C CA . GLU A 1 576 ? -28.863 11.608 -3.587 1.00 54.78 576 GLU A CA 1
ATOM 4426 C C . GLU A 1 576 ? -30.163 12.403 -3.421 1.00 54.78 576 GLU A C 1
ATOM 4428 O O . GLU A 1 576 ? -30.521 12.737 -2.297 1.00 54.78 576 GLU A O 1
ATOM 4433 N N . LYS A 1 577 ? -30.928 12.629 -4.499 1.00 64.25 577 LYS A N 1
ATOM 4434 C CA . LYS A 1 577 ? -32.238 13.306 -4.450 1.00 64.25 577 LYS A CA 1
ATOM 4435 C C . LYS A 1 577 ? -33.259 12.529 -3.599 1.00 64.25 577 LYS A C 1
ATOM 4437 O O . LYS A 1 577 ? -33.995 13.132 -2.816 1.00 64.25 577 LYS A O 1
ATOM 4442 N N . GLN A 1 578 ? -33.287 11.196 -3.686 1.00 58.00 578 GLN A N 1
ATOM 4443 C CA . GLN A 1 578 ? -34.146 10.348 -2.845 1.00 58.00 578 GLN A CA 1
ATOM 4444 C C . GLN A 1 578 ? -33.707 10.357 -1.369 1.00 58.00 578 GLN A C 1
ATOM 4446 O O . GLN A 1 578 ? -34.548 10.321 -0.468 1.00 58.00 578 GLN A O 1
ATOM 4451 N N . MET A 1 579 ? -32.399 10.415 -1.109 1.00 53.44 579 MET A N 1
ATOM 4452 C CA . MET A 1 579 ? -31.838 10.435 0.240 1.00 53.44 579 MET A CA 1
ATOM 4453 C C . MET A 1 579 ? -31.984 11.805 0.914 1.00 53.44 579 MET A C 1
ATOM 4455 O O . MET A 1 579 ? -32.361 11.856 2.082 1.00 53.44 579 MET A O 1
ATOM 4459 N N . ASP A 1 580 ? -31.790 12.904 0.182 1.00 67.50 580 ASP A N 1
ATOM 4460 C CA . ASP A 1 580 ? -32.087 14.266 0.641 1.00 67.50 580 ASP A CA 1
ATOM 4461 C C . ASP A 1 580 ? -33.565 14.392 1.036 1.00 67.50 580 ASP A C 1
ATOM 4463 O O . ASP A 1 580 ? -33.870 14.910 2.108 1.00 67.50 580 ASP A O 1
ATOM 4467 N N . LYS A 1 581 ? -34.486 13.823 0.242 1.00 68.31 581 LYS A N 1
ATOM 4468 C CA . LYS A 1 581 ? -35.920 13.786 0.577 1.00 68.31 581 LYS A CA 1
ATOM 4469 C C . LYS A 1 581 ? -36.190 13.074 1.913 1.00 68.31 581 LYS A C 1
ATOM 4471 O O . LYS A 1 581 ? -36.961 13.590 2.718 1.00 68.31 581 LYS A O 1
ATOM 4476 N N . LYS A 1 582 ? -35.520 11.944 2.184 1.00 58.75 582 LYS A N 1
ATOM 4477 C CA . LYS A 1 582 ? -35.596 11.239 3.483 1.00 58.75 582 LYS A CA 1
ATOM 4478 C C . LYS A 1 582 ? -34.966 12.040 4.632 1.00 58.75 582 LYS A C 1
ATOM 4480 O O . LYS A 1 582 ? -35.462 11.982 5.753 1.00 58.75 582 LYS A O 1
ATOM 4485 N N . MET A 1 583 ? -33.897 12.796 4.374 1.00 60.81 583 MET A N 1
ATOM 4486 C CA . MET A 1 583 ? -33.269 13.662 5.381 1.00 60.81 583 MET A CA 1
ATOM 4487 C C . MET A 1 583 ? -34.121 14.892 5.714 1.00 60.81 583 MET A C 1
ATOM 4489 O O . MET A 1 583 ? -34.169 15.295 6.874 1.00 60.81 583 MET A O 1
ATOM 4493 N N . ASP A 1 584 ? -34.826 15.466 4.740 1.00 66.19 584 ASP A N 1
ATOM 4494 C CA . ASP A 1 584 ? -35.794 16.543 4.972 1.00 66.19 584 ASP A CA 1
ATOM 4495 C C . ASP A 1 584 ? -37.045 16.048 5.708 1.00 66.19 584 ASP A C 1
ATOM 4497 O O . ASP A 1 584 ? -37.590 16.765 6.547 1.00 66.19 584 ASP A O 1
ATOM 4501 N N . GLU A 1 585 ? -37.485 14.818 5.445 1.00 63.41 585 GLU A N 1
ATOM 4502 C CA . GLU A 1 585 ? -38.548 14.153 6.203 1.00 63.41 585 GLU A CA 1
ATOM 4503 C C . GLU A 1 585 ? -38.126 13.918 7.664 1.00 63.41 585 GLU A C 1
ATOM 4505 O O . GLU A 1 585 ? -38.832 14.342 8.578 1.00 63.41 585 GLU A O 1
ATOM 4510 N N . PHE A 1 586 ? -36.913 13.404 7.902 1.00 55.94 586 PHE A N 1
ATOM 4511 C CA . PHE A 1 586 ? -36.333 13.288 9.247 1.00 55.94 586 PHE A CA 1
ATOM 4512 C C . PHE A 1 586 ? -36.189 14.648 9.952 1.00 55.94 586 PHE A C 1
ATOM 4514 O O . PHE A 1 586 ? -36.547 14.786 11.120 1.00 55.94 586 PHE A O 1
ATOM 4521 N N . ARG A 1 587 ? -35.728 15.695 9.254 1.00 59.66 587 ARG A N 1
ATOM 4522 C CA . ARG A 1 587 ? -35.671 17.065 9.800 1.00 59.66 587 ARG A CA 1
ATOM 4523 C C . ARG A 1 587 ? -37.053 17.576 10.199 1.00 59.66 587 ARG A C 1
ATOM 4525 O O . ARG A 1 587 ? -37.183 18.205 11.249 1.00 59.66 587 ARG A O 1
ATOM 4532 N N . LYS A 1 588 ? -38.084 17.283 9.401 1.00 62.75 588 LYS A N 1
ATOM 4533 C CA . LYS A 1 588 ? -39.480 17.615 9.715 1.00 62.75 588 LYS A CA 1
ATOM 4534 C C . LYS A 1 588 ? -39.998 16.821 10.913 1.00 62.75 588 LYS A C 1
ATOM 4536 O O . LYS A 1 588 ? -40.645 17.433 11.752 1.00 62.75 588 LYS A O 1
ATOM 4541 N N . GLU A 1 589 ? -39.669 15.536 11.067 1.00 55.59 589 GLU A N 1
ATOM 4542 C CA . GLU A 1 589 ? -39.976 14.778 12.292 1.00 55.59 589 GLU A CA 1
ATOM 4543 C C . GLU A 1 589 ? -39.288 15.390 13.523 1.00 55.59 589 GLU A C 1
ATOM 4545 O O . GLU A 1 589 ? -39.953 15.714 14.505 1.00 55.59 589 GLU A O 1
ATOM 4550 N N . VAL A 1 590 ? -37.972 15.621 13.469 1.00 53.62 590 VAL A N 1
ATOM 4551 C CA . VAL A 1 590 ? -37.181 16.185 14.580 1.00 53.62 590 VAL A CA 1
ATOM 4552 C C . VAL A 1 590 ? -37.703 17.562 15.009 1.00 53.62 590 VAL A C 1
ATOM 4554 O O . VAL A 1 590 ? -37.785 17.832 16.215 1.00 53.62 590 VAL A O 1
ATOM 4557 N N . ALA A 1 591 ? -38.091 18.403 14.041 1.00 54.28 591 ALA A N 1
ATOM 4558 C CA . ALA A 1 591 ? -38.671 19.728 14.257 1.00 54.28 591 ALA A CA 1
ATOM 4559 C C . ALA A 1 591 ? -40.150 19.686 14.689 1.00 54.28 591 ALA A C 1
ATOM 4561 O O . ALA A 1 591 ? -40.565 20.505 15.505 1.00 54.28 591 ALA A O 1
ATOM 4562 N N . MET A 1 592 ? -40.950 18.731 14.204 1.00 50.91 592 MET A N 1
ATOM 4563 C CA . MET A 1 592 ? -42.323 18.507 14.674 1.00 50.91 592 MET A CA 1
ATOM 4564 C C . MET A 1 592 ? -42.305 18.086 16.143 1.00 50.91 592 MET A C 1
ATOM 4566 O O . MET A 1 592 ? -42.939 18.727 16.976 1.00 50.91 592 MET A O 1
ATOM 4570 N N . LEU A 1 593 ? -41.476 17.096 16.485 1.00 44.56 593 LEU A N 1
ATOM 4571 C CA . LEU A 1 593 ? -41.223 16.677 17.861 1.00 44.56 593 LEU A CA 1
ATOM 4572 C C . LEU A 1 593 ? -40.695 17.835 18.727 1.00 44.56 593 LEU A C 1
ATOM 4574 O O . LEU A 1 593 ? -40.792 17.774 19.950 1.00 44.56 593 LEU A O 1
ATOM 4578 N N . ALA A 1 594 ? -40.069 18.871 18.143 1.00 46.03 594 ALA A N 1
ATOM 4579 C CA . ALA A 1 594 ? -39.495 19.996 18.901 1.00 46.03 594 ALA A CA 1
ATOM 4580 C C . ALA A 1 594 ? -40.564 20.999 19.351 1.00 46.03 594 ALA A C 1
ATOM 4582 O O . ALA A 1 594 ? -40.319 21.809 20.237 1.00 46.03 594 ALA A O 1
ATOM 4583 N N . LYS A 1 595 ? -41.774 20.890 18.796 1.00 46.28 595 LYS A N 1
ATOM 4584 C CA . LYS A 1 595 ? -42.966 21.610 19.253 1.00 46.28 595 LYS A CA 1
ATOM 4585 C C . LYS A 1 595 ? -43.678 20.897 20.411 1.00 46.28 595 LYS A C 1
ATOM 4587 O O . LYS A 1 595 ? -44.568 21.478 21.015 1.00 46.28 595 LYS A O 1
ATOM 4592 N N . PHE A 1 596 ? -43.262 19.671 20.741 1.00 42.34 596 PHE A N 1
ATOM 4593 C CA . PHE A 1 596 ? -43.766 1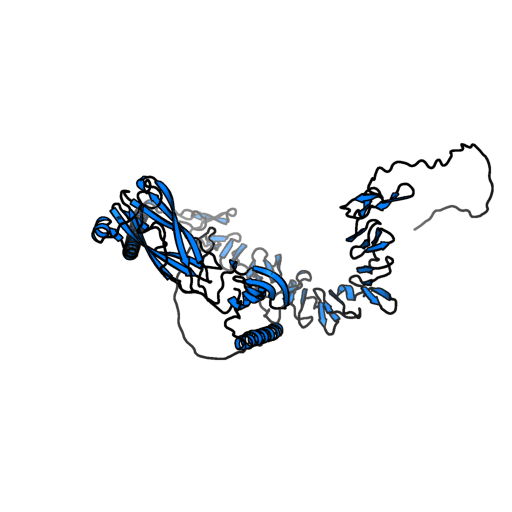8.868 21.862 1.00 42.34 596 PHE A CA 1
ATOM 4594 C C . PHE A 1 596 ? -42.748 18.762 23.013 1.00 42.34 596 PHE A C 1
ATOM 4596 O O . PHE A 1 596 ? -42.743 17.776 23.749 1.00 42.34 596 PHE A O 1
ATOM 4603 N N . VAL A 1 597 ? -41.862 19.755 23.167 1.00 40.56 597 VAL A N 1
ATOM 4604 C CA . VAL A 1 597 ? -40.913 19.813 24.290 1.00 40.56 597 VAL A CA 1
ATOM 4605 C C . VAL A 1 597 ? -41.690 19.975 25.596 1.00 40.56 597 VAL A C 1
ATOM 4607 O O . VAL A 1 597 ? -42.140 21.057 25.958 1.00 40.56 597 VAL A O 1
ATOM 4610 N N . SER A 1 598 ? -41.845 18.854 26.290 1.00 37.72 598 SER A N 1
ATOM 4611 C CA . SER A 1 598 ? -42.260 18.772 27.684 1.00 37.72 598 SER A CA 1
ATOM 4612 C C . SER A 1 598 ? -41.007 18.597 28.547 1.00 37.72 598 SER A C 1
ATOM 4614 O O . SER A 1 598 ? -40.094 17.889 28.110 1.00 37.72 598 SER A O 1
ATOM 4616 N N . PRO A 1 599 ? -40.952 19.141 29.779 1.00 33.06 599 PRO A N 1
ATOM 4617 C CA . PRO A 1 599 ? -39.854 18.876 30.719 1.00 33.06 599 PRO A CA 1
ATOM 4618 C C . PRO A 1 599 ? -39.678 17.383 31.069 1.00 33.06 599 PRO A C 1
ATOM 4620 O O . PRO A 1 599 ? -38.674 17.010 31.664 1.00 33.06 599 PRO A O 1
ATOM 4623 N N . TYR A 1 600 ? -40.617 16.518 30.667 1.00 36.00 600 TYR A N 1
ATOM 4624 C CA . TYR A 1 600 ? -40.551 15.061 30.825 1.00 36.00 600 TYR A CA 1
ATOM 4625 C C . TYR A 1 600 ? -40.155 14.300 29.540 1.00 36.00 600 TYR A C 1
ATOM 4627 O O . TYR A 1 600 ? -40.168 13.069 29.535 1.00 36.00 600 TYR A O 1
ATOM 4635 N N . LEU A 1 601 ? -39.830 14.992 28.437 1.00 36.16 601 LEU A N 1
ATOM 4636 C CA . LEU A 1 601 ? -39.531 14.378 27.136 1.00 36.16 601 LEU A CA 1
ATOM 4637 C C . LEU A 1 601 ? -38.039 14.489 26.775 1.00 36.16 601 LEU A C 1
ATOM 4639 O O . LEU A 1 601 ? -37.622 15.383 26.037 1.00 36.16 601 LEU A O 1
ATOM 4643 N N . ILE A 1 602 ? -37.235 13.548 27.271 1.00 39.22 602 ILE A N 1
ATOM 4644 C CA . ILE A 1 602 ? -35.795 13.492 26.982 1.00 39.22 602 ILE A CA 1
ATOM 4645 C C . ILE A 1 602 ? -35.562 12.937 25.567 1.00 39.22 602 ILE A C 1
ATOM 4647 O O . ILE A 1 602 ? -36.217 11.982 25.142 1.00 39.22 602 ILE A O 1
ATOM 4651 N N . ARG A 1 603 ? -34.637 13.550 24.820 1.00 38.72 603 ARG A N 1
ATOM 4652 C CA . ARG A 1 603 ? -34.285 13.160 23.448 1.00 38.72 603 ARG A CA 1
ATOM 4653 C C . ARG A 1 603 ? -32.997 12.359 23.403 1.00 38.72 603 ARG A C 1
ATOM 4655 O O . ARG A 1 603 ? -32.013 12.743 24.017 1.00 38.72 603 ARG A O 1
ATOM 4662 N N . PHE A 1 604 ? -32.987 11.341 22.551 1.00 40.19 604 PHE A N 1
ATOM 4663 C CA . PHE A 1 604 ? -31.773 10.646 22.140 1.00 40.19 604 PHE A CA 1
ATOM 4664 C C . PHE A 1 604 ? -31.290 11.199 20.799 1.00 40.19 604 PHE A C 1
ATOM 4666 O O . PHE A 1 604 ? -31.999 11.098 19.794 1.00 40.19 604 PHE A O 1
ATOM 4673 N N . TYR A 1 605 ? -30.074 11.735 20.785 1.00 35.12 605 TYR A N 1
ATOM 4674 C CA . TYR A 1 605 ? -29.233 11.805 19.595 1.00 35.12 605 TYR A CA 1
ATOM 4675 C C . TYR A 1 605 ? -27.993 10.975 19.927 1.00 35.12 605 TYR A C 1
ATOM 4677 O O . TYR A 1 605 ? -27.201 11.378 20.771 1.00 35.12 605 TYR A O 1
ATOM 4685 N N . GLY A 1 606 ? -27.905 9.768 19.369 1.00 30.39 606 GLY A N 1
ATOM 4686 C CA . GLY A 1 606 ? -26.786 8.861 19.615 1.00 30.39 606 GLY A CA 1
ATOM 4687 C C . GLY A 1 606 ? -25.753 8.978 18.502 1.00 30.39 606 GLY A C 1
ATOM 4688 O O . GLY A 1 606 ? -26.129 8.704 17.363 1.00 30.39 606 GLY A O 1
ATOM 4689 N N . ALA A 1 607 ? -24.528 9.346 18.902 1.00 28.19 607 ALA A N 1
ATOM 4690 C CA . ALA A 1 607 ? -23.265 9.445 18.152 1.00 28.19 607 ALA A CA 1
ATOM 4691 C C . ALA A 1 607 ? -23.231 10.338 16.880 1.00 28.19 607 ALA A C 1
ATOM 4693 O O . ALA A 1 607 ? -24.030 10.157 15.933 1.00 28.19 607 ALA A O 1
#

Secondary structure (DSSP, 8-state):
---------------------------------PPPS-TTEEEEETTEEEEEPTTPEEEE-TTS-EEEESS---TTEEEEETTEEEEEPTTEEEETTEEEEPPTTEEEESSSTT-EEEEPTTEEEETTTTEEEE-TTHHHHEEEE-TTSSSEEEE-TTEEEETTEEEEPPTTEEEEESEEEEEEEE-GGGTEEE-TTT--SS---EEEGGG-TTEEEEETTEEEEEPTTEEE-TTS-EEEPPTTEEEEEETTEEEEEPTTEEEETTTTEEEEGGGSTTEEEEETTTTEEEEESTTEEE-TTSS-EEE---THHHHHHHHHHHHHHHHHHHHHHHHHHHHHHHHHHHHHHHS--EEEHHHHHHTT---EEPS-TTT-EEES-SSEEEEEEEPTTS-EEEEEEEEESS-SEEEEEEE---BTTTEEEEEES-SPEEEETTEEEEEEEEEEESS--EEEEEEEEEEEETTTTEEEEEEEEEEEEE---SS--GGG-EEEEEEEE-SSEEEEEEEETTEEEEEEEEPHHHHHHHGGGS-----------------------------------PPPPHHHHHHHHHHHHHHHHHHHGGGG--TT-PPP---

Solvent-accessible surface area (backbone atoms only — not comparable to full-atom values): 35378 Å² total; per-residue (Å²): 132,89,81,88,84,88,88,83,90,85,89,83,89,85,90,84,91,83,91,87,82,89,82,90,76,92,72,79,85,65,86,69,82,72,82,72,93,59,95,45,55,70,37,68,58,102,84,40,52,60,24,23,32,93,90,24,24,26,36,64,45,99,87,71,47,56,43,60,37,81,83,69,82,43,75,60,44,68,38,71,30,30,61,13,40,74,36,42,33,90,35,25,21,60,56,89,42,43,49,44,63,32,35,83,47,25,41,27,22,72,73,48,39,74,43,45,77,38,45,17,93,51,30,26,70,38,82,88,79,65,39,48,46,72,44,62,73,52,49,74,35,36,66,34,67,35,94,80,47,82,40,37,74,38,43,28,92,31,29,38,78,52,95,47,39,47,46,64,29,37,77,49,23,43,28,41,55,102,43,45,77,37,28,77,37,43,14,52,93,74,44,11,18,30,40,61,83,73,41,52,99,89,47,49,36,52,42,58,53,89,74,55,57,65,48,71,39,80,42,67,51,31,38,73,36,43,37,89,33,34,36,68,46,103,51,25,44,50,42,71,35,43,92,45,27,41,31,49,82,48,72,73,33,39,78,39,42,31,90,74,19,23,54,30,82,92,68,30,35,47,43,49,46,83,73,40,70,50,40,68,43,73,35,90,88,76,44,24,41,70,40,33,51,81,84,30,38,59,35,100,77,24,55,48,50,41,71,84,66,79,60,70,79,58,48,56,63,51,52,52,53,51,52,52,53,50,51,53,51,52,53,52,52,52,49,52,50,50,52,51,52,53,50,53,55,50,52,62,59,74,74,48,62,72,44,49,49,70,57,40,48,74,70,68,52,72,62,44,75,43,77,56,86,85,77,39,33,26,18,60,58,76,57,48,70,56,89,63,66,41,58,60,75,36,82,46,80,46,79,47,38,48,27,26,61,73,52,76,43,36,38,39,37,72,48,66,70,64,43,98,79,41,31,49,49,49,55,41,73,71,63,73,44,75,41,43,49,44,22,28,36,58,34,38,40,37,41,30,30,58,13,36,49,76,52,75,48,61,34,38,40,39,36,34,33,69,93,71,76,44,75,51,75,36,75,36,44,34,38,46,35,38,36,94,59,71,43,61,42,71,90,54,56,45,73,72,47,80,73,49,73,61,96,62,28,40,34,22,40,24,32,44,93,88,41,81,42,78,46,66,47,68,38,66,82,55,26,64,59,52,47,74,74,56,80,91,76,91,72,90,75,82,86,86,79,81,88,82,84,87,80,88,79,90,82,81,89,79,91,82,88,83,83,82,87,80,92,76,83,79,80,74,50,74,68,53,54,54,48,51,53,53,50,53,50,50,50,48,50,58,54,55,56,60,76,63,74,44,103,85,59,82,66,78,84,71,96

Radius of gyration: 45.53 Å; Cα contacts (8 Å, |Δi|>4): 1093; chains: 1; bounding box: 102×119×108 Å

Mean predicted aligned error: 22.26 Å